Protein AF-0000000079088230 (afdb_homodimer)

InterPro domains:
  IPR000560 Histidine phosphatase superfamily, clade-2 [PF00328] (16-306)
  IPR000560 Histidine phosphatase superfamily, clade-2 [cd07061] (16-158)
  IPR029033 Histidine phosphatase superfamily [G3DSA:3.40.50.1240] (12-306)
  IPR029033 Histidine phosphatase superfamily [SSF53254] (14-306)
  IPR033379 Histidine acid phosphatase active site [PS00616] (17-31)
  IPR050645 Histidine Acid Phosphatase [PTHR11567] (11-306)

Secondary structure (DSSP, 8-state):
-EEEEEEEE-SSS--EEEEEEEEE---SB--S---TT-S--GGG--STTSSTTPBPHHHHHHHHHHHHHHHIIIIIIS--S-SS--TTTEEEEEESSHHHHHHHHHHHHHHH-GGG----BTTTB--STTSPTT------EEE-GGG-TTT-TTS--HHHHHHHHHHHHSHHHHHHHHHTHHHHHHHHHHHTS---TTTHHHHHHHHHHHHHHHHHHHHHH-TT--HHHHHHHHHHHHHHHHHHTT--SS--EETTEEHHHHHHHHHTHHHHHHHHHHHHHHHHTTT---GGGHHHHH--EEEEE-/-EEEEEEEE-SSS--EEEEEEEEE---SB--S---TT-S--GGG--STTSSTTPBPHHHHHHHHHHHHHHHIIIIIIS--S-SS--TTTEEEEEESSHHHHHHHHHHHHHHH-GGG----BTTTB--STTSPTT------EEE-GGG-TTT-TTS--HHHHHHHHHHHHSHHHHHHHHHTHHHHHHHHHHHSS---TTTHHHHHHHHHHHHHHHHHHHHHH-TT--HHHHHHHHHHHHHHHHHHTT--SS--EETTEEHHHHHHHHHHHHHHHHHHHHHHHHHHTTT---GGGHHHHH--EEEEE-

Structure (mmCIF, N/CA/C/O backbone):
data_AF-0000000079088230-model_v1
#
loop_
_entity.id
_entity.type
_entity.pdbx_description
1 polymer 'Intestinal acid phosphatase'
#
loop_
_atom_site.group_PDB
_atom_site.id
_atom_site.type_symbol
_atom_site.label_atom_id
_atom_site.label_alt_id
_atom_site.label_comp_id
_atom_site.label_asym_id
_atom_site.label_entity_id
_atom_site.label_seq_id
_atom_site.pdbx_PDB_ins_code
_atom_site.Cartn_x
_atom_site.Cartn_y
_atom_site.Cartn_z
_atom_site.occupancy
_atom_site.B_iso_or_equiv
_atom_site.auth_seq_id
_atom_site.auth_comp_id
_atom_site.auth_asym_id
_atom_site.auth_atom_id
_atom_site.pdbx_PDB_model_num
ATOM 1 N N . MET A 1 1 ? -11.367 -14.047 -10.641 1 48.91 1 MET A N 1
ATOM 2 C CA . MET A 1 1 ? -12.586 -14.258 -9.859 1 48.91 1 MET A CA 1
ATOM 3 C C . MET A 1 1 ? -12.93 -13.023 -9.039 1 48.91 1 MET A C 1
ATOM 5 O O . MET A 1 1 ? -12.047 -12.422 -8.414 1 48.91 1 MET A O 1
ATOM 9 N N . CYS A 1 2 ? -13.984 -12.312 -9.398 1 54.72 2 CYS A N 1
ATOM 10 C CA . CYS A 1 2 ? -14.492 -11.148 -8.672 1 54.72 2 CYS A CA 1
ATOM 11 C C . CYS A 1 2 ? -15.852 -11.453 -8.047 1 54.72 2 CYS A C 1
ATOM 13 O O . CYS A 1 2 ? -16.719 -12.039 -8.688 1 54.72 2 CYS A O 1
ATOM 15 N N . THR A 1 3 ? -15.914 -11.406 -6.621 1 61.19 3 THR A N 1
ATOM 16 C CA . THR A 1 3 ? -17.188 -11.484 -5.934 1 61.19 3 THR A CA 1
ATOM 17 C C . THR A 1 3 ? -17.609 -10.117 -5.41 1 61.19 3 THR A C 1
ATOM 19 O O . THR A 1 3 ? -16.781 -9.344 -4.941 1 61.19 3 THR A O 1
ATOM 22 N N . ILE A 1 4 ? -18.953 -9.742 -5.633 1 54.06 4 ILE A N 1
ATOM 23 C CA . ILE A 1 4 ? -19.516 -8.477 -5.18 1 54.06 4 ILE A CA 1
ATOM 24 C C . ILE A 1 4 ? -20.562 -8.734 -4.098 1 54.06 4 ILE A C 1
ATOM 26 O O . ILE A 1 4 ? -21.438 -9.578 -4.27 1 54.06 4 ILE A O 1
ATOM 30 N N . ALA A 1 5 ? -20.328 -8.227 -2.967 1 55.22 5 ALA A N 1
ATOM 31 C CA . ALA A 1 5 ? -21.344 -8.203 -1.925 1 55.22 5 ALA A CA 1
ATOM 32 C C . ALA A 1 5 ? -21.875 -6.785 -1.714 1 55.22 5 ALA A C 1
ATOM 34 O O . ALA A 1 5 ? -21.109 -5.824 -1.682 1 55.22 5 ALA A O 1
ATOM 35 N N . ALA A 1 6 ? -23.312 -6.562 -1.64 1 57.5 6 ALA A N 1
ATOM 36 C CA . ALA A 1 6 ? -23.938 -5.258 -1.471 1 57.5 6 ALA A CA 1
ATOM 37 C C . ALA A 1 6 ? -24.812 -5.223 -0.218 1 57.5 6 ALA A C 1
ATOM 39 O O . ALA A 1 6 ? -25.469 -6.211 0.112 1 57.5 6 ALA A O 1
ATOM 40 N N . ALA A 1 7 ? -24.719 -4.289 0.655 1 56.59 7 ALA A N 1
ATOM 41 C CA . ALA A 1 7 ? -25.688 -4.012 1.716 1 56.59 7 ALA A CA 1
ATOM 42 C C . ALA A 1 7 ? -26.781 -3.057 1.233 1 56.59 7 ALA A C 1
ATOM 44 O O . ALA A 1 7 ? -26.484 -2.076 0.542 1 56.59 7 ALA A O 1
ATOM 45 N N . SER A 1 8 ? -28.156 -3.354 1.539 1 51.41 8 SER A N 1
ATOM 46 C CA . SER A 1 8 ? -29.281 -2.514 1.146 1 51.41 8 SER A CA 1
ATOM 47 C C . SER A 1 8 ? -30.266 -2.352 2.289 1 51.41 8 SER A C 1
ATOM 49 O O . SER A 1 8 ? -30.297 -3.164 3.217 1 51.41 8 SER A O 1
ATOM 51 N N . THR A 1 9 ? -30.75 -1.137 2.646 1 52.19 9 THR A N 1
ATOM 52 C CA . THR A 1 9 ? -31.859 -0.915 3.561 1 52.19 9 THR A CA 1
ATOM 53 C C . THR A 1 9 ? -33.156 -0.644 2.787 1 52.19 9 THR A C 1
ATOM 55 O O . THR A 1 9 ? -33.125 -0.28 1.609 1 52.19 9 THR A O 1
ATOM 58 N N . GLY A 1 10 ? -34.594 -1.002 3.418 1 49.62 10 GLY A N 1
ATOM 59 C CA . GLY A 1 10 ? -35.938 -0.66 2.982 1 49.62 10 GLY A CA 1
ATOM 60 C C . GLY A 1 10 ? -36.875 -1.855 2.932 1 49.62 10 GLY A C 1
ATOM 61 O O . GLY A 1 10 ? -36.438 -3.002 3.006 1 49.62 10 GLY A O 1
ATOM 62 N N . GLY A 1 11 ? -38.25 -1.772 3.318 1 45.59 11 GLY A N 1
ATOM 63 C CA . GLY A 1 11 ? -39.344 -2.721 3.137 1 45.59 11 GLY A CA 1
ATOM 64 C C . GLY A 1 11 ? -39.438 -3.25 1.718 1 45.59 11 GLY A C 1
ATOM 65 O O . GLY A 1 11 ? -38.656 -2.844 0.843 1 45.59 11 GLY A O 1
ATOM 66 N N . ALA A 1 12 ? -40.594 -4.148 1.322 1 46.59 12 ALA A N 1
ATOM 67 C CA . ALA A 1 12 ? -40.781 -4.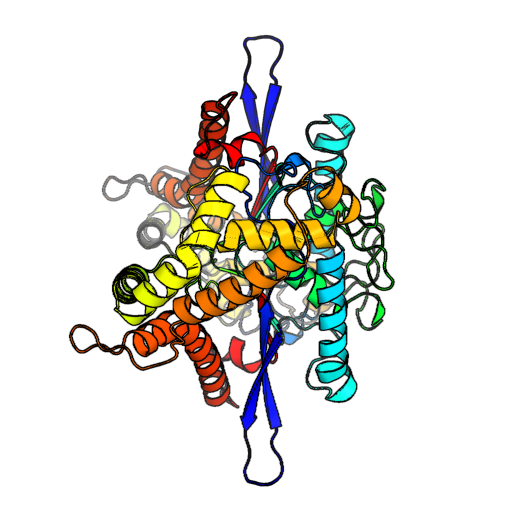875 0.068 1 46.59 12 ALA A CA 1
ATOM 68 C C . ALA A 1 12 ? -40.219 -4.086 -1.111 1 46.59 12 ALA A C 1
ATOM 70 O O . ALA A 1 12 ? -39.562 -4.652 -1.993 1 46.59 12 ALA A O 1
ATOM 71 N N . GLY A 1 13 ? -40.625 -2.906 -1.623 1 53.34 13 GLY A N 1
ATOM 72 C CA . GLY A 1 13 ? -40.531 -2.156 -2.865 1 53.34 13 GLY A CA 1
ATOM 73 C C . GLY A 1 13 ? -39.219 -1.423 -3.033 1 53.34 13 GLY A C 1
ATOM 74 O O . GLY A 1 13 ? -38.594 -1.489 -4.094 1 53.34 13 GLY A O 1
ATOM 75 N N . ASP A 1 14 ? -38.656 -0.293 -2.279 1 62.88 14 ASP A N 1
ATOM 76 C CA . ASP A 1 14 ? -37.625 0.672 -2.689 1 62.88 14 ASP A CA 1
ATOM 77 C C . ASP A 1 14 ? -36.312 0.402 -1.991 1 62.88 14 ASP A C 1
ATOM 79 O O . ASP A 1 14 ? -36.031 0.933 -0.909 1 62.88 14 ASP A O 1
ATOM 83 N N . MET A 1 15 ? -35.5 -0.654 -2.227 1 81.94 15 MET A N 1
ATOM 84 C CA . MET A 1 15 ? -34.188 -0.905 -1.633 1 81.94 15 MET A CA 1
ATOM 85 C C . MET A 1 15 ? -33.156 0.082 -2.162 1 81.94 15 MET A C 1
ATOM 87 O O . MET A 1 15 ? -33.188 0.449 -3.338 1 81.94 15 MET A O 1
ATOM 91 N N . GLU A 1 16 ? -32.438 0.631 -1.132 1 88.69 16 GLU A N 1
ATOM 92 C CA . GLU A 1 16 ? -31.344 1.548 -1.508 1 88.69 16 GLU A CA 1
ATOM 93 C C . GLU A 1 16 ? -29.984 0.912 -1.289 1 88.69 16 GLU A C 1
ATOM 95 O O . GLU A 1 16 ? -29.719 0.339 -0.229 1 88.69 16 GLU A O 1
ATOM 100 N N . LEU A 1 17 ? -29.141 0.869 -2.248 1 93.38 17 LEU A N 1
ATOM 101 C CA . LEU A 1 17 ? -27.766 0.389 -2.141 1 93.38 17 LEU A CA 1
ATOM 102 C C . LEU A 1 17 ? -26.938 1.321 -1.268 1 93.38 17 LEU A C 1
ATOM 104 O O . LEU A 1 17 ? -26.906 2.531 -1.498 1 93.38 17 LEU A O 1
ATOM 108 N N . LEU A 1 18 ? -26.25 0.755 -0.201 1 94.44 18 LEU A N 1
ATOM 109 C CA . LEU A 1 18 ? -25.516 1.58 0.75 1 94.44 18 LEU A CA 1
ATOM 110 C C . LEU A 1 18 ? -24.016 1.326 0.643 1 94.44 18 LEU A C 1
ATOM 112 O O . LEU A 1 18 ? -23.203 2.232 0.868 1 94.44 18 LEU A O 1
ATOM 116 N N . LEU A 1 19 ? -23.672 0.156 0.335 1 96.56 19 LEU A N 1
ATOM 117 C CA . LEU A 1 19 ? -22.266 -0.257 0.336 1 96.56 19 LEU A CA 1
ATOM 118 C C . LEU A 1 19 ? -22.047 -1.438 -0.602 1 96.56 19 LEU A C 1
ATOM 120 O O . LEU A 1 19 ? -22.797 -2.41 -0.571 1 96.56 19 LEU A O 1
ATOM 124 N N . VAL A 1 20 ? -21.078 -1.272 -1.433 1 96.94 20 VAL A N 1
ATOM 125 C CA . VAL A 1 20 ? -20.641 -2.361 -2.299 1 96.94 20 VAL A CA 1
ATOM 126 C C . VAL A 1 20 ? -19.281 -2.869 -1.839 1 96.94 20 VAL A C 1
ATOM 128 O O . VAL A 1 20 ? -18.344 -2.082 -1.65 1 96.94 20 VAL A O 1
ATOM 131 N N . GLN A 1 21 ? -19.203 -4.137 -1.544 1 96.56 21 GLN A N 1
ATOM 132 C CA . GLN A 1 21 ? -17.938 -4.785 -1.23 1 96.56 21 GLN A CA 1
ATOM 133 C C . GLN A 1 21 ? -17.547 -5.801 -2.305 1 96.56 21 GLN A C 1
ATOM 135 O O . GLN A 1 21 ? -18.359 -6.652 -2.676 1 96.56 21 GLN A O 1
ATOM 140 N N . VAL A 1 22 ? -16.328 -5.652 -2.859 1 96.12 22 VAL A N 1
ATOM 141 C CA . VAL A 1 22 ? -15.883 -6.508 -3.959 1 96.12 22 VAL A CA 1
ATOM 142 C C . VAL A 1 22 ? -14.602 -7.242 -3.562 1 96.12 22 VAL A C 1
ATOM 144 O O . VAL A 1 22 ? -13.719 -6.664 -2.916 1 96.12 22 VAL A O 1
ATOM 147 N N . ILE A 1 23 ? -14.508 -8.516 -3.895 1 95.75 23 ILE A N 1
ATOM 148 C CA . ILE A 1 23 ? -13.305 -9.328 -3.74 1 95.75 23 ILE A CA 1
ATOM 149 C C . ILE A 1 23 ? -12.836 -9.82 -5.105 1 95.75 23 ILE A C 1
ATOM 151 O O . ILE A 1 23 ? -13.633 -10.344 -5.891 1 95.75 23 ILE A O 1
ATOM 155 N N . TRP A 1 24 ? -11.594 -9.555 -5.379 1 95.25 24 TRP A N 1
ATOM 156 C CA . TRP A 1 24 ? -11.078 -10.125 -6.621 1 95.25 24 TRP A CA 1
ATOM 157 C C . TRP A 1 24 ? -9.703 -10.75 -6.402 1 95.25 24 TRP A C 1
ATOM 159 O O . TRP A 1 24 ? -8.984 -10.383 -5.465 1 95.25 24 TRP A O 1
ATOM 169 N N . ARG A 1 25 ? -9.375 -11.711 -7.215 1 95.06 25 ARG A N 1
ATOM 170 C CA . ARG A 1 25 ? -8.047 -12.32 -7.266 1 95.06 25 ARG A CA 1
ATOM 171 C C . ARG A 1 25 ? -7.148 -11.594 -8.266 1 95.06 25 ARG A C 1
ATOM 173 O O . ARG A 1 25 ? -7.633 -11.07 -9.273 1 95.06 25 ARG A O 1
ATOM 180 N N . HIS A 1 26 ? -5.918 -11.578 -7.996 1 97.44 26 HIS A N 1
ATOM 181 C CA . HIS A 1 26 ? -4.957 -10.93 -8.883 1 97.44 26 HIS A CA 1
ATOM 182 C C . HIS A 1 26 ? -5.086 -11.453 -10.312 1 97.44 26 HIS A C 1
ATOM 184 O O . HIS A 1 26 ? -5.672 -12.516 -10.539 1 97.44 26 HIS A O 1
ATOM 190 N N . GLY A 1 27 ? -4.531 -10.625 -11.297 1 97.69 27 GLY A N 1
ATOM 191 C CA . GLY A 1 27 ? -4.52 -11.023 -12.703 1 97.69 27 GLY A CA 1
ATOM 192 C C . GLY A 1 27 ? -3.389 -11.977 -13.039 1 97.69 27 GLY A C 1
ATOM 193 O O . GLY A 1 27 ? -2.738 -12.523 -12.148 1 97.69 27 GLY A O 1
ATOM 194 N N . ASP A 1 28 ? -3.232 -12.109 -14.32 1 98.5 28 ASP A N 1
ATOM 195 C CA . ASP A 1 28 ? -2.174 -12.969 -14.852 1 98.5 28 ASP A CA 1
ATOM 196 C C . ASP A 1 28 ? -0.81 -12.555 -14.305 1 98.5 28 ASP A C 1
ATOM 198 O O . ASP A 1 28 ? -0.535 -11.367 -14.133 1 98.5 28 ASP A O 1
ATOM 202 N N . ARG A 1 29 ? 0.012 -13.547 -13.969 1 98.62 29 ARG A N 1
ATOM 203 C CA . ARG A 1 29 ? 1.312 -13.305 -13.352 1 98.62 29 ARG A CA 1
ATOM 204 C C . ARG A 1 29 ? 2.32 -14.375 -13.758 1 98.62 29 ARG A C 1
ATOM 206 O O . ARG A 1 29 ? 1.951 -15.383 -14.359 1 98.62 29 ARG A O 1
ATOM 213 N N . SER A 1 30 ? 3.6 -14.109 -13.531 1 98.75 30 SER A N 1
ATOM 214 C CA . SER A 1 30 ? 4.621 -15.148 -13.609 1 98.75 30 SER A CA 1
ATOM 215 C C . SER A 1 30 ? 4.473 -16.156 -12.477 1 98.75 30 SER A C 1
ATOM 217 O O . SER A 1 30 ? 3.756 -15.906 -11.508 1 98.75 30 SER A O 1
ATOM 219 N N . PRO A 1 31 ? 5.105 -17.359 -12.633 1 98.44 31 PRO A N 1
ATOM 220 C CA . PRO A 1 31 ? 5.043 -18.312 -11.531 1 98.44 31 PRO A CA 1
ATOM 221 C C . PRO A 1 31 ? 5.613 -17.75 -10.227 1 98.44 31 PRO A C 1
ATOM 223 O O . PRO A 1 31 ? 6.555 -16.953 -10.258 1 98.44 31 PRO A O 1
ATOM 226 N N . THR A 1 32 ? 5.027 -18.125 -9.125 1 97.06 32 THR A N 1
ATOM 227 C CA . THR A 1 32 ? 5.598 -17.719 -7.844 1 97.06 32 THR A CA 1
ATOM 228 C C . THR A 1 32 ? 6.809 -18.578 -7.492 1 97.06 32 THR A C 1
ATOM 230 O O . THR A 1 32 ? 7.668 -18.156 -6.711 1 97.06 32 THR A O 1
ATOM 233 N N . LYS A 1 33 ? 6.824 -19.766 -7.949 1 95.88 33 LYS A N 1
ATOM 234 C CA . LYS A 1 33 ? 7.895 -20.75 -7.855 1 95.88 33 LYS A CA 1
ATOM 235 C C . LYS A 1 33 ? 7.816 -21.75 -9.008 1 95.88 33 LYS A C 1
ATOM 237 O O . LYS A 1 33 ? 6.84 -21.766 -9.758 1 95.88 33 LYS A O 1
ATOM 242 N N . THR A 1 34 ? 8.914 -22.453 -9.086 1 97.94 34 THR A N 1
ATOM 243 C CA . THR A 1 34 ? 8.93 -23.547 -10.055 1 97.94 34 THR A CA 1
ATOM 244 C C . THR A 1 34 ? 9.633 -24.766 -9.484 1 97.94 34 THR A C 1
ATOM 246 O O . THR A 1 34 ? 9.742 -24.922 -8.258 1 97.94 34 THR A O 1
ATOM 249 N N . PHE A 1 35 ? 9.922 -25.766 -10.328 1 98.38 35 PHE A N 1
ATOM 250 C CA . PHE A 1 35 ? 10.516 -27.016 -9.883 1 98.38 35 PHE A CA 1
ATOM 251 C C . PHE A 1 35 ? 11.922 -27.172 -10.453 1 98.38 35 PHE A C 1
ATOM 253 O O . PHE A 1 35 ? 12.266 -26.562 -11.461 1 98.38 35 PHE A O 1
ATOM 260 N N . PRO A 1 36 ? 12.734 -27.953 -9.867 1 98.25 36 PRO A N 1
ATOM 261 C CA . PRO A 1 36 ? 14.172 -27.984 -10.141 1 98.25 36 PRO A CA 1
ATOM 262 C C . PRO A 1 36 ? 14.492 -28.266 -11.609 1 98.25 36 PRO A C 1
ATOM 264 O O . PRO A 1 36 ? 15.367 -27.609 -12.188 1 98.25 36 PRO A O 1
ATOM 267 N N . LYS A 1 37 ? 13.836 -29.109 -12.305 1 98.38 37 LYS A N 1
ATOM 268 C CA . LYS A 1 37 ? 14.172 -29.516 -13.664 1 98.38 37 LYS A CA 1
ATOM 269 C C . LYS A 1 37 ? 13.422 -28.672 -14.695 1 98.38 37 LYS A C 1
ATOM 271 O O . LYS A 1 37 ? 13.43 -28.984 -15.883 1 98.38 37 LYS A O 1
ATOM 276 N N . ASP A 1 38 ? 12.75 -27.656 -14.203 1 98.44 38 ASP A N 1
ATOM 277 C CA . ASP A 1 38 ? 12.039 -26.75 -15.117 1 98.44 38 ASP A CA 1
ATOM 278 C C . ASP A 1 38 ? 13.016 -25.953 -15.977 1 98.44 38 ASP A C 1
ATOM 280 O O . ASP A 1 38 ? 13.883 -25.25 -15.445 1 98.44 38 ASP A O 1
ATOM 284 N N . PRO A 1 39 ? 12.844 -26 -17.281 1 97.88 39 PRO A N 1
ATOM 285 C CA . PRO A 1 39 ? 13.719 -25.203 -18.141 1 97.88 39 PRO A CA 1
ATOM 286 C C . PRO A 1 39 ? 13.5 -23.703 -17.969 1 97.88 39 PRO A C 1
ATOM 288 O O . PRO A 1 39 ? 14.359 -22.906 -18.344 1 97.88 39 PRO A O 1
ATOM 291 N N . PHE A 1 40 ? 12.305 -23.312 -17.609 1 98.12 40 PHE A N 1
ATOM 292 C CA . PHE A 1 40 ? 12.008 -21.922 -17.297 1 98.12 40 PHE A CA 1
ATOM 293 C C . PHE A 1 40 ? 12.289 -21.625 -15.828 1 98.12 40 PHE A C 1
ATOM 295 O O . PHE A 1 40 ? 11.648 -22.188 -14.945 1 98.12 40 PHE A O 1
ATOM 302 N N . GLN A 1 41 ? 13.242 -20.812 -15.617 1 97.88 41 GLN A N 1
ATOM 303 C CA . GLN A 1 41 ? 13.586 -20.359 -14.273 1 97.88 41 GLN A CA 1
ATOM 304 C C . GLN A 1 41 ? 13.297 -18.875 -14.102 1 97.88 41 GLN A C 1
ATOM 306 O O . GLN A 1 41 ? 12.672 -18.25 -14.969 1 97.88 41 GLN A O 1
ATOM 311 N N . GLU A 1 42 ? 13.617 -18.359 -13.016 1 96.62 42 GLU A N 1
ATOM 312 C CA . GLU A 1 42 ? 13.219 -17 -12.672 1 96.62 42 GLU A CA 1
ATOM 313 C C . GLU A 1 42 ? 13.672 -16 -13.734 1 96.62 42 GLU A C 1
ATOM 315 O O . GLU A 1 42 ? 12.938 -15.078 -14.094 1 96.62 42 GLU A O 1
ATOM 320 N N . ARG A 1 43 ? 14.859 -16.203 -14.289 1 96.12 43 ARG A N 1
ATOM 321 C CA . ARG A 1 43 ? 15.453 -15.297 -15.258 1 96.12 43 ARG A CA 1
ATOM 322 C C . ARG A 1 43 ? 14.625 -15.242 -16.547 1 96.12 43 ARG A C 1
ATOM 324 O O . ARG A 1 43 ? 14.742 -14.289 -17.312 1 96.12 43 ARG A O 1
ATOM 331 N N . ASN A 1 44 ? 13.82 -16.234 -16.781 1 97.62 44 ASN A N 1
ATOM 332 C CA . ASN A 1 44 ? 13.016 -16.312 -18 1 97.62 44 ASN A CA 1
ATOM 333 C C . ASN A 1 44 ? 11.789 -15.398 -17.906 1 97.62 44 ASN A C 1
ATOM 335 O O . ASN A 1 44 ? 11.133 -15.148 -18.922 1 97.62 44 ASN A O 1
ATOM 339 N N . TRP A 1 45 ? 11.461 -14.922 -16.797 1 98.38 45 TRP A N 1
ATOM 340 C CA . TRP A 1 45 ? 10.297 -14.07 -16.562 1 98.38 45 TRP A CA 1
ATOM 341 C C . TRP A 1 45 ? 10.719 -12.609 -16.422 1 98.38 45 TRP A C 1
ATOM 343 O O . TRP A 1 45 ? 11.086 -12.172 -15.32 1 98.38 45 TRP A O 1
ATOM 353 N N . THR A 1 46 ? 10.5 -11.82 -17.484 1 97.75 46 THR A N 1
ATOM 354 C CA . THR A 1 46 ? 11.133 -10.508 -17.562 1 97.75 46 THR A CA 1
ATOM 355 C C . THR A 1 46 ? 10.078 -9.398 -17.5 1 97.75 46 THR A C 1
ATOM 357 O O . THR A 1 46 ? 10.422 -8.219 -17.438 1 97.75 46 THR A O 1
ATOM 360 N N . PHE A 1 47 ? 8.812 -9.781 -17.5 1 98.19 47 PHE A N 1
ATOM 361 C CA . PHE A 1 47 ? 7.777 -8.758 -17.516 1 98.19 47 PHE A CA 1
ATOM 362 C C . PHE A 1 47 ? 7.453 -8.297 -16.094 1 98.19 47 PHE A C 1
ATOM 364 O O . PHE A 1 47 ? 7.844 -8.945 -15.125 1 98.19 47 PHE A O 1
ATOM 371 N N . GLY A 1 48 ? 6.742 -7.121 -16 1 96.94 48 GLY A N 1
ATOM 372 C CA . GLY A 1 48 ? 6.223 -6.629 -14.734 1 96.94 48 GLY A CA 1
ATOM 373 C C . GLY A 1 48 ? 7.305 -6.371 -13.703 1 96.94 48 GLY A C 1
ATOM 374 O O . GLY A 1 48 ? 7.109 -6.633 -12.516 1 96.94 48 GLY A O 1
ATOM 375 N N . GLY A 1 49 ?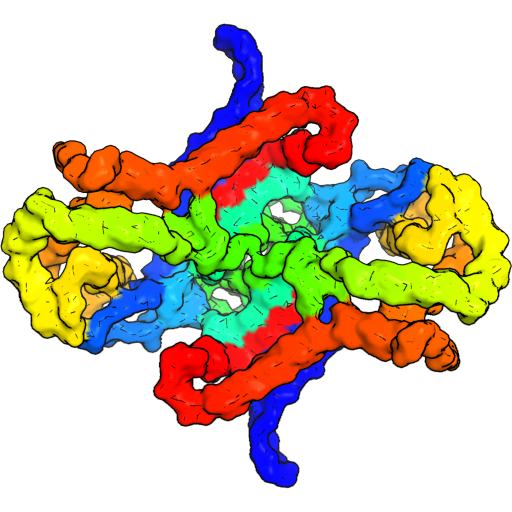 8.469 -5.984 -14.141 1 96.88 49 GLY A N 1
ATOM 376 C CA . GLY A 1 49 ? 9.602 -5.734 -13.266 1 96.88 49 GLY A CA 1
ATOM 377 C C . GLY A 1 49 ? 10.531 -6.922 -13.141 1 96.88 49 GLY A C 1
ATOM 378 O O . GLY A 1 49 ? 11.594 -6.824 -12.516 1 96.88 49 GLY A O 1
ATOM 379 N N . GLY A 1 50 ? 10.133 -8.156 -13.641 1 97.38 50 GLY A N 1
ATOM 380 C CA . GLY A 1 50 ? 10.992 -9.32 -13.727 1 97.38 50 GLY A CA 1
ATOM 381 C C . GLY A 1 50 ? 10.891 -10.234 -12.516 1 97.38 50 GLY A C 1
ATOM 382 O O . GLY A 1 50 ? 10.688 -9.766 -11.398 1 97.38 50 GLY A O 1
ATOM 383 N N . GLY A 1 51 ? 11.031 -11.531 -12.82 1 97.12 51 GLY A N 1
ATOM 384 C CA . GLY A 1 51 ? 11.133 -12.5 -11.742 1 97.12 51 GLY A CA 1
ATOM 385 C C . GLY A 1 51 ? 9.828 -13.219 -11.461 1 97.12 51 GLY A C 1
ATOM 386 O O . GLY A 1 51 ? 8.844 -13.039 -12.18 1 97.12 51 GLY A O 1
ATOM 387 N N . PHE A 1 52 ? 9.812 -13.992 -10.414 1 97.62 52 PHE A N 1
ATOM 388 C CA . PHE A 1 52 ? 8.672 -14.812 -10.023 1 97.62 52 PHE A CA 1
ATOM 389 C C . PHE A 1 52 ? 7.594 -13.969 -9.352 1 97.62 52 PHE A C 1
ATOM 391 O O . PHE A 1 52 ? 7.902 -13.062 -8.578 1 97.62 52 PHE A O 1
ATOM 398 N N . GLY A 1 53 ? 6.355 -14.258 -9.734 1 98 53 GLY A N 1
ATOM 399 C CA . GLY A 1 53 ? 5.199 -13.742 -9.016 1 98 53 GLY A CA 1
ATOM 400 C C . GLY A 1 53 ? 4.781 -12.359 -9.461 1 98 53 GLY A C 1
ATOM 401 O O . GLY A 1 53 ? 3.854 -11.773 -8.906 1 98 53 GLY A O 1
ATOM 402 N N . GLN A 1 54 ? 5.402 -11.82 -10.492 1 98.69 54 GLN A N 1
ATOM 403 C CA . GLN A 1 54 ? 5.102 -10.461 -10.93 1 98.69 54 GLN A CA 1
ATOM 404 C C . GLN A 1 54 ? 3.902 -10.438 -11.867 1 98.69 54 GLN A C 1
ATOM 406 O O . GLN A 1 54 ? 3.744 -11.328 -12.703 1 98.69 54 GLN A O 1
ATOM 411 N N . LEU A 1 55 ? 3.055 -9.422 -11.664 1 98.81 55 LEU A N 1
ATOM 412 C CA . LEU A 1 55 ? 1.911 -9.25 -12.555 1 98.81 55 LEU A CA 1
ATOM 413 C C . LEU A 1 55 ? 2.367 -8.984 -13.984 1 98.81 55 LEU A C 1
ATOM 415 O O . LEU A 1 55 ? 3.287 -8.188 -14.211 1 98.81 55 LEU A O 1
ATOM 419 N N . SER A 1 56 ? 1.755 -9.664 -14.906 1 98.75 56 SER A N 1
ATOM 420 C CA . SER A 1 56 ? 2.07 -9.453 -16.312 1 98.75 56 SER A CA 1
ATOM 421 C C . SER A 1 56 ? 1.247 -8.312 -16.906 1 98.75 56 SER A C 1
ATOM 423 O O . SER A 1 56 ? 0.228 -7.914 -16.328 1 98.75 56 SER A O 1
ATOM 425 N N . PRO A 1 57 ? 1.647 -7.781 -18.062 1 98.69 57 PRO A N 1
ATOM 426 C CA . PRO A 1 57 ? 0.794 -6.816 -18.75 1 98.69 57 PRO A CA 1
ATOM 427 C C . PRO A 1 57 ? -0.597 -7.367 -19.047 1 98.69 57 PRO A C 1
ATOM 429 O O . PRO A 1 57 ? -1.579 -6.621 -19.031 1 98.69 57 PRO A O 1
ATOM 432 N N . LEU A 1 58 ? -0.638 -8.672 -19.328 1 98.56 58 LEU A N 1
ATOM 433 C CA . LEU A 1 58 ? -1.943 -9.297 -19.484 1 98.56 58 LEU A CA 1
ATOM 434 C C . LEU A 1 58 ? -2.775 -9.172 -18.219 1 98.56 58 LEU A C 1
ATOM 436 O O . LEU A 1 58 ? -3.965 -8.852 -18.281 1 98.56 58 LEU A O 1
ATOM 440 N N . GLY A 1 59 ? -2.143 -9.445 -17.078 1 98.75 59 GLY A N 1
ATOM 441 C CA . GLY A 1 59 ? -2.822 -9.273 -15.812 1 98.75 59 GLY A CA 1
ATOM 442 C C . GLY A 1 59 ? -3.268 -7.844 -15.562 1 98.75 59 GLY A C 1
ATOM 443 O O . GLY A 1 59 ? -4.359 -7.609 -15.047 1 98.75 59 GLY A O 1
ATOM 444 N N . MET A 1 60 ? -2.459 -6.902 -15.914 1 98.81 60 MET A N 1
ATOM 445 C CA . MET A 1 60 ? -2.803 -5.488 -15.797 1 98.81 60 MET A CA 1
ATOM 446 C C . MET A 1 60 ? -4.031 -5.156 -16.641 1 98.81 60 MET A C 1
ATOM 448 O O . MET A 1 60 ? -4.961 -4.508 -16.156 1 98.81 60 MET A O 1
ATOM 452 N N . LYS A 1 61 ? -4.02 -5.648 -17.844 1 98.62 61 LYS A N 1
ATOM 453 C CA . LYS A 1 61 ? -5.145 -5.414 -18.734 1 98.62 61 LYS A CA 1
ATOM 454 C C . LYS A 1 61 ? -6.426 -6.035 -18.188 1 98.62 61 LYS A C 1
ATOM 456 O O . LYS A 1 61 ? -7.5 -5.434 -18.266 1 98.62 61 LYS A O 1
ATOM 461 N N . GLN A 1 62 ? -6.309 -7.262 -17.688 1 98.56 62 GLN A N 1
ATOM 462 C CA . GLN A 1 62 ? -7.457 -7.949 -17.109 1 98.56 62 GLN A CA 1
ATOM 463 C C . GLN A 1 62 ? -8.109 -7.102 -16.031 1 98.56 62 GLN A C 1
ATOM 465 O O . GLN A 1 62 ? -9.336 -6.953 -15.992 1 98.56 62 GLN A O 1
ATOM 470 N N . HIS A 1 63 ? -7.32 -6.504 -15.258 1 98.56 63 HIS A N 1
ATOM 471 C CA . HIS A 1 63 ? -7.867 -5.73 -14.148 1 98.56 63 HIS A CA 1
ATOM 472 C C . HIS A 1 63 ? -8.344 -4.359 -14.617 1 98.56 63 HIS A C 1
ATOM 474 O O . HIS A 1 63 ? -9.32 -3.822 -14.086 1 98.56 63 HIS A O 1
ATOM 480 N N . MET A 1 64 ? -7.668 -3.75 -15.562 1 98.19 64 MET A N 1
ATOM 481 C CA . MET A 1 64 ? -8.203 -2.52 -16.141 1 98.19 64 MET A CA 1
ATOM 482 C C . MET A 1 64 ? -9.594 -2.75 -16.719 1 98.19 64 MET A C 1
ATOM 484 O O . MET A 1 64 ? -10.5 -1.944 -16.5 1 98.19 64 MET A O 1
ATOM 488 N N . ASP A 1 65 ? -9.766 -3.904 -17.391 1 98 65 ASP A N 1
ATOM 489 C CA . ASP A 1 65 ? -11.062 -4.25 -17.969 1 98 65 ASP A CA 1
ATOM 490 C C . ASP A 1 65 ? -12.102 -4.477 -16.891 1 98 65 ASP A C 1
ATOM 492 O O . ASP A 1 65 ? -13.25 -4.047 -17.016 1 98 65 ASP A O 1
ATOM 496 N N . LEU A 1 66 ? -11.688 -5.191 -15.852 1 98.06 66 LEU A N 1
ATOM 497 C CA . LEU A 1 66 ? -12.594 -5.367 -14.727 1 98.06 66 LEU A CA 1
ATOM 498 C C . LEU A 1 66 ? -12.992 -4.02 -14.133 1 98.06 66 LEU A C 1
ATOM 500 O O . LEU A 1 66 ? -14.156 -3.807 -13.789 1 98.06 66 LEU A O 1
ATOM 504 N N . GLY A 1 67 ? -12.023 -3.113 -13.984 1 97.69 67 GLY A N 1
ATOM 505 C CA . GLY A 1 67 ? -12.32 -1.77 -13.508 1 97.69 67 GLY A CA 1
ATOM 506 C C . GLY A 1 67 ? -13.328 -1.039 -14.375 1 97.69 67 GLY A C 1
ATOM 507 O O . GLY A 1 67 ? -14.227 -0.365 -13.859 1 97.69 67 GLY A O 1
ATOM 508 N N . LYS A 1 68 ? -13.188 -1.166 -15.648 1 97.25 68 LYS A N 1
ATOM 509 C CA . LYS A 1 68 ? -14.133 -0.544 -16.578 1 97.25 68 LYS A CA 1
ATOM 510 C C . LYS A 1 68 ? -15.547 -1.075 -16.359 1 97.25 68 LYS A C 1
ATOM 512 O O . LYS A 1 68 ? -16.516 -0.317 -16.422 1 97.25 68 LYS A O 1
ATOM 517 N N . LEU A 1 69 ? -15.664 -2.352 -16.156 1 97.5 69 LEU A N 1
ATOM 518 C CA . LEU A 1 69 ? -16.969 -2.961 -15.906 1 97.5 69 LEU A CA 1
ATOM 519 C C . LEU A 1 69 ? -17.578 -2.432 -14.617 1 97.5 69 LEU A C 1
ATOM 521 O O . LEU A 1 69 ? -18.781 -2.156 -14.562 1 97.5 69 LEU A O 1
ATOM 525 N N . ILE A 1 70 ? -16.734 -2.326 -13.594 1 97.06 70 ILE A N 1
ATOM 526 C CA . ILE A 1 70 ? -17.203 -1.799 -12.312 1 97.06 70 ILE A CA 1
ATOM 527 C C . ILE A 1 70 ? -17.672 -0.356 -12.492 1 97.06 70 ILE A C 1
ATOM 529 O O . ILE A 1 70 ? -18.719 0.03 -11.977 1 97.06 70 ILE A O 1
ATOM 533 N N . ARG A 1 71 ? -16.922 0.453 -13.18 1 97.38 71 ARG A N 1
ATOM 534 C CA . ARG A 1 71 ? -17.312 1.83 -13.445 1 97.38 71 ARG A CA 1
ATOM 535 C C . ARG A 1 71 ? -18.656 1.877 -14.18 1 97.38 71 ARG A C 1
ATOM 537 O O . ARG A 1 71 ? -19.562 2.627 -13.797 1 97.38 71 ARG A O 1
ATOM 544 N N . LYS A 1 72 ? -18.766 1.104 -15.234 1 97.19 72 LYS A N 1
ATOM 545 C CA . LYS A 1 72 ? -20 1.088 -16.016 1 97.19 72 LYS A CA 1
ATOM 546 C C . LYS A 1 72 ? -21.203 0.809 -15.117 1 97.19 72 LYS A C 1
ATOM 548 O O . LYS A 1 72 ? -22.219 1.499 -15.203 1 97.19 72 LYS A O 1
ATOM 553 N N . THR A 1 73 ? -21.031 -0.119 -14.25 1 97.19 73 THR A N 1
ATOM 554 C CA . THR A 1 73 ? -22.156 -0.569 -13.414 1 97.19 73 THR A CA 1
ATOM 555 C C . THR A 1 73 ? -22.453 0.449 -12.32 1 97.19 73 THR A C 1
ATOM 557 O O . THR A 1 73 ? -23.578 0.939 -12.219 1 97.19 73 THR A O 1
ATOM 560 N N . TYR A 1 74 ? -21.469 0.88 -11.594 1 96.88 74 TYR A N 1
ATOM 561 C CA . TYR A 1 74 ? -21.734 1.558 -10.328 1 96.88 74 TYR A CA 1
ATOM 562 C C . TYR A 1 74 ? -21.594 3.068 -10.477 1 96.88 74 TYR A C 1
ATOM 564 O O . TYR A 1 74 ? -22.062 3.828 -9.633 1 96.88 74 TYR A O 1
ATOM 572 N N . VAL A 1 75 ? -20.891 3.521 -11.477 1 97.12 75 VAL A N 1
ATOM 573 C CA . VAL A 1 75 ? -20.75 4.953 -11.711 1 97.12 75 VAL A CA 1
ATOM 574 C C . VAL A 1 75 ? -21.719 5.395 -12.812 1 97.12 75 VAL A C 1
ATOM 576 O O . VAL A 1 75 ? -22.562 6.258 -12.594 1 97.12 75 VAL A O 1
ATOM 579 N N . ASP A 1 76 ? -21.641 4.746 -13.953 1 96.62 76 ASP A N 1
ATOM 580 C CA . ASP A 1 76 ? -22.359 5.227 -15.133 1 96.62 76 ASP A CA 1
ATOM 581 C C . ASP A 1 76 ? -23.828 4.828 -15.078 1 96.62 76 ASP A C 1
ATOM 583 O O . ASP A 1 76 ? -24.719 5.664 -15.297 1 96.62 76 ASP A O 1
ATOM 587 N N . ASP A 1 77 ? -24.078 3.568 -14.773 1 97.12 77 ASP A N 1
ATOM 588 C CA . ASP A 1 77 ? -25.453 3.068 -14.859 1 97.12 77 ASP A CA 1
ATOM 589 C C . ASP A 1 77 ? -26.234 3.385 -13.586 1 97.12 77 ASP A C 1
ATOM 591 O O . ASP A 1 77 ? -27.297 4.008 -13.641 1 97.12 77 ASP A O 1
ATOM 595 N N . MET A 1 78 ? -25.688 3.049 -12.414 1 95.75 78 MET A N 1
ATOM 596 C CA . MET A 1 78 ? -26.422 3.158 -11.164 1 95.75 78 MET A CA 1
ATOM 597 C C . MET A 1 78 ? -26.25 4.547 -10.555 1 95.75 78 MET A C 1
ATOM 599 O O . MET A 1 78 ? -27.031 4.945 -9.688 1 95.75 78 MET A O 1
ATOM 603 N N . LYS A 1 79 ? -25.172 5.184 -10.898 1 96.56 79 LYS A N 1
ATOM 604 C CA . LYS A 1 79 ? -24.828 6.488 -10.328 1 96.56 79 LYS A CA 1
ATOM 605 C C . LYS A 1 79 ? -24.672 6.398 -8.812 1 96.56 79 LYS A C 1
ATOM 607 O O . LYS A 1 79 ? -25.062 7.32 -8.086 1 96.56 79 LYS A O 1
ATOM 612 N N . PHE A 1 80 ? -24.312 5.23 -8.398 1 97.06 80 PHE A N 1
ATOM 613 C CA . PHE A 1 80 ? -24.094 4.977 -6.984 1 97.06 80 PHE A CA 1
ATOM 614 C C . PHE A 1 80 ? -22.797 5.617 -6.516 1 97.06 80 PHE A C 1
ATOM 616 O O . PHE A 1 80 ? -22.75 6.262 -5.465 1 97.06 80 PHE A O 1
ATOM 623 N N . LEU A 1 81 ? -21.688 5.426 -7.277 1 97.5 81 LEU A N 1
ATOM 624 C CA . LEU A 1 81 ? -20.406 6.062 -7.023 1 97.5 81 LEU A CA 1
ATOM 625 C C . LEU A 1 81 ? -20.266 7.359 -7.812 1 97.5 81 LEU A C 1
ATOM 627 O O . LEU A 1 81 ? -20.859 7.5 -8.891 1 97.5 81 LEU A O 1
ATOM 631 N N . SER A 1 82 ? -19.516 8.289 -7.242 1 97.44 82 SER A N 1
ATOM 632 C CA . SER A 1 82 ? -19.281 9.57 -7.906 1 97.44 82 SER A CA 1
ATOM 633 C C . SER A 1 82 ? -18.516 9.375 -9.211 1 97.44 82 SER A C 1
ATOM 635 O O . SER A 1 82 ? -17.688 8.469 -9.328 1 97.44 82 SER A O 1
ATOM 637 N N . ALA A 1 83 ? -18.797 10.25 -10.148 1 96.94 83 ALA A N 1
ATOM 638 C CA . ALA A 1 83 ? -18.094 10.211 -11.43 1 96.94 83 ALA A CA 1
ATOM 639 C C . ALA A 1 83 ? -16.609 10.516 -11.258 1 96.94 83 ALA A C 1
ATOM 641 O O . ALA A 1 83 ? -15.773 9.969 -11.977 1 96.94 83 ALA A O 1
ATOM 642 N N . ARG A 1 84 ? -16.344 11.422 -10.328 1 96.75 84 ARG A N 1
ATOM 643 C CA . ARG A 1 84 ? -14.977 11.75 -9.922 1 96.75 84 ARG A CA 1
ATOM 644 C C . ARG A 1 84 ? -14.594 11 -8.648 1 96.75 84 ARG A C 1
ATOM 646 O O . ARG A 1 84 ? -15.438 10.766 -7.785 1 96.75 84 ARG A O 1
ATOM 653 N N . TYR A 1 85 ? -13.32 10.625 -8.602 1 97.19 85 TYR A N 1
ATOM 654 C CA . TYR A 1 85 ? -12.844 9.914 -7.422 1 97.19 85 TYR A CA 1
ATOM 655 C C . TYR A 1 85 ? -13.109 10.719 -6.156 1 97.19 85 TYR A C 1
ATOM 657 O O . TYR A 1 85 ? -12.898 11.938 -6.133 1 97.19 85 TYR A O 1
ATOM 665 N N . SER A 1 86 ? -13.57 10.047 -5.156 1 97.25 86 SER A N 1
ATOM 666 C CA . SER A 1 86 ? -13.75 10.586 -3.811 1 97.25 86 SER A CA 1
ATOM 667 C C . SER A 1 86 ? -13.078 9.703 -2.768 1 97.25 86 SER A C 1
ATOM 669 O O . SER A 1 86 ? -13.391 8.516 -2.654 1 97.25 86 SER A O 1
ATOM 671 N N . SER A 1 87 ? -12.258 10.297 -1.931 1 97.06 87 SER A N 1
ATOM 672 C CA . SER A 1 87 ? -11.5 9.539 -0.941 1 97.06 87 SER A CA 1
ATOM 673 C C . SER A 1 87 ? -12.414 8.977 0.14 1 97.06 87 SER A C 1
ATOM 675 O O . SER A 1 87 ? -12.062 8 0.809 1 97.06 87 SER A O 1
ATOM 677 N N . GLU A 1 88 ? -13.547 9.547 0.329 1 96.12 88 GLU A N 1
ATOM 678 C CA . GLU A 1 88 ? -14.453 9.086 1.382 1 96.12 88 GLU A CA 1
ATOM 679 C C . GLU A 1 88 ? -15.305 7.914 0.908 1 96.12 88 GLU A C 1
ATOM 681 O O . GLU A 1 88 ? -15.852 7.168 1.723 1 96.12 88 GLU A O 1
ATOM 686 N N . GLU A 1 89 ? -15.406 7.758 -0.44 1 97.31 89 GLU A N 1
ATOM 687 C CA . GLU A 1 89 ? -16.312 6.762 -0.991 1 97.31 89 GLU A CA 1
ATOM 688 C C . GLU A 1 89 ? -15.617 5.422 -1.191 1 97.31 89 GLU A C 1
ATOM 690 O O . GLU A 1 89 ? -16.266 4.371 -1.209 1 97.31 89 GLU A O 1
ATOM 695 N N . ILE A 1 90 ? -14.312 5.512 -1.381 1 97.62 90 ILE A N 1
ATOM 696 C CA . ILE A 1 90 ? -13.617 4.352 -1.924 1 97.62 90 ILE A CA 1
ATOM 697 C C . ILE A 1 90 ? -12.484 3.947 -0.986 1 97.62 90 ILE A C 1
ATOM 699 O O . ILE A 1 90 ? -11.672 4.789 -0.585 1 97.62 90 ILE A O 1
ATOM 703 N N . TYR A 1 91 ? -12.438 2.709 -0.637 1 98 91 TYR A N 1
ATOM 704 C CA . TYR A 1 91 ? -11.312 2.141 0.104 1 98 91 TYR A CA 1
ATOM 705 C C . TYR A 1 91 ? -10.852 0.836 -0.53 1 98 91 TYR A C 1
ATOM 707 O O . TYR A 1 91 ? -11.656 -0.062 -0.784 1 98 91 TYR A O 1
ATOM 715 N N . ILE A 1 92 ? -9.547 0.735 -0.771 1 98.25 92 ILE A N 1
ATOM 716 C CA . ILE A 1 92 ? -8.953 -0.447 -1.385 1 98.25 92 ILE A CA 1
ATOM 717 C C . ILE A 1 92 ? -7.977 -1.099 -0.41 1 98.25 92 ILE A C 1
ATOM 719 O O . ILE A 1 92 ? -7.008 -0.469 0.022 1 98.25 92 ILE A O 1
ATOM 723 N N . ARG A 1 93 ? -8.211 -2.299 -0.068 1 97.25 93 ARG A N 1
ATOM 724 C CA . ARG A 1 93 ? -7.32 -3.119 0.75 1 97.25 93 ARG A CA 1
ATOM 725 C C . ARG A 1 93 ? -6.723 -4.262 -0.067 1 97.25 93 ARG A C 1
ATOM 727 O O . ARG A 1 93 ? -7.453 -5.031 -0.695 1 97.25 93 ARG A O 1
ATOM 734 N N . SER A 1 94 ? -5.395 -4.395 -0.053 1 98.12 94 SER A N 1
ATOM 735 C CA . SER A 1 94 ? -4.715 -5.441 -0.808 1 98.12 94 SER A CA 1
ATOM 736 C C . SER A 1 94 ? -3.873 -6.324 0.108 1 98.12 94 SER A C 1
ATOM 738 O O . SER A 1 94 ? -3.424 -5.879 1.167 1 98.12 94 SER A O 1
ATOM 740 N N . THR A 1 95 ? -3.756 -7.617 -0.28 1 97.69 95 THR A N 1
ATOM 741 C CA . THR A 1 95 ? -2.621 -8.352 0.272 1 97.69 95 THR A CA 1
ATOM 742 C C . THR A 1 95 ? -1.306 -7.68 -0.118 1 97.69 95 THR A C 1
ATOM 744 O O . THR A 1 95 ? -1.265 -6.875 -1.052 1 97.69 95 THR A O 1
ATOM 747 N N . ASP A 1 96 ? -0.306 -7.977 0.617 1 97.62 96 ASP A N 1
ATOM 748 C CA . ASP A 1 96 ? 0.933 -7.215 0.49 1 97.62 96 ASP A CA 1
ATOM 749 C C . ASP A 1 96 ? 1.928 -7.93 -0.421 1 97.62 96 ASP A C 1
ATOM 751 O O . ASP A 1 96 ? 2.988 -8.367 0.032 1 97.62 96 ASP A O 1
ATOM 755 N N . THR A 1 97 ? 1.645 -8.023 -1.681 1 97.56 97 THR A N 1
ATOM 756 C CA . THR A 1 97 ? 2.523 -8.492 -2.746 1 97.56 97 THR A CA 1
ATOM 757 C C . THR A 1 97 ? 2.434 -7.574 -3.965 1 97.56 97 THR A C 1
ATOM 759 O O . THR A 1 97 ? 1.417 -6.91 -4.176 1 97.56 97 THR A O 1
ATOM 762 N N . ASN A 1 98 ? 3.451 -7.57 -4.797 1 98.31 98 ASN A N 1
ATOM 763 C CA . ASN A 1 98 ? 3.482 -6.703 -5.973 1 98.31 98 ASN A CA 1
ATOM 764 C C . ASN A 1 98 ? 2.283 -6.953 -6.883 1 98.31 98 ASN A C 1
ATOM 766 O O . ASN A 1 98 ? 1.606 -6.008 -7.297 1 98.31 98 ASN A O 1
ATOM 770 N N . ARG A 1 99 ? 1.997 -8.164 -7.129 1 98.5 99 ARG A N 1
ATOM 771 C CA . ARG A 1 99 ? 0.988 -8.508 -8.125 1 98.5 99 ARG A CA 1
ATOM 772 C C . ARG A 1 99 ? -0.4 -8.062 -7.672 1 98.5 99 ARG A C 1
ATOM 774 O O . ARG A 1 99 ? -1.217 -7.633 -8.484 1 98.5 99 ARG A O 1
ATOM 781 N N . THR A 1 100 ? -0.709 -8.156 -6.383 1 98.56 100 THR A N 1
ATOM 782 C CA . THR A 1 100 ? -2.041 -7.789 -5.918 1 98.56 100 THR A CA 1
ATOM 783 C C . THR A 1 100 ? -2.189 -6.27 -5.848 1 98.56 100 THR A C 1
ATOM 785 O O . THR A 1 100 ? -3.252 -5.73 -6.16 1 98.56 100 THR A O 1
ATOM 788 N N . ILE A 1 101 ? -1.14 -5.605 -5.465 1 98.81 101 ILE A N 1
ATOM 789 C CA . ILE A 1 101 ? -1.142 -4.145 -5.41 1 98.81 101 ILE A CA 1
ATOM 790 C C . ILE A 1 101 ? -1.276 -3.578 -6.82 1 98.81 101 ILE A C 1
ATOM 792 O O . ILE A 1 101 ? -2.111 -2.705 -7.07 1 98.81 101 ILE A O 1
ATOM 796 N N . ILE A 1 102 ? -0.521 -4.133 -7.742 1 98.88 102 ILE A N 1
ATOM 797 C CA . ILE A 1 102 ? -0.541 -3.645 -9.117 1 98.88 102 ILE A CA 1
ATOM 798 C C . ILE A 1 102 ? -1.872 -4.004 -9.773 1 98.88 102 ILE A C 1
ATOM 800 O O . ILE A 1 102 ? -2.406 -3.229 -10.57 1 98.88 102 ILE A O 1
ATOM 804 N N . SER A 1 103 ? -2.449 -5.164 -9.398 1 98.81 103 SER A N 1
ATOM 805 C CA . SER A 1 103 ? -3.805 -5.477 -9.836 1 98.81 103 SER A CA 1
ATOM 806 C C . SER A 1 103 ? -4.789 -4.395 -9.406 1 98.81 103 SER A C 1
ATOM 808 O O . SER A 1 103 ? -5.629 -3.961 -10.203 1 98.81 103 SER A O 1
ATOM 810 N N . ALA A 1 104 ? -4.652 -3.967 -8.211 1 98.81 104 ALA A N 1
ATOM 811 C CA . ALA A 1 104 ? -5.535 -2.916 -7.703 1 98.81 104 ALA A CA 1
ATOM 812 C C . ALA A 1 104 ? -5.301 -1.602 -8.438 1 98.81 104 ALA A C 1
ATOM 814 O O . ALA A 1 104 ? -6.254 -0.909 -8.805 1 98.81 104 ALA A O 1
ATOM 815 N N . ILE A 1 105 ? -4.035 -1.223 -8.633 1 98.56 105 ILE A N 1
ATOM 816 C CA . ILE A 1 105 ? -3.707 -0.021 -9.391 1 98.56 105 ILE A CA 1
ATOM 817 C C . ILE A 1 105 ? -4.363 -0.085 -10.766 1 98.56 105 ILE A C 1
ATOM 819 O O . ILE A 1 105 ? -4.996 0.879 -11.203 1 98.56 105 ILE A O 1
ATOM 823 N N . SER A 1 106 ? -4.254 -1.228 -11.398 1 98.5 106 SER A N 1
ATOM 824 C CA . SER A 1 106 ? -4.781 -1.428 -12.742 1 98.5 106 SER A CA 1
ATOM 825 C C . SER A 1 106 ? -6.305 -1.339 -12.75 1 98.5 106 SER A C 1
ATOM 827 O O . SER A 1 106 ? -6.891 -0.751 -13.664 1 98.5 106 SER A O 1
ATOM 829 N N . ASN A 1 107 ? -6.898 -1.986 -11.766 1 98.38 107 ASN A N 1
ATOM 830 C CA . ASN A 1 107 ? -8.352 -1.934 -11.641 1 98.38 107 ASN A CA 1
ATOM 831 C C . ASN A 1 107 ? -8.852 -0.497 -11.516 1 98.38 107 ASN A C 1
ATOM 833 O O . ASN A 1 107 ? -9.805 -0.107 -12.195 1 98.38 107 ASN A O 1
ATOM 837 N N . LEU A 1 108 ? -8.172 0.287 -10.695 1 97.94 108 LEU A N 1
ATOM 838 C CA . LEU A 1 108 ? -8.57 1.666 -10.43 1 97.94 108 LEU A CA 1
ATOM 839 C C . LEU A 1 108 ? -8.336 2.543 -11.656 1 97.94 108 LEU A C 1
ATOM 841 O O . LEU A 1 108 ? -9.062 3.51 -11.883 1 97.94 108 LEU A O 1
ATOM 845 N N . LEU A 1 109 ? -7.348 2.219 -12.461 1 97.38 109 LEU A N 1
ATOM 846 C CA . LEU A 1 109 ? -7.145 2.904 -13.727 1 97.38 109 LEU A CA 1
ATOM 847 C C . LEU A 1 109 ? -8.344 2.719 -14.648 1 97.38 109 LEU A C 1
ATOM 849 O O . LEU A 1 109 ? -8.695 3.621 -15.414 1 97.38 109 LEU A O 1
ATOM 853 N N . GLY A 1 110 ? -8.93 1.535 -14.594 1 97.31 110 GLY A N 1
ATOM 854 C CA . GLY A 1 110 ? -10.148 1.294 -15.344 1 97.31 110 GLY A CA 1
ATOM 855 C C . GLY A 1 110 ? -11.352 2.041 -14.789 1 97.31 110 GLY A C 1
ATOM 856 O O . GLY A 1 110 ? -12.188 2.533 -15.547 1 97.31 110 GLY A O 1
ATOM 857 N N . MET A 1 111 ? -11.422 2.203 -13.5 1 97 111 MET A N 1
ATOM 858 C CA . MET A 1 111 ? -12.57 2.809 -12.836 1 97 111 MET A CA 1
ATOM 859 C C . MET A 1 111 ? -12.531 4.328 -12.945 1 97 111 MET A C 1
ATOM 861 O O . MET A 1 111 ? -13.57 4.969 -13.141 1 97 111 MET A O 1
ATOM 865 N N . TYR A 1 112 ? -11.328 4.926 -12.711 1 96.44 112 TYR A N 1
ATOM 866 C CA . TYR A 1 112 ? -11.164 6.371 -12.648 1 96.44 112 TYR A CA 1
ATOM 867 C C . TYR A 1 112 ? -9.961 6.82 -13.453 1 96.44 112 TYR A C 1
ATOM 869 O O . TYR A 1 112 ? -9.18 7.664 -13 1 96.44 112 TYR A O 1
ATOM 877 N N . GLY A 1 113 ? -9.812 6.262 -14.617 1 89.94 113 GLY A N 1
ATOM 878 C CA . GLY A 1 113 ? -8.656 6.535 -15.453 1 89.94 113 GLY A CA 1
ATOM 879 C C . GLY A 1 113 ? -8.852 7.719 -16.375 1 89.94 113 GLY A C 1
ATOM 880 O O . GLY A 1 113 ? -9.875 8.406 -16.297 1 89.94 113 GLY A O 1
ATOM 881 N N . PRO A 1 114 ? -7.805 7.98 -17.188 1 87.5 114 PRO A N 1
ATOM 882 C CA . PRO A 1 114 ? -7.785 9.172 -18.031 1 87.5 114 PRO A CA 1
ATOM 883 C C . PRO A 1 114 ? -8.898 9.172 -19.078 1 87.5 114 PRO A C 1
ATOM 885 O O . PRO A 1 114 ? -9.344 10.234 -19.516 1 87.5 114 PRO A O 1
ATOM 888 N N . ASN A 1 115 ? -9.445 8.086 -19.375 1 85.12 115 ASN A N 1
ATOM 889 C CA . ASN A 1 115 ? -10.367 7.992 -20.5 1 85.12 115 ASN A CA 1
ATOM 890 C C . ASN A 1 115 ? -11.781 8.414 -20.109 1 85.12 115 ASN A C 1
ATOM 892 O O . ASN A 1 115 ? -12.633 8.609 -20.984 1 85.12 115 ASN A O 1
ATOM 896 N N . ASP A 1 116 ? -12.008 8.602 -18.844 1 87.69 116 ASP A N 1
ATOM 897 C CA . ASP A 1 116 ? -13.367 8.93 -18.438 1 87.69 116 ASP A CA 1
ATOM 898 C C . ASP A 1 116 ? -13.625 10.43 -18.547 1 87.69 116 ASP A C 1
ATOM 900 O O . ASP A 1 116 ? -14.773 10.867 -18.531 1 87.69 116 ASP A O 1
ATOM 904 N N . GLY A 1 117 ? -12.578 11.188 -18.578 1 91.44 117 GLY A N 1
ATOM 905 C CA . GLY A 1 117 ? -12.68 12.625 -18.812 1 91.44 117 GLY A CA 1
ATOM 906 C C . GLY A 1 117 ? -13.328 13.367 -17.656 1 91.44 117 GLY A C 1
ATOM 907 O O . GLY A 1 117 ? -13.789 14.5 -17.828 1 91.44 117 GLY A O 1
ATOM 908 N N . LYS A 1 118 ? -13.414 12.742 -16.5 1 95.62 118 LYS A N 1
ATOM 909 C CA . LYS A 1 118 ? -14.148 13.359 -15.398 1 95.62 118 LYS A CA 1
ATOM 910 C C . LYS A 1 118 ? -13.195 14.023 -14.406 1 95.62 118 LYS A C 1
ATOM 912 O O . LYS A 1 118 ? -13.609 14.875 -13.617 1 95.62 118 LYS A O 1
ATOM 917 N N . ALA A 1 119 ? -11.953 13.531 -14.414 1 96.69 119 ALA A N 1
ATOM 918 C CA . ALA A 1 119 ? -10.969 14.117 -13.508 1 96.69 119 ALA A CA 1
ATOM 919 C C . ALA A 1 119 ? -10.648 15.555 -13.891 1 96.69 119 ALA A C 1
ATOM 921 O O . ALA A 1 119 ? -10.617 15.898 -15.078 1 96.69 119 ALA A O 1
ATOM 922 N N . ILE A 1 120 ? -10.438 16.422 -12.922 1 97.62 120 ILE A N 1
ATOM 923 C CA . ILE A 1 120 ? -10.195 17.844 -13.141 1 97.62 120 ILE A CA 1
ATOM 924 C C . ILE A 1 120 ? -8.719 18.156 -12.891 1 97.62 120 ILE A C 1
ATOM 926 O O . ILE A 1 120 ? -8.219 17.969 -11.781 1 97.62 120 ILE A O 1
ATOM 930 N N . PRO A 1 121 ? -7.992 18.656 -13.992 1 97.31 121 PRO A N 1
ATOM 931 C CA . PRO A 1 121 ? -6.605 19.078 -13.781 1 97.31 121 PRO A CA 1
ATOM 932 C C . PRO A 1 121 ? -6.469 20.156 -12.703 1 97.31 121 PRO A C 1
ATOM 934 O O . PRO A 1 121 ? -7.301 21.062 -12.617 1 97.31 121 PRO A O 1
ATOM 937 N N . GLY A 1 122 ? -5.457 20.016 -11.867 1 97.62 122 GLY A N 1
ATOM 938 C CA . GLY A 1 122 ? -5.23 20.984 -10.812 1 97.62 122 GLY A CA 1
ATOM 939 C C . GLY A 1 122 ? -6.039 20.703 -9.562 1 97.62 122 GLY A C 1
ATOM 940 O O . GLY A 1 122 ? -5.828 21.344 -8.523 1 97.62 122 GLY A O 1
ATOM 941 N N . ILE A 1 123 ? -6.938 19.766 -9.641 1 97.94 123 ILE A N 1
ATOM 942 C CA . ILE A 1 123 ? -7.75 19.406 -8.484 1 97.94 123 ILE A CA 1
ATOM 943 C C . ILE A 1 123 ? -7.535 17.922 -8.148 1 97.94 123 ILE A C 1
ATOM 945 O O . ILE A 1 123 ? -7.152 17.594 -7.027 1 97.94 123 ILE A O 1
ATOM 949 N N . ASP A 1 124 ? -7.652 17.047 -9.156 1 98 124 ASP A N 1
ATOM 950 C CA . ASP A 1 124 ? -7.52 15.609 -8.961 1 98 124 ASP A CA 1
ATOM 951 C C . ASP A 1 124 ? -6.086 15.148 -9.227 1 98 124 ASP A C 1
ATOM 953 O O . ASP A 1 124 ? -5.641 14.141 -8.672 1 98 124 ASP A O 1
ATOM 957 N N . TYR A 1 125 ? -5.402 15.836 -10.086 1 97.75 125 TYR A N 1
ATOM 958 C CA . TYR A 1 125 ? -4.023 15.57 -10.477 1 97.75 125 TYR A CA 1
ATOM 959 C C . TYR A 1 125 ? -3.34 16.844 -10.953 1 97.75 125 TYR A C 1
ATOM 961 O O . TYR A 1 125 ? -4.008 17.828 -11.281 1 97.75 125 TYR A O 1
ATOM 969 N N . PRO A 1 126 ? -1.999 16.922 -10.836 1 97.88 126 PRO A N 1
ATOM 970 C CA . PRO A 1 126 ? -1.348 18.156 -11.273 1 97.88 126 PRO A CA 1
ATOM 971 C C . PRO A 1 126 ? -1.431 18.375 -12.781 1 97.88 126 PRO A C 1
ATOM 973 O O . PRO A 1 126 ? -1.307 17.406 -13.555 1 97.88 126 PRO A O 1
ATOM 976 N N . ALA A 1 127 ? -1.694 19.609 -13.18 1 96.94 127 ALA A N 1
ATOM 977 C CA . ALA A 1 127 ? -1.694 20.016 -14.586 1 96.94 127 ALA A CA 1
ATOM 978 C C . ALA A 1 127 ? -0.3 20.438 -15.031 1 96.94 127 ALA A C 1
ATOM 980 O O . ALA A 1 127 ? -0.072 21.609 -15.352 1 96.94 127 ALA A O 1
ATOM 981 N N . VAL A 1 128 ? 0.592 19.516 -15.047 1 96.75 128 VAL A N 1
ATOM 982 C CA . VAL A 1 128 ? 1.982 19.828 -15.367 1 96.75 128 VAL A CA 1
ATOM 983 C C . VAL A 1 128 ? 2.527 18.812 -16.375 1 96.75 128 VAL A C 1
ATOM 985 O O . VAL A 1 128 ? 1.966 17.734 -16.531 1 96.75 128 VAL A O 1
ATOM 988 N N . GLU A 1 129 ? 3.623 19.266 -17.016 1 93.25 129 GLU A N 1
ATOM 989 C CA . GLU A 1 129 ? 4.305 18.344 -17.922 1 93.25 129 GLU A CA 1
ATOM 990 C C . GLU A 1 129 ? 4.871 17.141 -17.172 1 93.25 129 GLU A C 1
ATOM 992 O O . GLU A 1 129 ? 5.43 17.297 -16.094 1 93.25 129 GLU A O 1
ATOM 997 N N . GLY A 1 130 ? 4.633 16.016 -17.797 1 92.31 130 GLY A N 1
ATOM 998 C CA . GLY A 1 130 ? 5.18 14.805 -17.203 1 92.31 130 GLY A CA 1
ATOM 999 C C . GLY A 1 130 ? 4.129 13.945 -16.516 1 92.31 130 GLY A C 1
ATOM 1000 O O . GLY A 1 130 ? 4.297 12.734 -16.391 1 92.31 130 GLY A O 1
ATOM 1001 N N . TRP A 1 131 ? 3.121 14.602 -15.992 1 96.06 131 TRP A N 1
ATOM 1002 C CA . TRP A 1 131 ? 2.014 13.836 -15.43 1 96.06 131 TRP A CA 1
ATOM 1003 C C . TRP A 1 131 ? 1.069 13.359 -16.531 1 96.06 131 TRP A C 1
ATOM 1005 O O . TRP A 1 131 ? 0.652 14.148 -17.391 1 96.06 131 TRP A O 1
ATOM 1015 N N . PRO A 1 132 ? 0.755 12.039 -16.594 1 94.56 132 PRO A N 1
ATOM 1016 C CA . PRO A 1 132 ? -0.234 11.625 -17.594 1 94.56 132 PRO A CA 1
ATOM 1017 C C . PRO A 1 132 ? -1.587 12.305 -17.406 1 94.56 132 PRO A C 1
ATOM 1019 O O . PRO A 1 132 ? -2.176 12.219 -16.312 1 94.56 132 PRO A O 1
ATOM 1022 N N . PRO A 1 133 ? -2.027 12.969 -18.438 1 93.81 133 PRO A N 1
ATOM 1023 C CA . PRO A 1 133 ? -3.303 13.664 -18.281 1 93.81 133 PRO A CA 1
ATOM 1024 C C . PRO A 1 133 ? -4.441 12.727 -17.875 1 93.81 133 PRO A C 1
ATOM 1026 O O . PRO A 1 133 ? -4.629 11.68 -18.484 1 93.81 133 PRO A O 1
ATOM 1029 N N . GLY A 1 134 ? -5.082 13.133 -16.812 1 94.94 134 GLY A N 1
ATOM 1030 C CA . GLY A 1 134 ? -6.246 12.383 -16.375 1 94.94 134 GLY A CA 1
ATOM 1031 C C . GLY A 1 134 ? -5.91 11.289 -15.375 1 94.94 134 GLY A C 1
ATOM 1032 O O . GLY A 1 134 ? -6.809 10.664 -14.805 1 94.94 134 GLY A O 1
ATOM 1033 N N . LEU A 1 135 ? -4.645 10.992 -15.156 1 96.31 135 LEU A N 1
ATOM 1034 C CA . LEU A 1 135 ? -4.266 9.969 -14.195 1 96.31 135 LEU A CA 1
ATOM 1035 C C . LEU A 1 135 ? -4.52 10.445 -12.766 1 96.31 135 LEU A C 1
ATOM 1037 O O . LEU A 1 135 ? -3.893 11.406 -12.312 1 96.31 135 LEU A O 1
ATOM 1041 N N . VAL A 1 136 ? -5.441 9.836 -12.102 1 97 136 VAL A N 1
ATOM 1042 C CA . VAL A 1 136 ? -5.73 10.109 -10.695 1 97 136 VAL A CA 1
ATOM 1043 C C . VAL A 1 136 ? -5.094 9.031 -9.82 1 97 136 VAL A C 1
ATOM 1045 O O . VAL A 1 136 ? -5.477 7.863 -9.883 1 97 136 VAL A O 1
ATOM 1048 N N . PRO A 1 137 ? -4.09 9.398 -9.062 1 97.56 137 PRO A N 1
ATOM 1049 C CA . PRO A 1 137 ? -3.521 8.391 -8.164 1 97.56 137 PRO A CA 1
ATOM 1050 C C . PRO A 1 137 ? -4.438 8.07 -6.98 1 97.56 137 PRO A C 1
ATOM 1052 O O . PRO A 1 137 ? -4.945 8.977 -6.324 1 97.56 137 PRO A O 1
ATOM 1055 N N . ILE A 1 138 ? -4.703 6.852 -6.75 1 98.31 138 ILE A N 1
ATOM 1056 C CA . ILE A 1 138 ? -5.578 6.398 -5.672 1 98.31 138 ILE A CA 1
ATOM 1057 C C . ILE A 1 138 ? -4.805 5.461 -4.746 1 98.31 138 ILE A C 1
ATOM 1059 O O . ILE A 1 138 ? -4.117 4.547 -5.207 1 98.31 138 ILE A O 1
ATOM 1063 N N . ALA A 1 139 ? -4.891 5.68 -3.471 1 98.62 139 ALA A N 1
ATOM 1064 C CA . ALA A 1 139 ? -4.121 4.938 -2.477 1 98.62 139 ALA A CA 1
ATOM 1065 C C . ALA A 1 139 ? -4.633 3.506 -2.344 1 98.62 139 ALA A C 1
ATOM 1067 O O . ALA A 1 139 ? -5.844 3.275 -2.293 1 98.62 139 ALA A O 1
ATOM 1068 N N . ILE A 1 140 ? -3.732 2.607 -2.334 1 98.62 140 ILE A N 1
ATOM 1069 C CA . ILE A 1 140 ? -3.994 1.206 -2.021 1 98.62 140 ILE A CA 1
ATOM 1070 C C . ILE A 1 140 ? -3.361 0.849 -0.68 1 98.62 140 ILE A C 1
ATOM 1072 O O . ILE A 1 140 ? -2.146 0.98 -0.504 1 98.62 140 ILE A O 1
ATOM 1076 N N . HIS A 1 141 ? -4.141 0.427 0.228 1 98.38 141 HIS A N 1
ATOM 1077 C CA . HIS A 1 141 ? -3.672 0.048 1.557 1 98.38 141 HIS A CA 1
ATOM 1078 C C . HIS A 1 141 ? -3.408 -1.452 1.64 1 98.38 141 HIS A C 1
ATOM 1080 O O . HIS A 1 141 ? -4.105 -2.246 1.005 1 98.38 141 HIS A O 1
ATOM 1086 N N . THR A 1 142 ? -2.342 -1.842 2.391 1 97.88 142 THR A N 1
ATOM 1087 C CA . THR A 1 142 ? -2.02 -3.264 2.436 1 97.88 142 THR A CA 1
ATOM 1088 C C . THR A 1 142 ? -2.008 -3.77 3.875 1 97.88 142 THR A C 1
ATOM 1090 O O . THR A 1 142 ? -1.919 -2.98 4.816 1 97.88 142 THR A O 1
ATOM 1093 N N . VAL A 1 143 ? -2.184 -4.996 4.035 1 94.38 143 VAL A N 1
ATOM 1094 C CA . VAL A 1 143 ? -1.955 -5.746 5.266 1 94.38 143 VAL A CA 1
ATOM 1095 C C . VAL A 1 143 ? -0.851 -6.777 5.047 1 94.38 143 VAL A C 1
ATOM 1097 O O . VAL A 1 143 ? -0.831 -7.465 4.023 1 94.38 143 VAL A O 1
ATOM 1100 N N . ASP A 1 144 ? 0.041 -6.816 5.988 1 92.69 144 ASP A N 1
ATOM 1101 C CA . ASP A 1 144 ? 1.167 -7.738 5.871 1 92.69 144 ASP A CA 1
ATOM 1102 C C . ASP A 1 144 ? 0.691 -9.141 5.492 1 92.69 144 ASP A C 1
ATOM 1104 O O . ASP A 1 144 ? -0.164 -9.719 6.168 1 92.69 144 ASP A O 1
ATOM 1108 N N . ASP A 1 145 ? 1.322 -9.633 4.52 1 90.12 145 ASP A N 1
ATOM 1109 C CA . ASP A 1 145 ? 0.843 -10.859 3.896 1 90.12 145 ASP A CA 1
ATOM 1110 C C . ASP A 1 145 ? 0.886 -12.031 4.879 1 90.12 145 ASP A C 1
ATOM 1112 O O . ASP A 1 145 ? 0.007 -12.891 4.863 1 90.12 145 ASP A O 1
ATOM 1116 N N . ASP A 1 146 ? 1.813 -12.062 5.754 1 89.38 146 ASP A N 1
ATOM 1117 C CA . ASP A 1 146 ? 2.006 -13.195 6.652 1 89.38 146 ASP A CA 1
ATOM 1118 C C . ASP A 1 146 ? 0.97 -13.188 7.773 1 89.38 146 ASP A C 1
ATOM 1120 O O . ASP A 1 146 ? 0.725 -14.219 8.406 1 89.38 146 ASP A O 1
ATOM 1124 N N . THR A 1 147 ? 0.332 -11.992 7.949 1 89.75 147 THR A N 1
ATOM 1125 C CA . THR A 1 147 ? -0.614 -11.891 9.055 1 89.75 147 THR A CA 1
ATOM 1126 C C . THR A 1 147 ? -1.995 -11.484 8.547 1 89.75 147 THR A C 1
ATOM 1128 O O . THR A 1 147 ? -2.867 -11.109 9.336 1 89.75 147 THR A O 1
ATOM 1131 N N . ASP A 1 148 ? -2.111 -11.477 7.285 1 93.31 148 ASP A N 1
ATOM 1132 C CA . ASP A 1 148 ? -3.41 -11.164 6.695 1 93.31 148 ASP A CA 1
ATOM 1133 C C . ASP A 1 148 ? -4.312 -12.398 6.68 1 93.31 148 ASP A C 1
ATOM 1135 O O . ASP A 1 148 ? -4.469 -13.047 5.645 1 93.31 148 ASP A O 1
ATOM 1139 N N . TYR A 1 149 ? -5.027 -12.656 7.711 1 90.06 149 TYR A N 1
ATOM 1140 C CA . TYR A 1 149 ? -5.863 -13.852 7.844 1 90.06 149 TYR A CA 1
ATOM 1141 C C . TYR A 1 149 ? -7.211 -13.641 7.168 1 90.06 149 TYR A C 1
ATOM 1143 O O . TYR A 1 149 ? -8.039 -14.555 7.137 1 90.06 149 TYR A O 1
ATOM 1151 N N . VAL A 1 150 ? -7.379 -12.438 6.613 1 90.88 150 VAL A N 1
ATOM 1152 C CA . VAL A 1 150 ? -8.641 -12.109 5.949 1 90.88 150 VAL A CA 1
ATOM 1153 C C . VAL A 1 150 ? -8.523 -12.391 4.453 1 90.88 150 VAL A C 1
ATOM 1155 O O . VAL A 1 150 ? -9.305 -13.156 3.893 1 90.88 150 VAL A O 1
ATOM 1158 N N . ALA A 1 151 ? -7.441 -11.844 3.855 1 92.25 151 ALA A N 1
ATOM 1159 C CA . ALA A 1 151 ? -7.383 -11.852 2.395 1 92.25 151 ALA A CA 1
ATOM 1160 C C . ALA A 1 151 ? -6.383 -12.898 1.896 1 92.25 151 ALA A C 1
ATOM 1162 O O . ALA A 1 151 ? -6.438 -13.305 0.734 1 92.25 151 ALA A O 1
ATOM 1163 N N . ASN A 1 152 ? -5.43 -13.211 2.744 1 91.69 152 ASN A N 1
ATOM 1164 C CA . ASN A 1 152 ? -4.457 -14.242 2.393 1 91.69 152 ASN A CA 1
ATOM 1165 C C . ASN A 1 152 ? -4.848 -15.602 2.975 1 91.69 152 ASN A C 1
ATOM 1167 O O . ASN A 1 152 ? -4.5 -15.914 4.113 1 91.69 152 ASN A O 1
ATOM 1171 N N . THR A 1 153 ? -5.395 -16.438 2.193 1 83.56 153 THR A N 1
ATOM 1172 C CA . THR A 1 153 ? -5.891 -17.719 2.656 1 83.56 153 THR A CA 1
ATOM 1173 C C . THR A 1 153 ? -4.73 -18.688 2.924 1 83.56 153 THR A C 1
ATOM 1175 O O . THR A 1 153 ? -4.918 -19.734 3.551 1 83.56 153 THR A O 1
ATOM 1178 N N . ASP A 1 154 ? -3.535 -18.25 2.525 1 86.56 154 ASP A N 1
ATOM 1179 C CA . ASP A 1 154 ? -2.375 -19.125 2.709 1 86.56 154 ASP A CA 1
ATOM 1180 C C . ASP A 1 154 ? -1.535 -18.672 3.902 1 86.56 154 ASP A C 1
ATOM 1182 O O . ASP A 1 154 ? -0.462 -19.219 4.156 1 86.56 154 ASP A O 1
ATOM 1186 N N . ALA A 1 155 ? -2.027 -17.625 4.562 1 90.44 155 ALA A N 1
ATOM 1187 C CA . ALA A 1 155 ? -1.318 -17.234 5.777 1 90.44 155 ALA A CA 1
ATOM 1188 C C . ALA A 1 155 ? -1.19 -18.406 6.742 1 90.44 155 ALA A C 1
ATOM 1190 O O . ALA A 1 155 ? -2.125 -19.203 6.895 1 90.44 155 ALA A O 1
ATOM 1191 N N . TYR A 1 156 ? -0.085 -18.516 7.383 1 91.75 156 TYR A N 1
ATOM 1192 C CA . TYR A 1 156 ? 0.164 -19.641 8.281 1 91.75 156 TYR A CA 1
ATOM 1193 C C . TYR A 1 156 ? -0.835 -19.641 9.43 1 91.75 156 TYR A C 1
ATOM 1195 O O . TYR A 1 156 ? -1.051 -18.625 10.086 1 91.75 156 TYR A O 1
ATOM 1203 N N . CYS A 1 157 ? -1.424 -20.703 9.578 1 93.12 157 CYS A N 1
ATOM 1204 C CA . CYS A 1 157 ? -2.35 -20.969 10.672 1 93.12 157 CYS A CA 1
ATOM 1205 C C . CYS A 1 157 ? -2.131 -22.375 11.234 1 93.12 157 CYS A C 1
ATOM 1207 O O . CYS A 1 157 ? -2.393 -23.375 10.547 1 93.12 157 CYS A O 1
ATOM 1209 N N . TYR A 1 158 ? -1.688 -22.422 12.438 1 94.69 158 TYR A N 1
ATOM 1210 C CA . TYR A 1 158 ? -1.328 -23.688 13.062 1 94.69 158 TYR A CA 1
ATOM 1211 C C . TYR A 1 158 ? -2.518 -24.641 13.078 1 94.69 158 TYR A C 1
ATOM 1213 O O . TYR A 1 158 ? -2.381 -25.828 12.75 1 94.69 158 TYR A O 1
ATOM 1221 N N . ARG A 1 159 ? -3.633 -24.156 13.492 1 95.31 159 ARG A N 1
ATOM 1222 C CA . ARG A 1 159 ? -4.82 -25 13.57 1 95.31 159 ARG A CA 1
ATOM 1223 C C . ARG A 1 159 ? -5.168 -25.578 12.203 1 95.31 159 ARG A C 1
ATOM 1225 O O . ARG A 1 159 ? -5.551 -26.75 12.102 1 95.31 159 ARG A O 1
ATOM 1232 N N . ARG A 1 160 ? -5.062 -24.812 11.195 1 94.44 160 ARG A N 1
ATOM 1233 C CA . ARG A 1 160 ? -5.32 -25.297 9.836 1 94.44 160 ARG A CA 1
ATOM 1234 C C . ARG A 1 160 ? -4.348 -26.406 9.461 1 94.44 160 ARG A C 1
ATOM 1236 O O . ARG A 1 160 ? -4.73 -27.375 8.812 1 94.44 160 ARG A O 1
ATOM 1243 N N . GLU A 1 161 ? -3.096 -26.25 9.875 1 95.44 161 GLU A N 1
ATOM 1244 C CA . GLU A 1 161 ? -2.09 -27.266 9.578 1 95.44 161 GLU A CA 1
ATOM 1245 C C . GLU A 1 161 ? -2.432 -28.578 10.258 1 95.44 161 GLU A C 1
ATOM 1247 O O . GLU A 1 161 ? -2.262 -29.656 9.672 1 95.44 161 GLU A O 1
ATOM 1252 N N . VAL A 1 162 ? -2.891 -28.438 11.453 1 97.06 162 VAL A N 1
ATOM 1253 C CA . VAL A 1 162 ? -3.27 -29.641 12.211 1 97.06 162 VAL A CA 1
ATOM 1254 C C . VAL A 1 162 ? -4.445 -30.328 11.523 1 97.06 162 VAL A C 1
ATOM 1256 O O . VAL A 1 162 ? -4.418 -31.531 11.305 1 97.06 162 VAL A O 1
ATOM 1259 N N . LEU A 1 163 ? -5.43 -29.594 11.125 1 97.38 163 LEU A N 1
ATOM 1260 C CA . LEU A 1 163 ? -6.621 -30.141 10.492 1 97.38 163 LEU A CA 1
ATOM 1261 C C . LEU A 1 163 ? -6.285 -30.75 9.133 1 97.38 163 LEU A C 1
ATOM 1263 O O . LEU A 1 163 ? -6.816 -31.797 8.766 1 97.38 163 LEU A O 1
ATOM 1267 N N . TRP A 1 164 ? -5.422 -30.094 8.438 1 96.75 164 TRP A N 1
ATOM 1268 C CA . TRP A 1 164 ? -5.008 -30.609 7.141 1 96.75 164 TRP A CA 1
ATOM 1269 C C . TRP A 1 164 ? -4.238 -31.922 7.301 1 96.75 164 TRP A C 1
ATOM 1271 O O . TRP A 1 164 ? -4.418 -32.844 6.512 1 96.75 164 TRP A O 1
ATOM 1281 N N . ALA A 1 165 ? -3.393 -31.984 8.32 1 97.44 165 ALA A N 1
ATOM 1282 C CA . ALA A 1 165 ? -2.682 -33.219 8.602 1 97.44 165 ALA A CA 1
ATOM 1283 C C . ALA A 1 165 ? -3.656 -34.375 8.906 1 97.44 165 ALA A C 1
ATOM 1285 O O . ALA A 1 165 ? -3.459 -35.5 8.469 1 97.44 165 ALA A O 1
ATOM 1286 N N . MET A 1 166 ? -4.684 -34.031 9.648 1 97.56 166 MET A N 1
ATOM 1287 C CA . MET A 1 166 ? -5.723 -35.031 9.93 1 97.56 166 MET A CA 1
ATOM 1288 C C . MET A 1 166 ? -6.41 -35.469 8.641 1 97.56 166 MET A C 1
ATOM 1290 O O . MET A 1 166 ? -6.609 -36.656 8.414 1 97.56 166 MET A O 1
ATOM 1294 N N . ALA A 1 167 ? -6.73 -34.531 7.805 1 97.31 167 ALA A N 1
ATOM 1295 C CA . ALA A 1 167 ? -7.379 -34.812 6.531 1 97.31 167 ALA A CA 1
ATOM 1296 C C . ALA A 1 167 ? -6.504 -35.719 5.672 1 97.31 167 ALA A C 1
ATOM 1298 O O . ALA A 1 167 ? -6.992 -36.688 5.09 1 97.31 167 ALA A O 1
ATOM 1299 N N . LYS A 1 168 ? -5.219 -35.406 5.621 1 96.81 168 LYS A N 1
ATOM 1300 C CA . LYS A 1 168 ? -4.277 -36.188 4.801 1 96.81 168 LYS A CA 1
ATOM 1301 C C . LYS A 1 168 ? -4.195 -37.625 5.258 1 96.81 168 LYS A C 1
ATOM 1303 O O . LYS A 1 168 ? -3.973 -38.531 4.445 1 96.81 168 LYS A O 1
ATOM 1308 N N . ASN A 1 169 ? -4.457 -37.844 6.492 1 95.19 169 ASN A N 1
ATOM 1309 C CA . ASN A 1 169 ? -4.34 -39.188 7.051 1 95.19 169 ASN A CA 1
ATOM 1310 C C . ASN A 1 169 ? -5.691 -39.906 7.082 1 95.19 169 ASN A C 1
ATOM 1312 O O . ASN A 1 169 ? -5.777 -41.062 7.504 1 95.19 169 ASN A O 1
ATOM 1316 N N . SER A 1 170 ? -6.719 -39.25 6.727 1 96 170 SER A N 1
ATOM 1317 C CA . SER A 1 170 ? -8.031 -39.906 6.637 1 96 170 SER A CA 1
ATOM 1318 C C . SER A 1 170 ? -8.047 -40.969 5.559 1 96 170 SER A C 1
ATOM 1320 O O . SER A 1 170 ? -7.223 -40.938 4.641 1 96 170 SER A O 1
ATOM 1322 N N . SER A 1 171 ? -9.031 -41.875 5.699 1 95.56 171 SER A N 1
ATOM 1323 C CA . SER A 1 171 ? -9.172 -42.938 4.711 1 95.56 171 SER A CA 1
ATOM 1324 C C . SER A 1 171 ? -9.461 -42.375 3.324 1 95.56 171 SER A C 1
ATOM 1326 O O . SER A 1 171 ? -8.938 -42.875 2.326 1 95.56 171 SER A O 1
ATOM 1328 N N . MET A 1 172 ? -10.203 -41.312 3.248 1 95.44 172 MET A N 1
ATOM 1329 C CA . MET A 1 172 ? -10.609 -40.719 1.977 1 95.44 172 MET A CA 1
ATOM 1330 C C . MET A 1 172 ? -9.406 -40.156 1.227 1 95.44 172 MET A C 1
ATOM 1332 O O . MET A 1 172 ? -9.203 -40.469 0.053 1 95.44 172 MET A O 1
ATOM 1336 N N . LEU A 1 173 ? -8.609 -39.375 1.84 1 96.5 173 LEU A N 1
ATOM 1337 C CA . LEU A 1 173 ? -7.492 -38.719 1.159 1 96.5 173 LEU A CA 1
ATOM 1338 C C . LEU A 1 173 ? -6.367 -39.719 0.904 1 96.5 173 LEU A C 1
ATOM 1340 O O . LEU A 1 173 ? -5.641 -39.594 -0.087 1 96.5 173 LEU A O 1
ATOM 1344 N N . ARG A 1 174 ? -6.203 -40.719 1.799 1 97.25 174 ARG A N 1
ATOM 1345 C CA . ARG A 1 174 ? -5.238 -41.781 1.537 1 97.25 174 ARG A CA 1
ATOM 1346 C C . ARG A 1 174 ? -5.609 -42.562 0.28 1 97.25 174 ARG A C 1
ATOM 1348 O O . ARG A 1 174 ? -4.746 -42.875 -0.543 1 97.25 174 ARG A O 1
ATOM 1355 N N . ALA A 1 175 ? -6.914 -42.844 0.221 1 97.38 175 ALA A N 1
ATOM 1356 C CA . ALA A 1 175 ? -7.387 -43.531 -0.968 1 97.38 175 ALA A CA 1
ATOM 1357 C C . ALA A 1 175 ? -7.145 -42.719 -2.229 1 97.38 175 ALA A C 1
ATOM 1359 O O . ALA A 1 175 ? -6.723 -43.25 -3.256 1 97.38 175 ALA A O 1
ATOM 1360 N N . TYR A 1 176 ? -7.445 -41.438 -2.148 1 97.06 176 TYR A N 1
ATOM 1361 C CA . TYR A 1 176 ? -7.246 -40.531 -3.283 1 97.06 176 TYR A CA 1
ATOM 1362 C C . TYR A 1 176 ? -5.773 -40.469 -3.68 1 97.06 176 TYR A C 1
ATOM 1364 O O . TYR A 1 176 ? -5.445 -40.5 -4.867 1 97.06 176 TYR A O 1
ATOM 1372 N N . GLN A 1 177 ? -4.832 -40.375 -2.703 1 97.31 177 GLN A N 1
ATOM 1373 C CA . GLN A 1 177 ? -3.393 -40.375 -2.951 1 97.31 177 GLN A CA 1
ATOM 1374 C C . GLN A 1 177 ? -2.938 -41.688 -3.609 1 97.31 177 GLN A C 1
ATOM 1376 O O . GLN A 1 177 ? -2.107 -41.656 -4.52 1 97.31 177 GLN A O 1
ATOM 1381 N N . ASN A 1 178 ? -3.512 -42.781 -3.16 1 98 178 ASN A N 1
ATOM 1382 C CA . ASN A 1 178 ? -3.141 -44.094 -3.707 1 98 178 ASN A CA 1
ATOM 1383 C C . ASN A 1 178 ? -3.543 -44.219 -5.176 1 98 178 ASN A C 1
ATOM 1385 O O . ASN A 1 178 ? -2.771 -44.719 -5.992 1 98 178 ASN A O 1
ATOM 1389 N N . VAL A 1 179 ? -4.734 -43.75 -5.445 1 98 179 VAL A N 1
ATOM 1390 C CA . VAL A 1 179 ? -5.242 -43.812 -6.812 1 98 179 VAL A CA 1
ATOM 1391 C C . VAL A 1 179 ? -4.363 -42.969 -7.738 1 98 179 VAL A C 1
ATOM 1393 O O . VAL A 1 179 ? -4.16 -43.344 -8.898 1 98 179 VAL A O 1
ATOM 1396 N N . ASN A 1 180 ? -3.768 -41.906 -7.242 1 98.31 180 ASN A N 1
ATOM 1397 C CA . ASN A 1 180 ? -2.977 -41 -8.07 1 98.31 180 ASN A CA 1
ATOM 1398 C C . ASN A 1 180 ? -1.481 -41.188 -7.832 1 98.31 180 ASN A C 1
ATOM 1400 O O . ASN A 1 180 ? -0.674 -40.344 -8.242 1 98.31 180 ASN A O 1
ATOM 1404 N N . ALA A 1 181 ? -1.113 -42.25 -7.145 1 98.25 181 ALA A N 1
ATOM 1405 C CA . ALA A 1 181 ? 0.277 -42.469 -6.762 1 98.25 181 ALA A CA 1
ATOM 1406 C C . ALA A 1 181 ? 1.185 -42.5 -7.988 1 98.25 181 ALA A C 1
ATOM 1408 O O . ALA A 1 181 ? 2.316 -42.031 -7.945 1 98.25 181 ALA A O 1
ATOM 1409 N N . GLY A 1 182 ? 0.718 -43.094 -9.047 1 98.44 182 GLY A N 1
ATOM 1410 C CA . GLY A 1 182 ? 1.501 -43.156 -10.266 1 98.44 182 GLY A CA 1
ATOM 1411 C C . GLY A 1 182 ? 1.797 -41.781 -10.844 1 98.44 182 GLY A C 1
ATOM 1412 O O . GLY A 1 182 ? 2.91 -41.5 -11.305 1 98.44 182 GLY A O 1
ATOM 1413 N N . LEU A 1 183 ? 0.816 -40.938 -10.859 1 98.69 183 LEU A N 1
ATOM 1414 C CA . LEU A 1 183 ? 1.002 -39.562 -11.352 1 98.69 183 LEU A CA 1
ATOM 1415 C C . LEU A 1 183 ? 2.006 -38.812 -10.484 1 98.69 183 LEU A C 1
ATOM 1417 O O . LEU A 1 183 ? 2.881 -38.125 -11.008 1 98.69 183 LEU A O 1
ATOM 1421 N N . PHE A 1 184 ? 1.908 -38.906 -9.141 1 98.75 184 PHE A N 1
ATOM 1422 C CA . PHE A 1 184 ? 2.832 -38.25 -8.219 1 98.75 184 PHE A CA 1
ATOM 1423 C C . PHE A 1 184 ? 4.262 -38.719 -8.461 1 98.75 184 PHE A C 1
ATOM 1425 O O . PHE A 1 184 ? 5.188 -37.906 -8.516 1 98.75 184 PHE A O 1
ATOM 1432 N N . ALA A 1 185 ? 4.395 -40.031 -8.633 1 98.62 185 ALA A N 1
ATOM 1433 C CA . ALA A 1 185 ? 5.711 -40.625 -8.875 1 98.62 185 ALA A CA 1
ATOM 1434 C C . ALA A 1 185 ? 6.289 -40.125 -10.203 1 98.62 185 ALA A C 1
ATOM 1436 O O . ALA A 1 185 ? 7.473 -39.812 -10.289 1 98.62 185 ALA A O 1
ATOM 1437 N N . ASN A 1 186 ? 5.477 -40.156 -11.203 1 98.5 186 ASN A N 1
ATOM 1438 C CA . ASN A 1 186 ? 5.898 -39.688 -12.516 1 98.5 186 ASN A CA 1
ATOM 1439 C C . ASN A 1 186 ? 6.355 -38.219 -12.461 1 98.5 186 ASN A C 1
ATOM 1441 O O . ASN A 1 186 ? 7.41 -37.875 -12.992 1 98.5 186 ASN A O 1
ATOM 1445 N N . LEU A 1 187 ? 5.609 -37.344 -11.828 1 98.69 187 LEU A N 1
ATOM 1446 C CA . LEU A 1 187 ? 5.945 -35.906 -11.734 1 98.69 187 LEU A CA 1
ATOM 1447 C C . LEU A 1 187 ? 7.18 -35.719 -10.867 1 98.69 187 LEU A C 1
ATOM 1449 O O . LEU A 1 187 ? 7.949 -34.781 -11.094 1 98.69 187 LEU A O 1
ATOM 1453 N N . THR A 1 188 ? 7.277 -36.562 -9.82 1 98.88 188 THR A N 1
ATOM 1454 C CA . THR A 1 188 ? 8.492 -36.5 -9.016 1 98.88 188 THR A CA 1
ATOM 1455 C C . THR A 1 188 ? 9.727 -36.719 -9.891 1 98.88 188 THR A C 1
ATOM 1457 O O . THR A 1 188 ? 10.695 -35.938 -9.789 1 98.88 188 THR A O 1
ATOM 1460 N N . ARG A 1 189 ? 9.68 -37.688 -10.742 1 98.56 189 ARG A N 1
ATOM 1461 C CA . ARG A 1 189 ? 10.789 -37.969 -11.648 1 98.56 189 ARG A CA 1
ATOM 1462 C C . ARG A 1 189 ? 10.984 -36.812 -12.641 1 98.56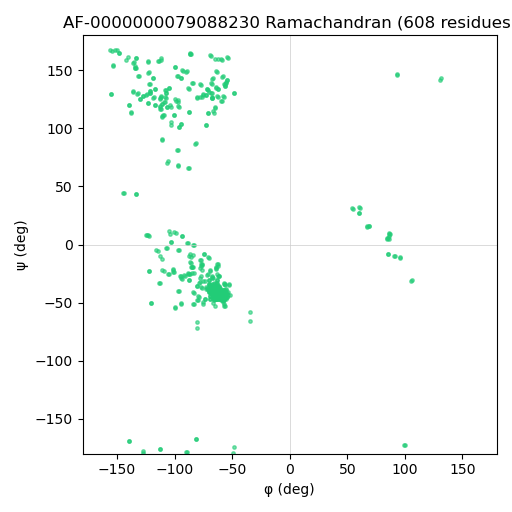 189 ARG A C 1
ATOM 1464 O O . ARG A 1 189 ? 12.109 -36.375 -12.844 1 98.56 189 ARG A O 1
ATOM 1471 N N . LEU A 1 190 ? 9.938 -36.375 -13.211 1 98.19 190 LEU A N 1
ATOM 1472 C CA . LEU A 1 190 ? 9.992 -35.375 -14.289 1 98.19 190 LEU A CA 1
ATOM 1473 C C . LEU A 1 190 ? 10.398 -34 -13.75 1 98.19 190 LEU A C 1
ATOM 1475 O O . LEU A 1 190 ? 11.109 -33.25 -14.422 1 98.19 190 LEU A O 1
ATOM 1479 N N . SER A 1 191 ? 9.938 -33.594 -12.594 1 98.06 191 SER A N 1
ATOM 1480 C CA . SER A 1 191 ? 10.141 -32.281 -12.039 1 98.06 191 SER A CA 1
ATOM 1481 C C . SER A 1 191 ? 11.453 -32.188 -11.266 1 98.06 191 SER A C 1
ATOM 1483 O O . SER A 1 191 ? 11.984 -31.094 -11.055 1 98.06 191 SER A O 1
ATOM 1485 N N . GLY A 1 192 ? 11.93 -33.344 -10.766 1 98.25 192 GLY A N 1
ATOM 1486 C CA . GLY A 1 192 ? 13.156 -33.344 -9.984 1 98.25 192 GLY A CA 1
ATOM 1487 C C . GLY A 1 192 ? 12.93 -33.062 -8.516 1 98.25 192 GLY A C 1
ATOM 1488 O O . GLY A 1 192 ? 13.883 -32.781 -7.773 1 98.25 192 GLY A O 1
ATOM 1489 N N . GLN A 1 193 ? 11.703 -33 -8.047 1 97.81 193 GLN A N 1
ATOM 1490 C CA . GLN A 1 193 ? 11.383 -32.844 -6.637 1 97.81 193 GLN A CA 1
ATOM 1491 C C . GLN A 1 193 ? 10.281 -33.812 -6.211 1 97.81 193 GLN A C 1
ATOM 1493 O O . GLN A 1 193 ? 9.477 -34.25 -7.035 1 97.81 193 GLN A O 1
ATOM 1498 N N . PHE A 1 194 ? 10.344 -34.156 -4.918 1 98.44 194 PHE A N 1
ATOM 1499 C CA . PHE A 1 194 ? 9.32 -35.062 -4.375 1 98.44 194 PHE A CA 1
ATOM 1500 C C . PHE A 1 194 ? 7.953 -34.375 -4.383 1 98.44 194 PHE A C 1
ATOM 1502 O O . PHE A 1 194 ? 7.75 -33.375 -3.703 1 98.44 194 PHE A O 1
ATOM 1509 N N . VAL A 1 195 ? 6.977 -34.938 -5.227 1 98.62 195 VAL A N 1
ATOM 1510 C CA . VAL A 1 195 ? 5.664 -34.312 -5.41 1 98.62 195 VAL A CA 1
ATOM 1511 C C . VAL A 1 195 ? 4.641 -35.031 -4.52 1 98.62 195 VAL A C 1
ATOM 1513 O O . VAL A 1 195 ? 4.535 -36.25 -4.539 1 98.62 195 VAL A O 1
ATOM 1516 N N . THR A 1 196 ? 3.959 -34.25 -3.684 1 97.81 196 THR A N 1
ATOM 1517 C CA . THR A 1 196 ? 2.891 -34.688 -2.797 1 97.81 196 THR A CA 1
ATOM 1518 C C . THR A 1 196 ? 1.641 -33.844 -2.988 1 97.81 196 THR A C 1
ATOM 1520 O O . THR A 1 196 ? 1.612 -32.969 -3.848 1 97.81 196 THR A O 1
ATOM 1523 N N . VAL A 1 197 ? 0.607 -34.156 -2.213 1 97.75 197 VAL A N 1
ATOM 1524 C CA . VAL A 1 197 ? -0.621 -33.344 -2.271 1 97.75 197 VAL A CA 1
ATOM 1525 C C . VAL A 1 197 ? -0.333 -31.922 -1.854 1 97.75 197 VAL A C 1
ATOM 1527 O O . VAL A 1 197 ? -1.089 -31 -2.193 1 97.75 197 VAL A O 1
ATOM 1530 N N . ASP A 1 198 ? 0.806 -31.672 -1.201 1 96.88 198 ASP A N 1
ATOM 1531 C CA . ASP A 1 198 ? 1.1 -30.375 -0.617 1 96.88 198 ASP A CA 1
ATOM 1532 C C . ASP A 1 198 ? 1.764 -29.453 -1.637 1 96.88 198 ASP A C 1
ATOM 1534 O O . ASP A 1 198 ? 1.628 -28.219 -1.556 1 96.88 198 ASP A O 1
ATOM 1538 N N . ASN A 1 199 ? 2.521 -30.031 -2.584 1 97.88 199 ASN A N 1
ATOM 1539 C CA . ASN A 1 199 ? 3.291 -29.172 -3.477 1 97.88 199 ASN A CA 1
ATOM 1540 C C . ASN A 1 199 ? 2.984 -29.469 -4.941 1 97.88 199 ASN A C 1
ATOM 1542 O O . ASN A 1 199 ? 3.637 -28.922 -5.84 1 97.88 199 ASN A O 1
ATOM 1546 N N . PHE A 1 200 ? 1.962 -30.312 -5.152 1 98.5 200 PHE A N 1
ATOM 1547 C CA . PHE A 1 200 ? 1.505 -30.656 -6.492 1 98.5 200 PHE A CA 1
ATOM 1548 C C . PHE A 1 200 ? 1.213 -29.406 -7.309 1 98.5 200 PHE A C 1
ATOM 1550 O O . PHE A 1 200 ? 1.537 -29.344 -8.492 1 98.5 200 PHE A O 1
ATOM 1557 N N . TRP A 1 201 ? 0.727 -28.375 -6.691 1 97.88 201 TRP A N 1
ATOM 1558 C CA . TRP A 1 201 ? 0.285 -27.156 -7.344 1 97.88 201 TRP A CA 1
ATOM 1559 C C . TRP A 1 201 ? 1.464 -26.406 -7.965 1 97.88 201 TRP A C 1
ATOM 1561 O O . TRP A 1 201 ? 1.304 -25.703 -8.953 1 97.88 201 TRP A O 1
ATOM 1571 N N . VAL A 1 202 ? 2.623 -26.562 -7.441 1 98.38 202 VAL A N 1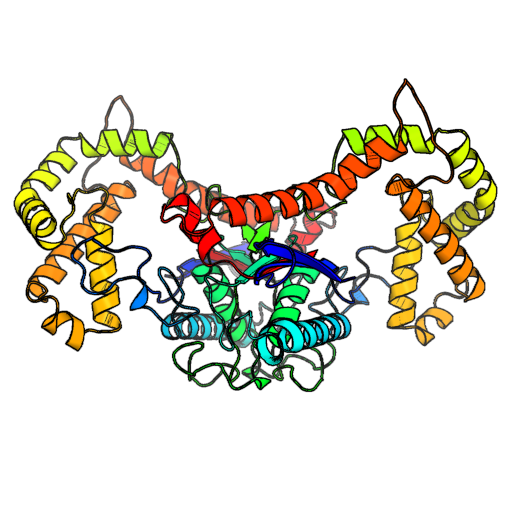
ATOM 1572 C CA . VAL A 1 202 ? 3.797 -25.844 -7.93 1 98.38 202 VAL A CA 1
ATOM 1573 C C . VAL A 1 202 ? 4.074 -26.234 -9.383 1 98.38 202 VAL A C 1
ATOM 1575 O O . VAL A 1 202 ? 4.27 -25.375 -10.234 1 98.38 202 VAL A O 1
ATOM 1578 N N . VAL A 1 203 ? 4.02 -27.531 -9.594 1 98.69 203 VAL A N 1
ATOM 1579 C CA . VAL A 1 203 ? 4.309 -28.031 -10.93 1 98.69 203 VAL A CA 1
ATOM 1580 C C . VAL A 1 203 ? 3.189 -27.625 -11.891 1 98.69 203 VAL A C 1
ATOM 1582 O O . VAL A 1 203 ? 3.451 -27.109 -12.969 1 98.69 203 VAL A O 1
ATOM 1585 N N . ARG A 1 204 ? 1.986 -27.828 -11.453 1 98.5 204 ARG A N 1
ATOM 1586 C CA . ARG A 1 204 ? 0.838 -27.516 -12.297 1 98.5 204 ARG A CA 1
ATOM 1587 C C . ARG A 1 204 ? 0.784 -26.031 -12.617 1 98.5 204 ARG A C 1
ATOM 1589 O O . ARG A 1 204 ? 0.551 -25.641 -13.766 1 98.5 204 ARG A O 1
ATOM 1596 N N . ASP A 1 205 ? 0.974 -25.219 -11.641 1 98.19 205 ASP A N 1
ATOM 1597 C CA . ASP A 1 205 ? 0.896 -23.766 -11.805 1 98.19 205 ASP A CA 1
ATOM 1598 C C . ASP A 1 205 ? 1.993 -23.266 -12.742 1 98.19 205 ASP A C 1
ATOM 1600 O O . ASP A 1 205 ? 1.734 -22.438 -13.625 1 98.19 205 ASP A O 1
ATOM 1604 N N . ALA A 1 206 ? 3.197 -23.734 -12.516 1 98.56 206 ALA A N 1
ATOM 1605 C CA . ALA A 1 206 ? 4.301 -23.344 -13.391 1 98.56 206 ALA A CA 1
ATOM 1606 C C . ALA A 1 206 ? 3.996 -23.688 -14.844 1 98.56 206 ALA A C 1
ATOM 1608 O O . ALA A 1 206 ? 4.141 -22.844 -15.734 1 98.56 206 ALA A O 1
ATOM 1609 N N . LEU A 1 207 ? 3.521 -24.875 -15.047 1 98.56 207 LEU A N 1
ATOM 1610 C CA . LEU A 1 207 ? 3.242 -25.344 -16.406 1 98.56 207 LEU A CA 1
ATOM 1611 C C . LEU A 1 207 ? 2.09 -24.547 -17.016 1 98.56 207 LEU A C 1
ATOM 1613 O O . LEU A 1 207 ? 2.096 -24.266 -18.219 1 98.56 207 LEU A O 1
ATOM 1617 N N . GLN A 1 208 ? 1.102 -24.25 -16.203 1 98.44 208 GLN A N 1
ATOM 1618 C CA . GLN A 1 208 ? -0.014 -23.453 -16.703 1 98.44 208 GLN A CA 1
ATOM 1619 C C . GLN A 1 208 ? 0.466 -22.094 -17.219 1 98.44 208 GLN A C 1
ATOM 1621 O O . GLN A 1 208 ? 0.077 -21.672 -18.312 1 98.44 208 GLN A O 1
ATOM 1626 N N . ILE A 1 209 ? 1.266 -21.422 -16.5 1 98.69 209 ILE A N 1
ATOM 1627 C CA . ILE A 1 209 ? 1.75 -20.094 -16.844 1 98.69 209 ILE A CA 1
ATOM 1628 C C . ILE A 1 209 ? 2.693 -20.172 -18.047 1 98.69 209 ILE A C 1
ATOM 1630 O O . ILE A 1 209 ? 2.637 -19.328 -18.938 1 98.69 209 ILE A O 1
ATOM 1634 N N . GLU A 1 210 ? 3.551 -21.188 -18.062 1 98.56 210 GLU A N 1
ATOM 1635 C CA . GLU A 1 210 ? 4.441 -21.391 -19.188 1 98.56 210 GLU A CA 1
ATOM 1636 C C . GLU A 1 210 ? 3.65 -21.656 -20.469 1 98.56 210 GLU A C 1
ATOM 1638 O O . GLU A 1 210 ? 4.031 -21.188 -21.547 1 98.56 210 GLU A O 1
ATOM 1643 N N . GLN A 1 211 ? 2.59 -22.391 -20.328 1 97.94 211 GLN A N 1
ATOM 1644 C CA . GLN A 1 211 ? 1.727 -22.625 -21.484 1 97.94 211 GLN A CA 1
ATOM 1645 C C . GLN A 1 211 ? 1.12 -21.328 -22 1 97.94 211 GLN A C 1
ATOM 1647 O O . GLN A 1 211 ? 0.985 -21.141 -23.203 1 97.94 211 GLN A O 1
ATOM 1652 N N . ILE A 1 212 ? 0.791 -20.422 -21.156 1 97.69 212 ILE A N 1
ATOM 1653 C CA . ILE A 1 212 ? 0.153 -19.156 -21.5 1 97.69 212 ILE A CA 1
ATOM 1654 C C . ILE A 1 212 ? 1.164 -18.25 -22.188 1 97.69 212 ILE A C 1
ATOM 1656 O O . ILE A 1 212 ? 0.852 -17.625 -23.203 1 97.69 212 ILE A O 1
ATOM 1660 N N . HIS A 1 213 ? 2.383 -18.234 -21.797 1 97.88 213 HIS A N 1
ATOM 1661 C CA . HIS A 1 213 ? 3.311 -17.203 -22.203 1 97.88 213 HIS A CA 1
ATOM 1662 C C . HIS A 1 213 ? 4.363 -17.75 -23.172 1 97.88 213 HIS A C 1
ATOM 1664 O O . HIS A 1 213 ? 5.02 -16.984 -23.875 1 97.88 213 HIS A O 1
ATOM 1670 N N . ALA A 1 214 ? 4.562 -19.031 -23.109 1 97.5 214 ALA A N 1
ATOM 1671 C CA . ALA A 1 214 ? 5.652 -19.625 -23.875 1 97.5 214 ALA A CA 1
ATOM 1672 C C . ALA A 1 214 ? 5.266 -21 -24.406 1 97.5 214 ALA A C 1
ATOM 1674 O O . ALA A 1 214 ? 6.051 -21.953 -24.312 1 97.5 214 ALA A O 1
ATOM 1675 N N . ASN A 1 215 ? 4.117 -21.188 -24.938 1 96.81 215 ASN A N 1
ATOM 1676 C CA . ASN A 1 215 ? 3.547 -22.469 -25.297 1 96.81 215 ASN A CA 1
ATOM 1677 C C . ASN A 1 215 ? 4.457 -23.234 -26.266 1 96.81 215 ASN A C 1
ATOM 1679 O O . ASN A 1 215 ? 4.777 -24.391 -26.031 1 96.81 215 ASN A O 1
ATOM 1683 N N . GLU A 1 216 ? 4.863 -22.609 -27.375 1 96.44 216 GLU A N 1
ATOM 1684 C CA . GLU A 1 216 ? 5.684 -23.281 -28.391 1 96.44 216 GLU A CA 1
ATOM 1685 C C . GLU A 1 216 ? 7.035 -23.688 -27.812 1 96.44 216 GLU A C 1
ATOM 1687 O O . GLU A 1 216 ? 7.469 -24.828 -27.984 1 96.44 216 GLU A O 1
ATOM 1692 N N . THR A 1 217 ? 7.617 -22.75 -27.125 1 97.69 217 THR A N 1
ATOM 1693 C CA . THR A 1 217 ? 8.93 -23.031 -26.547 1 97.69 217 THR A CA 1
ATOM 1694 C C . THR A 1 217 ? 8.82 -24.125 -25.469 1 97.69 217 THR A C 1
ATOM 1696 O O . THR A 1 217 ? 9.688 -25 -25.391 1 97.69 217 THR A O 1
ATOM 1699 N N . LEU A 1 218 ? 7.758 -24.078 -24.672 1 97.62 218 LEU A N 1
ATOM 1700 C CA . LEU A 1 218 ? 7.531 -25.062 -23.625 1 97.62 218 LEU A CA 1
ATOM 1701 C C . LEU A 1 218 ? 7.535 -26.469 -24.203 1 97.62 218 LEU A C 1
ATOM 1703 O O . LEU A 1 218 ? 8.219 -27.359 -23.688 1 97.62 218 LEU A O 1
ATOM 1707 N N . ARG A 1 219 ? 6.949 -26.719 -25.297 1 96.5 219 ARG A N 1
ATOM 1708 C CA . ARG A 1 219 ? 6.762 -28.031 -25.891 1 96.5 219 ARG A CA 1
ATOM 1709 C C . ARG A 1 219 ? 8.055 -28.531 -26.531 1 96.5 219 ARG A C 1
ATOM 1711 O O . ARG A 1 219 ? 8.234 -29.75 -26.703 1 96.5 219 ARG A O 1
ATOM 1718 N N . VAL A 1 220 ? 8.906 -27.594 -26.828 1 97.56 220 VAL A N 1
ATOM 1719 C CA . VAL A 1 220 ? 10.195 -27.938 -27.406 1 97.56 220 VAL A CA 1
ATOM 1720 C C . VAL A 1 220 ? 11.18 -28.312 -26.297 1 97.56 220 VAL A C 1
ATOM 1722 O O . VAL A 1 220 ? 11.883 -29.328 -26.391 1 97.56 220 VAL A O 1
ATOM 1725 N N . VAL A 1 221 ? 11.156 -27.562 -25.203 1 97.12 221 VAL A N 1
ATOM 1726 C CA . VAL A 1 221 ? 12.227 -27.703 -24.219 1 97.12 221 VAL A CA 1
ATOM 1727 C C . VAL A 1 221 ? 11.797 -28.688 -23.125 1 97.12 221 VAL A C 1
ATOM 1729 O O . VAL A 1 221 ? 12.641 -29.234 -22.406 1 97.12 221 VAL A O 1
ATOM 1732 N N . ASN A 1 222 ? 10.609 -28.812 -22.891 1 96.31 222 ASN A N 1
ATOM 1733 C CA . ASN A 1 222 ? 10.055 -29.781 -21.953 1 96.31 222 ASN A CA 1
ATOM 1734 C C . ASN A 1 222 ? 9.273 -30.875 -22.672 1 96.31 222 ASN A C 1
ATOM 1736 O O . ASN A 1 222 ? 8.039 -30.859 -22.688 1 96.31 222 ASN A O 1
ATOM 1740 N N . THR A 1 223 ? 9.914 -31.953 -23.047 1 95.62 223 THR A N 1
ATOM 1741 C CA . THR A 1 223 ? 9.406 -32.906 -24.016 1 95.62 223 THR A CA 1
ATOM 1742 C C . THR A 1 223 ? 8.344 -33.812 -23.391 1 95.62 223 THR A C 1
ATOM 1744 O O . THR A 1 223 ? 7.57 -34.469 -24.094 1 95.62 223 THR A O 1
ATOM 1747 N N . TRP A 1 224 ? 8.383 -33.781 -22.078 1 96.88 224 TRP A N 1
ATOM 1748 C CA . TRP A 1 224 ? 7.418 -34.688 -21.422 1 96.88 224 TRP A CA 1
ATOM 1749 C C . TRP A 1 224 ? 6.07 -33.969 -21.25 1 96.88 224 TRP A C 1
ATOM 1751 O O . TRP A 1 224 ? 5.07 -34.625 -20.922 1 96.88 224 TRP A O 1
ATOM 1761 N N . PHE A 1 225 ? 6.047 -32.656 -21.5 1 97.44 225 PHE A N 1
ATOM 1762 C CA . PHE A 1 225 ? 4.805 -31.906 -21.359 1 97.44 225 PHE A CA 1
ATOM 1763 C C . PHE A 1 225 ? 3.867 -32.188 -22.531 1 97.44 225 PHE A C 1
ATOM 1765 O O . PHE A 1 225 ? 4.266 -32.062 -23.688 1 97.44 225 PHE A O 1
ATOM 1772 N N . ASN A 1 226 ? 2.635 -32.531 -22.281 1 97.06 226 ASN A N 1
ATOM 1773 C CA . ASN A 1 226 ? 1.595 -32.656 -23.297 1 97.06 226 ASN A CA 1
ATOM 1774 C C . ASN A 1 226 ? 0.211 -32.375 -22.719 1 97.06 226 ASN A C 1
ATOM 1776 O O . ASN A 1 226 ? 0.027 -32.375 -21.5 1 97.06 226 ASN A O 1
ATOM 1780 N N . ASP A 1 227 ? -0.732 -32.219 -23.578 1 97.88 227 ASP A N 1
ATOM 1781 C CA . ASP A 1 227 ? -2.053 -31.734 -23.203 1 97.88 227 ASP A CA 1
ATOM 1782 C C . ASP A 1 227 ? -2.791 -32.75 -22.344 1 97.88 227 ASP A C 1
ATOM 1784 O O . ASP A 1 227 ? -3.537 -32.375 -21.422 1 97.88 227 ASP A O 1
ATOM 1788 N N . ASP A 1 228 ? -2.625 -33.969 -22.609 1 98 228 ASP A N 1
ATOM 1789 C CA . ASP A 1 228 ? -3.303 -35.031 -21.844 1 98 228 ASP A CA 1
ATOM 1790 C C . ASP A 1 228 ? -2.805 -35.062 -20.406 1 98 228 ASP A C 1
ATOM 1792 O O . ASP A 1 228 ? -3.604 -35.125 -19.469 1 98 228 ASP A O 1
ATOM 1796 N N . LEU A 1 229 ? -1.501 -35.031 -20.297 1 98 229 LEU A N 1
ATOM 1797 C CA . LEU A 1 229 ? -0.919 -35 -18.953 1 98 229 LEU A CA 1
ATOM 1798 C C . LEU A 1 229 ? -1.374 -33.781 -18.188 1 98 229 LEU A C 1
ATOM 1800 O O . LEU A 1 229 ? -1.769 -33.844 -17.031 1 98 229 LEU A O 1
ATOM 1804 N N . PHE A 1 230 ? -1.378 -32.656 -18.859 1 98.31 230 PHE A N 1
ATOM 1805 C CA . PHE A 1 230 ? -1.746 -31.391 -18.219 1 98.31 230 PHE A CA 1
ATOM 1806 C C . PHE A 1 230 ? -3.215 -31.391 -17.812 1 98.31 230 PHE A C 1
ATOM 1808 O O . PHE A 1 230 ? -3.574 -30.891 -16.75 1 98.31 230 PHE A O 1
ATOM 1815 N N . LYS A 1 231 ? -4.004 -31.891 -18.656 1 98.5 231 LYS A N 1
ATOM 1816 C CA . LYS A 1 231 ? -5.422 -32.031 -18.328 1 98.5 231 LYS A CA 1
ATOM 1817 C C . LYS A 1 231 ? -5.621 -32.875 -17.094 1 98.5 231 LYS A C 1
ATOM 1819 O O . LYS A 1 231 ? -6.418 -32.531 -16.219 1 98.5 231 LYS A O 1
ATOM 1824 N N . ARG A 1 232 ? -4.941 -33.969 -17.031 1 98.56 232 ARG A N 1
ATOM 1825 C CA . ARG A 1 232 ? -5.004 -34.844 -15.859 1 98.56 232 ARG A CA 1
ATOM 1826 C C . ARG A 1 232 ? -4.512 -34.094 -14.617 1 98.56 232 ARG A C 1
ATOM 1828 O O . ARG A 1 232 ? -5.141 -34.188 -13.555 1 98.56 232 ARG A O 1
ATOM 1835 N N . MET A 1 233 ? -3.41 -33.406 -14.727 1 98.75 233 MET A N 1
ATOM 1836 C CA . MET A 1 233 ? -2.877 -32.625 -13.617 1 98.75 233 MET A CA 1
ATOM 1837 C C . MET A 1 233 ? -3.902 -31.594 -13.133 1 98.75 233 MET A C 1
ATOM 1839 O O . MET A 1 233 ? -4.055 -31.391 -11.922 1 98.75 233 MET A O 1
ATOM 1843 N N . THR A 1 234 ? -4.574 -31 -14.039 1 98.62 234 THR A N 1
ATOM 1844 C CA . THR A 1 234 ? -5.547 -29.953 -13.719 1 98.62 234 THR A CA 1
ATOM 1845 C C . THR A 1 234 ? -6.727 -30.547 -12.945 1 98.62 234 THR A C 1
ATOM 1847 O O . THR A 1 234 ? -7.215 -29.938 -11.992 1 98.62 234 THR A O 1
ATOM 1850 N N . THR A 1 235 ? -7.172 -31.672 -13.398 1 98.5 235 THR A N 1
ATOM 1851 C CA . THR A 1 235 ? -8.25 -32.375 -12.703 1 98.5 235 THR A CA 1
ATOM 1852 C C . THR A 1 235 ? -7.844 -32.719 -11.273 1 98.5 235 THR A C 1
ATOM 1854 O O . THR A 1 235 ? -8.594 -32.469 -10.328 1 98.5 235 THR A O 1
ATOM 1857 N N . VAL A 1 236 ? -6.648 -33.219 -11.117 1 98.62 236 VAL A N 1
ATOM 1858 C CA . VAL A 1 236 ? -6.137 -33.625 -9.812 1 98.62 236 VAL A CA 1
ATOM 1859 C C . VAL A 1 236 ? -5.941 -32.406 -8.938 1 98.62 236 VAL A C 1
ATOM 1861 O O . VAL A 1 236 ? -6.332 -32.375 -7.766 1 98.62 236 VAL A O 1
ATOM 1864 N N . GLN A 1 237 ? -5.387 -31.344 -9.5 1 98.25 237 GLN A N 1
ATOM 1865 C CA . GLN A 1 237 ? -5.156 -30.125 -8.75 1 98.25 237 GLN A CA 1
ATOM 1866 C C . GLN A 1 237 ? -6.469 -29.531 -8.242 1 98.25 237 GLN A C 1
ATOM 1868 O O . GLN A 1 237 ? -6.547 -29.047 -7.109 1 98.25 237 GLN A O 1
ATOM 1873 N N . SER A 1 238 ? -7.441 -29.5 -9.109 1 97.69 238 SER A N 1
ATOM 1874 C CA . SER A 1 238 ? -8.75 -28.969 -8.727 1 97.69 238 SER A CA 1
ATOM 1875 C C . SER A 1 238 ? -9.305 -29.703 -7.512 1 97.69 238 SER A C 1
ATOM 1877 O O . SER A 1 238 ? -9.836 -29.078 -6.59 1 97.69 238 SER A O 1
ATOM 1879 N N . GLN A 1 239 ? -9.195 -31.016 -7.5 1 97.44 239 GLN A N 1
ATOM 1880 C CA . GLN A 1 239 ? -9.688 -31.812 -6.379 1 97.44 239 GLN A CA 1
ATOM 1881 C C . GLN A 1 239 ? -8.852 -31.562 -5.125 1 97.44 239 GLN A C 1
ATOM 1883 O O . GLN A 1 239 ? -9.383 -31.484 -4.02 1 97.44 239 GLN A O 1
ATOM 1888 N N . LEU A 1 240 ? -7.574 -31.469 -5.305 1 97.38 240 LEU A N 1
ATOM 1889 C CA . LEU A 1 240 ? -6.691 -31.219 -4.172 1 97.38 240 LEU A CA 1
ATOM 1890 C C . LEU A 1 240 ? -6.984 -29.859 -3.549 1 97.38 240 LEU A C 1
ATOM 1892 O O . LEU A 1 240 ? -6.934 -29.703 -2.326 1 97.38 240 LEU A O 1
ATOM 1896 N N . ASP A 1 241 ? -7.27 -28.891 -4.406 1 95.69 241 ASP A N 1
ATOM 1897 C CA . ASP A 1 241 ? -7.66 -27.562 -3.912 1 95.69 241 ASP A CA 1
ATOM 1898 C C . ASP A 1 241 ? -8.945 -27.641 -3.094 1 95.69 241 ASP A C 1
ATOM 1900 O O . ASP A 1 241 ? -9.062 -27.016 -2.045 1 95.69 241 ASP A O 1
ATOM 1904 N N . ALA A 1 242 ? -9.875 -28.375 -3.605 1 96.38 242 ALA A N 1
ATOM 1905 C CA . ALA A 1 242 ? -11.117 -28.562 -2.859 1 96.38 242 ALA A CA 1
ATOM 1906 C C . ALA A 1 242 ? -10.836 -29.172 -1.487 1 96.38 242 ALA A C 1
ATOM 1908 O O . ALA A 1 242 ? -11.344 -28.703 -0.473 1 96.38 242 ALA A O 1
ATOM 1909 N N . TYR A 1 243 ? -10.008 -30.203 -1.431 1 96.56 243 TYR A N 1
ATOM 1910 C CA . TYR A 1 243 ? -9.672 -30.859 -0.175 1 96.56 243 TYR A CA 1
ATOM 1911 C C . TYR A 1 243 ? -8.961 -29.906 0.774 1 96.56 243 TYR A C 1
ATOM 1913 O O . TYR A 1 243 ? -9.297 -29.844 1.96 1 96.56 243 TYR A O 1
ATOM 1921 N N . LYS A 1 244 ? -8.055 -29.172 0.233 1 94.75 244 LYS A N 1
ATOM 1922 C CA . LYS A 1 244 ? -7.281 -28.234 1.048 1 94.75 244 LYS A CA 1
ATOM 1923 C C . LYS A 1 244 ? -8.18 -27.156 1.651 1 94.75 244 LYS A C 1
ATOM 1925 O O . LYS A 1 244 ? -7.875 -26.625 2.715 1 94.75 244 LYS A O 1
ATOM 1930 N N . ASN A 1 245 ? -9.281 -26.922 0.982 1 93.62 245 ASN A N 1
ATOM 1931 C CA . ASN A 1 245 ? -10.211 -25.906 1.447 1 93.62 245 ASN A CA 1
ATOM 1932 C C . ASN A 1 245 ? -11.391 -26.516 2.197 1 93.62 245 ASN A C 1
ATOM 1934 O O . ASN A 1 245 ? -12.383 -25.844 2.459 1 93.62 245 ASN A O 1
ATOM 1938 N N . GLY A 1 246 ? -11.281 -27.797 2.49 1 94.88 246 GLY A N 1
ATOM 1939 C CA . GLY A 1 246 ? -12.25 -28.453 3.355 1 94.88 246 GLY A CA 1
ATOM 1940 C C . GLY A 1 246 ? -13.469 -28.969 2.607 1 94.88 246 GLY A C 1
ATOM 1941 O O . GLY A 1 246 ? -14.477 -29.312 3.221 1 94.88 246 GLY A O 1
ATOM 1942 N N . VAL A 1 247 ? -13.398 -28.938 1.34 1 95.38 247 VAL A N 1
ATOM 1943 C CA . VAL A 1 247 ? -14.5 -29.453 0.537 1 95.38 247 VAL A CA 1
ATOM 1944 C C . VAL A 1 247 ? -14.227 -30.906 0.152 1 95.38 247 VAL A C 1
ATOM 1946 O O . VAL A 1 247 ? -13.445 -31.172 -0.765 1 95.38 247 VAL A O 1
ATOM 1949 N N . PHE A 1 248 ? -14.93 -31.766 0.857 1 94.88 248 PHE A N 1
ATOM 1950 C CA . PHE A 1 248 ? -14.742 -33.188 0.664 1 94.88 248 PHE A CA 1
ATOM 1951 C C . PHE A 1 248 ? -15.984 -33.812 0.036 1 94.88 248 PHE A C 1
ATOM 1953 O O . PHE A 1 248 ? -17.062 -33.219 0.061 1 94.88 248 PHE A O 1
ATOM 1960 N N . ASN A 1 249 ? -15.789 -34.938 -0.529 1 89.38 249 ASN A N 1
ATOM 1961 C CA . ASN A 1 249 ? -16.891 -35.656 -1.153 1 89.38 249 ASN A CA 1
ATOM 1962 C C . ASN A 1 249 ? -17.844 -36.25 -0.111 1 89.38 249 ASN A C 1
ATOM 1964 O O . ASN A 1 249 ? -19 -36.531 -0.414 1 89.38 249 ASN A O 1
ATOM 1968 N N . LYS A 1 250 ? -17.359 -36.531 1.106 1 92.19 250 LYS A N 1
ATOM 1969 C CA . LYS A 1 250 ? -18.125 -36.969 2.264 1 92.19 250 LYS A CA 1
ATOM 1970 C C . LYS A 1 250 ? -17.609 -36.312 3.549 1 92.19 250 LYS A C 1
ATOM 1972 O O . LYS A 1 250 ? -16.469 -35.844 3.6 1 92.19 250 LYS A O 1
ATOM 1977 N N . THR A 1 251 ? -18.516 -36.375 4.531 1 94.56 251 THR A N 1
ATOM 1978 C CA . THR A 1 251 ? -18.125 -35.812 5.82 1 94.56 251 THR A CA 1
ATOM 1979 C C . THR A 1 251 ? -17.031 -36.656 6.469 1 94.56 251 THR A C 1
ATOM 1981 O O . THR A 1 251 ? -17.156 -37.875 6.531 1 94.56 251 THR A O 1
ATOM 1984 N N . ILE A 1 252 ? -16.031 -36 6.875 1 95.31 252 ILE A N 1
ATOM 1985 C CA . ILE A 1 252 ? -14.922 -36.656 7.566 1 95.31 252 ILE A CA 1
ATOM 1986 C C . ILE A 1 252 ? -14.906 -36.219 9.031 1 95.31 252 ILE A C 1
ATOM 1988 O O . ILE A 1 252 ? -14.664 -35.062 9.336 1 95.31 252 ILE A O 1
ATOM 1992 N N . ILE A 1 253 ? -15.242 -37.188 9.891 1 96.31 253 ILE A N 1
ATOM 1993 C CA . ILE A 1 253 ? -15.234 -36.938 11.328 1 96.31 253 ILE A CA 1
ATOM 1994 C C . ILE A 1 253 ? -14 -37.562 11.961 1 96.31 253 ILE A C 1
ATOM 1996 O O . ILE A 1 253 ? -13.789 -38.781 11.859 1 96.31 253 ILE A O 1
ATOM 2000 N N . ILE A 1 254 ? -13.172 -36.812 12.539 1 95.88 254 ILE A N 1
ATOM 2001 C CA . ILE A 1 254 ? -12.008 -37.25 13.281 1 95.88 254 ILE A CA 1
ATOM 2002 C C . ILE A 1 254 ? -11.961 -36.594 14.648 1 95.88 254 ILE A C 1
ATOM 2004 O O . ILE A 1 254 ? -11.984 -35.344 14.742 1 95.88 254 ILE A O 1
ATOM 2008 N N . ASN A 1 255 ? -11.875 -37.375 15.758 1 94.44 255 ASN A N 1
ATOM 2009 C CA . ASN A 1 255 ? -11.828 -36.875 17.125 1 94.44 255 ASN A CA 1
ATOM 2010 C C . ASN A 1 255 ? -13 -35.969 17.422 1 94.44 255 ASN A C 1
ATOM 2012 O O . ASN A 1 255 ? -12.812 -34.906 18.031 1 94.44 255 ASN A O 1
ATOM 2016 N N . GLY A 1 256 ? -14.07 -36.25 16.781 1 94.88 256 GLY A N 1
ATOM 2017 C CA . GLY A 1 256 ? -15.297 -35.5 17.062 1 94.88 256 GLY A CA 1
ATOM 2018 C C . GLY A 1 256 ? -15.406 -34.219 16.266 1 94.88 256 GLY A C 1
ATOM 2019 O O . GLY A 1 256 ? -16.328 -33.438 16.484 1 94.88 256 GLY A O 1
ATOM 2020 N N . LEU A 1 257 ? -14.461 -34.031 15.406 1 96.06 257 LEU A N 1
ATOM 2021 C CA . LEU A 1 257 ? -14.453 -32.812 14.617 1 96.06 257 LEU A CA 1
ATOM 2022 C C . LEU A 1 257 ? -14.836 -33.094 13.164 1 96.06 257 LEU A C 1
ATOM 2024 O O . LEU A 1 257 ? -14.344 -34.062 12.57 1 96.06 257 LEU A O 1
ATOM 2028 N N . ASP A 1 258 ? -15.758 -32.312 12.688 1 97.69 258 ASP A N 1
ATOM 2029 C CA . ASP A 1 258 ? -15.953 -32.281 11.234 1 97.69 258 ASP A CA 1
ATOM 2030 C C . ASP A 1 258 ? -14.812 -31.547 10.547 1 97.69 258 ASP A C 1
ATOM 2032 O O . ASP A 1 258 ? -14.812 -30.312 10.492 1 97.69 258 ASP A O 1
ATOM 2036 N N . ILE A 1 259 ? -13.906 -32.281 9.945 1 97.62 259 ILE A N 1
ATOM 2037 C CA . ILE A 1 259 ? -12.648 -31.734 9.445 1 97.62 259 ILE A CA 1
ATOM 2038 C C . ILE A 1 259 ? -12.922 -30.703 8.344 1 97.62 259 ILE A C 1
ATOM 2040 O O . ILE A 1 259 ? -12.328 -29.625 8.336 1 97.62 259 ILE A O 1
ATOM 2044 N N . GLY A 1 260 ? -13.773 -31.016 7.434 1 96.56 260 GLY A N 1
ATOM 2045 C CA . GLY A 1 260 ? -14.117 -30.094 6.355 1 96.56 260 GLY A CA 1
ATOM 2046 C C . GLY A 1 260 ? -14.695 -28.781 6.852 1 96.56 260 GLY A C 1
ATOM 2047 O O . GLY A 1 260 ? -14.242 -27.719 6.438 1 96.56 260 GLY A O 1
ATOM 2048 N N . SER A 1 261 ? -15.633 -28.875 7.75 1 96 261 SER A N 1
ATOM 2049 C CA . SER A 1 261 ? -16.266 -27.688 8.312 1 96 261 SER A CA 1
ATOM 2050 C C . SER A 1 261 ? -15.25 -26.812 9.047 1 96 261 SER A C 1
ATOM 2052 O O . SER A 1 261 ? -15.258 -25.594 8.922 1 96 261 SER A O 1
ATOM 2054 N N . GLU A 1 262 ? -14.391 -27.469 9.812 1 96.25 262 GLU A N 1
ATOM 2055 C CA . GLU A 1 262 ? -13.383 -26.734 10.578 1 96.25 262 GLU A CA 1
ATOM 2056 C C . GLU A 1 262 ? -12.414 -26 9.648 1 96.25 262 GLU A C 1
ATOM 2058 O O . GLU A 1 262 ? -12.062 -24.844 9.891 1 96.25 262 GLU A O 1
ATOM 2063 N N . ILE A 1 263 ? -12.055 -26.656 8.555 1 95.56 263 ILE A N 1
ATOM 2064 C CA . ILE A 1 263 ? -11.133 -26.062 7.605 1 95.56 263 ILE A CA 1
ATOM 2065 C C . ILE A 1 263 ? -11.805 -24.891 6.895 1 95.56 263 ILE A C 1
ATOM 2067 O O . ILE A 1 263 ? -11.211 -23.812 6.738 1 95.56 263 ILE A O 1
ATOM 2071 N N . GLN A 1 264 ? -13.016 -25.062 6.492 1 93.81 264 GLN A N 1
ATOM 2072 C CA . GLN A 1 264 ? -13.75 -24.016 5.781 1 93.81 264 GLN A CA 1
ATOM 2073 C C . GLN A 1 264 ? -13.906 -22.766 6.645 1 93.81 264 GLN A C 1
ATOM 2075 O O . GLN A 1 264 ? -13.797 -21.656 6.141 1 93.81 264 GLN A O 1
ATOM 2080 N N . LYS A 1 265 ? -14.109 -22.953 7.918 1 93 265 LYS A N 1
ATOM 2081 C CA . LYS A 1 265 ? -14.234 -21.828 8.844 1 93 265 LYS A CA 1
ATOM 2082 C C . LYS A 1 265 ? -12.938 -21.031 8.914 1 93 265 LYS A C 1
ATOM 2084 O O . LYS A 1 265 ? -12.961 -19.812 9.016 1 93 265 LYS A O 1
ATOM 2089 N N . LEU A 1 266 ? -11.797 -21.734 8.805 1 91.5 266 LEU A N 1
ATOM 2090 C CA . LEU A 1 266 ? -10.492 -21.094 8.945 1 91.5 266 LEU A CA 1
ATOM 2091 C C . LEU A 1 266 ? -10.055 -20.453 7.633 1 91.5 266 LEU A C 1
ATOM 2093 O O . LEU A 1 266 ? -9.297 -19.484 7.637 1 91.5 266 LEU A O 1
ATOM 2097 N N . ARG A 1 267 ? -10.547 -20.906 6.48 1 88.38 267 ARG A N 1
ATOM 2098 C CA . ARG A 1 267 ? -10.094 -20.422 5.18 1 88.38 267 ARG A CA 1
ATOM 2099 C C . ARG A 1 267 ? -11.031 -19.344 4.645 1 88.38 267 ARG A C 1
ATOM 2101 O O . ARG A 1 267 ? -10.594 -18.422 3.959 1 88.38 267 ARG A O 1
ATOM 2108 N N . GLY A 1 268 ? -12.336 -19.5 4.812 1 86.5 268 GLY A N 1
ATOM 2109 C CA . GLY A 1 268 ? -13.297 -18.562 4.266 1 86.5 268 GLY A CA 1
ATOM 2110 C C . GLY A 1 268 ? -14.031 -17.781 5.336 1 86.5 268 GLY A C 1
ATOM 2111 O O . GLY A 1 268 ? -14.641 -16.75 5.043 1 86.5 268 GLY A O 1
ATOM 2112 N N . GLY A 1 269 ? -13.898 -18.125 6.523 1 88.81 269 GLY A N 1
ATOM 2113 C CA . GLY A 1 269 ? -14.672 -17.516 7.594 1 88.81 269 GLY A CA 1
ATOM 2114 C C . GLY A 1 269 ? -14.258 -16.094 7.879 1 88.81 269 GLY A C 1
ATOM 2115 O O . GLY A 1 269 ? -15.117 -15.227 8.109 1 88.81 269 GLY A O 1
ATOM 2116 N N . SER A 1 270 ? -12.992 -15.844 7.809 1 90.5 270 SER A N 1
ATOM 2117 C CA . SER A 1 270 ? -12.5 -14.523 8.18 1 90.5 270 SER A CA 1
ATOM 2118 C C . SER A 1 270 ? -12.969 -13.461 7.191 1 90.5 270 SER A C 1
ATOM 2120 O O . SER A 1 270 ? -13.367 -12.367 7.59 1 90.5 270 SER A O 1
ATOM 2122 N N . ILE A 1 271 ? -12.898 -13.758 5.895 1 92.88 271 ILE A N 1
ATOM 2123 C CA . ILE A 1 271 ? -13.305 -12.773 4.898 1 92.88 271 ILE A CA 1
ATOM 2124 C C . ILE A 1 271 ? -14.812 -12.562 4.961 1 92.88 271 ILE A C 1
ATOM 2126 O O . ILE A 1 271 ? -15.297 -11.445 4.809 1 92.88 271 ILE A O 1
ATOM 2130 N N . PHE A 1 272 ? -15.539 -13.602 5.16 1 91.44 272 PHE A N 1
ATOM 2131 C CA . PHE A 1 272 ? -16.984 -13.484 5.297 1 91.44 272 PHE A CA 1
ATOM 2132 C C . PHE A 1 272 ? -17.344 -12.633 6.504 1 91.44 272 PHE A C 1
ATOM 2134 O O . PHE A 1 272 ? -18.234 -11.773 6.426 1 91.44 272 PHE A O 1
ATOM 2141 N N . ASN A 1 273 ? -16.688 -12.938 7.559 1 93.25 273 ASN A N 1
ATOM 2142 C CA . ASN A 1 273 ? -16.938 -12.156 8.766 1 93.25 273 ASN A CA 1
ATOM 2143 C C . ASN A 1 273 ? -16.625 -10.68 8.555 1 93.25 273 ASN A C 1
ATOM 2145 O O . ASN A 1 273 ? -17.359 -9.812 9.023 1 93.25 273 ASN A O 1
ATOM 2149 N N . GLU A 1 274 ? -15.547 -10.422 7.902 1 94.44 274 GLU A N 1
ATOM 2150 C CA . GLU A 1 274 ? -15.164 -9.039 7.648 1 94.44 274 GLU A CA 1
ATOM 2151 C C . GLU A 1 274 ? -16.219 -8.32 6.805 1 94.44 274 GLU A C 1
ATOM 2153 O O . GLU A 1 274 ? -16.578 -7.18 7.09 1 94.44 274 GLU A O 1
ATOM 2158 N N . ILE A 1 275 ? -16.656 -8.953 5.766 1 94 275 ILE A N 1
ATOM 2159 C CA . ILE A 1 275 ? -17.672 -8.383 4.883 1 94 275 ILE A CA 1
ATOM 2160 C C . ILE A 1 275 ? -18.953 -8.102 5.668 1 94 275 ILE A C 1
ATOM 2162 O O . ILE A 1 275 ? -19.516 -7.012 5.578 1 94 275 ILE A O 1
ATOM 2166 N N . MET A 1 276 ? -19.328 -9.023 6.477 1 94.81 276 MET A N 1
ATOM 2167 C CA . MET A 1 276 ? -20.531 -8.867 7.281 1 94.81 276 MET A CA 1
ATOM 2168 C C . MET A 1 276 ? -20.375 -7.75 8.305 1 94.81 276 MET A C 1
ATOM 2170 O O . MET A 1 276 ? -21.297 -6.973 8.539 1 94.81 276 MET A O 1
ATOM 2174 N N . MET A 1 277 ? -19.219 -7.742 8.898 1 95.06 277 MET A N 1
ATOM 2175 C CA . MET A 1 277 ? -18.953 -6.695 9.875 1 95.06 277 MET A CA 1
ATOM 2176 C C . MET A 1 277 ? -19.078 -5.312 9.25 1 95.06 277 MET A C 1
ATOM 2178 O O . MET A 1 277 ? -19.641 -4.402 9.859 1 95.06 277 MET A O 1
ATOM 2182 N N . HIS A 1 278 ? -18.609 -5.148 8.016 1 94.88 278 HIS A N 1
ATOM 2183 C CA . HIS A 1 278 ? -18.719 -3.855 7.344 1 94.88 278 HIS A CA 1
ATOM 2184 C C . HIS A 1 278 ? -20.172 -3.521 7.027 1 94.88 278 HIS A C 1
ATOM 2186 O O . HIS A 1 278 ? -20.578 -2.359 7.117 1 94.88 278 HIS A O 1
ATOM 2192 N N . MET A 1 279 ? -20.938 -4.492 6.676 1 94.44 279 MET A N 1
ATOM 2193 C CA . MET A 1 279 ? -22.359 -4.27 6.438 1 94.44 279 MET A CA 1
ATOM 2194 C C . MET A 1 279 ? -23.062 -3.816 7.711 1 94.44 279 MET A C 1
ATOM 2196 O O . MET A 1 279 ? -23.828 -2.852 7.695 1 94.44 279 MET A O 1
ATOM 2200 N N . ASN A 1 280 ? -22.734 -4.535 8.766 1 94.56 280 ASN A N 1
ATOM 2201 C CA . ASN A 1 280 ? -23.359 -4.199 10.047 1 94.56 280 ASN A CA 1
ATOM 2202 C C . ASN A 1 280 ? -22.953 -2.805 10.516 1 94.56 280 ASN A C 1
ATOM 2204 O O . ASN A 1 280 ? -23.781 -2.049 11.016 1 94.56 280 ASN A O 1
ATOM 2208 N N . MET A 1 281 ? -21.688 -2.523 10.367 1 94.88 281 MET A N 1
ATOM 2209 C CA . MET A 1 281 ? -21.219 -1.198 10.758 1 94.88 281 MET A CA 1
ATOM 2210 C C . MET A 1 281 ? -21.891 -0.112 9.93 1 94.88 281 MET A C 1
ATOM 2212 O O . MET A 1 281 ? -22.266 0.935 10.453 1 94.88 281 MET A O 1
ATOM 2216 N N . LYS A 1 282 ? -22.031 -0.398 8.609 1 94.94 282 LYS A N 1
ATOM 2217 C CA . LYS A 1 282 ? -22.703 0.554 7.727 1 94.94 282 LYS A CA 1
ATOM 2218 C C . LYS A 1 282 ? -24.141 0.797 8.172 1 94.94 282 LYS A C 1
ATOM 2220 O O . LYS A 1 282 ? -24.609 1.941 8.219 1 94.94 282 LYS A O 1
ATOM 2225 N N . MET A 1 283 ? -24.828 -0.195 8.578 1 93.06 283 MET A N 1
ATOM 2226 C CA . MET A 1 283 ? -26.219 -0.087 9.023 1 93.06 283 MET A CA 1
ATOM 2227 C C . MET A 1 283 ? -26.312 0.65 10.352 1 93.06 283 MET A C 1
ATOM 2229 O O . MET A 1 283 ? -27.188 1.495 10.547 1 93.06 283 MET A O 1
ATOM 2233 N N . LYS A 1 284 ? -25.391 0.321 11.195 1 92.56 284 LYS A N 1
ATOM 2234 C CA . LYS A 1 284 ? -25.391 0.952 12.508 1 92.56 284 LYS A CA 1
ATOM 2235 C C . LYS A 1 284 ? -25.109 2.449 12.398 1 92.56 284 LYS A C 1
ATOM 2237 O O . LYS A 1 284 ? -25.641 3.24 13.188 1 92.56 284 LYS A O 1
ATOM 2242 N N . CYS A 1 285 ? -24.297 2.729 11.438 1 94.31 285 CYS A N 1
ATOM 2243 C CA . CYS A 1 285 ? -23.875 4.117 11.289 1 94.31 285 CYS A CA 1
ATOM 2244 C C . CYS A 1 285 ? -24.844 4.891 10.406 1 94.31 285 CYS A C 1
ATOM 2246 O O . CYS A 1 285 ? -24.703 6.102 10.234 1 94.31 285 CYS A O 1
ATOM 2248 N N . LEU A 1 286 ? -25.844 4.188 9.984 1 88.44 286 LEU A N 1
ATOM 2249 C CA . LEU A 1 286 ? -26.781 4.852 9.078 1 88.44 286 LEU A CA 1
ATOM 2250 C C . LEU A 1 286 ? -27.5 6 9.789 1 88.44 286 LEU A C 1
ATOM 2252 O O . LEU A 1 286 ? -28.125 5.797 10.828 1 88.44 286 LEU A O 1
ATOM 2256 N N . ASN A 1 287 ? -27.312 7.195 9.328 1 82.19 287 ASN A N 1
ATOM 2257 C CA . ASN A 1 287 ? -27.922 8.43 9.82 1 82.19 287 ASN A CA 1
ATOM 2258 C C . ASN A 1 287 ? -27.422 8.781 11.219 1 82.19 287 ASN A C 1
ATOM 2260 O O . ASN A 1 287 ? -28.172 9.359 12.023 1 82.19 287 ASN A O 1
ATOM 2264 N N . VAL A 1 288 ? -26.359 8.172 11.648 1 85.62 288 VAL A N 1
ATOM 2265 C CA . VAL A 1 288 ? -25.734 8.5 12.93 1 85.62 288 VAL A CA 1
ATOM 2266 C C . VAL A 1 288 ? -24.578 9.461 12.711 1 85.62 288 VAL A C 1
ATOM 2268 O O . VAL A 1 288 ? -23.688 9.203 11.891 1 85.62 288 VAL A O 1
ATOM 2271 N N . ILE A 1 289 ? -24.656 10.586 13.367 1 82.94 289 ILE A N 1
ATOM 2272 C CA . ILE A 1 289 ? -23.578 11.562 13.297 1 82.94 289 ILE A CA 1
ATOM 2273 C C . ILE A 1 289 ? -22.656 11.406 14.516 1 82.94 289 ILE A C 1
ATOM 2275 O O . ILE A 1 289 ? -22.953 11.914 15.594 1 82.94 289 ILE A O 1
ATOM 2279 N N . HIS A 1 290 ? -21.75 10.516 14.547 1 86.25 290 HIS A N 1
ATOM 2280 C CA . HIS A 1 290 ? -20.734 10.227 15.547 1 86.25 290 HIS A CA 1
ATOM 2281 C C . HIS A 1 290 ? -19.359 10.062 14.898 1 86.25 290 HIS A C 1
ATOM 2283 O O . HIS A 1 290 ? -19.25 9.516 13.805 1 86.25 290 HIS A O 1
ATOM 2289 N N . LYS A 1 291 ? -18.359 10.469 15.562 1 83 291 LYS A N 1
ATOM 2290 C CA . LYS A 1 291 ? -17 10.445 15.055 1 83 291 LYS A CA 1
ATOM 2291 C C . LYS A 1 291 ? -16.594 9.031 14.633 1 83 291 LYS A C 1
ATOM 2293 O O . LYS A 1 291 ? -15.906 8.852 13.625 1 83 291 LYS A O 1
ATOM 2298 N N . GLY A 1 292 ? -17.078 8.117 15.352 1 86 292 GLY A N 1
ATOM 2299 C CA . GLY A 1 292 ? -16.75 6.73 15.062 1 86 292 GLY A CA 1
ATOM 2300 C C . GLY A 1 292 ? -17.391 6.223 13.789 1 86 292 GLY A C 1
ATOM 2301 O O . GLY A 1 292 ? -16.984 5.191 13.25 1 86 292 GLY A O 1
ATOM 2302 N N . CYS A 1 293 ? -18.312 6.992 13.258 1 92.06 293 CYS A N 1
ATOM 2303 C CA . CYS A 1 293 ? -19.047 6.566 12.07 1 92.06 293 CYS A CA 1
ATOM 2304 C C . CYS A 1 293 ? -18.594 7.344 10.836 1 92.06 293 CYS A C 1
ATOM 2306 O O . CYS A 1 293 ? -19.047 7.066 9.727 1 92.06 293 CYS A O 1
ATOM 2308 N N . LYS A 1 294 ? -17.734 8.242 11.031 1 88.44 294 LYS A N 1
ATOM 2309 C CA . LYS A 1 294 ? -17.359 9.133 9.945 1 88.44 294 LYS A CA 1
ATOM 2310 C C . LYS A 1 294 ? -16.844 8.352 8.742 1 88.44 294 LYS A C 1
ATOM 2312 O O . LYS A 1 294 ? -17.312 8.555 7.617 1 88.44 294 LYS A O 1
ATOM 2317 N N . TRP A 1 295 ? -15.977 7.426 9 1 89.19 295 TRP A N 1
ATOM 2318 C CA . TRP A 1 295 ? -15.383 6.68 7.898 1 89.19 295 TRP A CA 1
ATOM 2319 C C . TRP A 1 295 ? -16.422 5.797 7.215 1 89.19 295 TRP A C 1
ATOM 2321 O O . TRP A 1 295 ? -16.406 5.652 5.988 1 89.19 295 TRP A O 1
ATOM 2331 N N . MET A 1 296 ? -17.344 5.293 7.969 1 93.38 296 MET A N 1
ATOM 2332 C CA . MET A 1 296 ? -18.344 4.379 7.426 1 93.38 296 MET A CA 1
ATOM 2333 C C . MET A 1 296 ? -19.422 5.141 6.68 1 93.38 296 MET A C 1
ATOM 2335 O O . MET A 1 296 ? -19.969 4.648 5.688 1 93.38 296 MET A O 1
ATOM 2339 N N . ASN A 1 297 ? -19.734 6.344 7.129 1 92.31 297 ASN A N 1
ATOM 2340 C CA . ASN A 1 297 ? -20.797 7.125 6.523 1 92.31 297 ASN A CA 1
ATOM 2341 C C . ASN A 1 297 ? -20.469 7.5 5.082 1 92.31 297 ASN A C 1
ATOM 2343 O O . ASN A 1 297 ? -21.328 7.418 4.203 1 92.31 297 ASN A O 1
ATOM 2347 N N . GLY A 1 298 ? -19.234 7.812 4.836 1 93.19 298 GLY A N 1
ATOM 2348 C CA . GL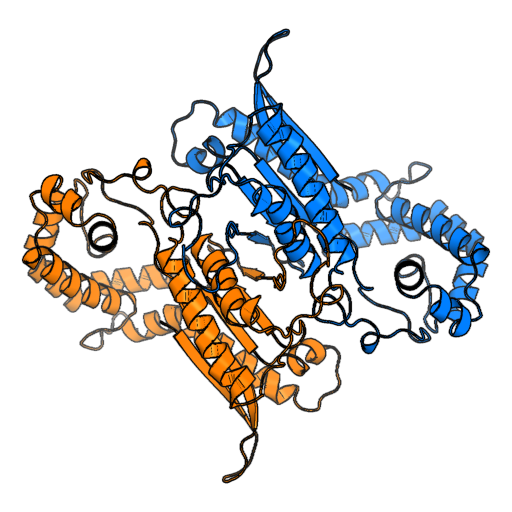Y A 1 298 ? -18.844 8.227 3.498 1 93.19 298 GLY A CA 1
ATOM 2349 C C . GLY A 1 298 ? -18.516 7.066 2.584 1 93.19 298 GLY A C 1
ATOM 2350 O O . GLY A 1 298 ? -18.609 7.184 1.359 1 93.19 298 GLY A O 1
ATOM 2351 N N . LEU A 1 299 ? -18.297 5.871 3.186 1 96.88 299 LEU A N 1
ATOM 2352 C CA . LEU A 1 299 ? -17.812 4.727 2.43 1 96.88 299 LEU A CA 1
ATOM 2353 C C . LEU A 1 299 ? -18.922 4.098 1.6 1 96.88 299 LEU A C 1
ATOM 2355 O O . LEU A 1 299 ? -19.984 3.764 2.129 1 96.88 299 LEU A O 1
ATOM 2359 N N . LYS A 1 300 ? -18.641 3.943 0.296 1 97.31 300 LYS A N 1
ATOM 2360 C CA . LYS A 1 300 ? -19.625 3.336 -0.601 1 97.31 300 LYS A CA 1
ATOM 2361 C C . LYS A 1 300 ? -19.047 2.105 -1.292 1 97.31 300 LYS A C 1
ATOM 2363 O O . LYS A 1 300 ? -19.797 1.262 -1.796 1 97.31 300 LYS A O 1
ATOM 2368 N N . TYR A 1 301 ? -17.781 2.033 -1.368 1 97.88 301 TYR A N 1
ATOM 2369 C CA . TYR A 1 301 ? -17.109 0.969 -2.109 1 97.88 301 TYR A CA 1
ATOM 2370 C C . TYR A 1 301 ? -15.875 0.478 -1.363 1 97.88 301 TYR A C 1
ATOM 2372 O O . TYR A 1 301 ? -14.977 1.264 -1.057 1 97.88 301 TYR A O 1
ATOM 2380 N N . TYR A 1 302 ? -15.828 -0.77 -1.014 1 97.94 302 TYR A N 1
ATOM 2381 C CA . TYR A 1 302 ? -14.719 -1.439 -0.35 1 97.94 302 TYR A CA 1
ATOM 2382 C C . TYR A 1 302 ? -14.234 -2.633 -1.165 1 97.94 302 TYR A C 1
ATOM 2384 O O . TYR A 1 302 ? -14.992 -3.572 -1.412 1 97.94 302 TYR A O 1
ATOM 2392 N N . ALA A 1 303 ? -12.953 -2.619 -1.542 1 97.69 303 ALA A N 1
ATOM 2393 C CA . ALA A 1 303 ? -12.453 -3.715 -2.371 1 97.69 303 ALA A CA 1
ATOM 2394 C C . ALA A 1 303 ? -11.336 -4.473 -1.662 1 97.69 303 ALA A C 1
ATOM 2396 O O . ALA A 1 303 ? -10.5 -3.869 -0.978 1 97.69 303 ALA A O 1
ATOM 2397 N N . TYR A 1 304 ? -11.336 -5.766 -1.865 1 96.62 304 TYR A N 1
ATOM 2398 C CA . TYR A 1 304 ? -10.266 -6.664 -1.444 1 96.62 304 TYR A CA 1
ATOM 2399 C C . TYR A 1 304 ? -9.492 -7.188 -2.646 1 96.62 304 TYR A C 1
ATOM 2401 O O . TYR A 1 304 ? -10.039 -7.926 -3.471 1 96.62 304 TYR A O 1
ATOM 2409 N N . SER A 1 305 ? -8.25 -6.75 -2.76 1 97.44 305 SER A N 1
ATOM 2410 C CA . SER A 1 305 ? -7.355 -7.273 -3.789 1 97.44 305 SER A CA 1
ATOM 2411 C C . SER A 1 305 ? -6.453 -8.367 -3.232 1 97.44 305 SER A C 1
ATOM 2413 O O . SER A 1 305 ? -5.625 -8.117 -2.355 1 97.44 305 SER A O 1
ATOM 2415 N N . ALA A 1 306 ? -6.57 -9.531 -3.771 1 94.5 306 ALA A N 1
ATOM 2416 C CA . ALA A 1 306 ? -5.84 -10.656 -3.193 1 94.5 306 ALA A CA 1
ATOM 2417 C C . ALA A 1 306 ? -5.324 -11.594 -4.281 1 94.5 306 ALA A C 1
ATOM 2419 O O . ALA A 1 306 ? -5.895 -11.656 -5.375 1 94.5 306 ALA A O 1
ATOM 2420 N N . MET B 1 1 ? 11.148 17.172 2.883 1 49.22 1 MET B N 1
ATOM 2421 C CA . MET B 1 1 ? 12.43 16.75 3.455 1 49.22 1 MET B CA 1
ATOM 2422 C C . MET B 1 1 ? 12.797 15.352 3.004 1 49.22 1 MET B C 1
ATOM 2424 O O . MET B 1 1 ? 11.953 14.453 2.998 1 49.22 1 MET B O 1
ATOM 2428 N N . CYS B 1 2 ? 13.812 15.219 2.174 1 53.94 2 CYS B N 1
ATOM 2429 C CA . CYS B 1 2 ? 14.344 13.945 1.707 1 53.94 2 CYS B CA 1
ATOM 2430 C C . CYS B 1 2 ? 15.75 13.711 2.242 1 53.94 2 CYS B C 1
ATOM 2432 O O . CYS B 1 2 ? 16.594 14.609 2.221 1 53.94 2 CYS B O 1
ATOM 2434 N N . THR B 1 3 ? 15.922 12.594 3.109 1 60.69 3 THR B N 1
ATOM 2435 C CA . THR B 1 3 ? 17.25 12.164 3.51 1 60.69 3 THR B CA 1
ATOM 2436 C C . THR B 1 3 ? 17.656 10.891 2.773 1 60.69 3 THR B C 1
ATOM 2438 O O . THR B 1 3 ? 16.828 10.008 2.547 1 60.69 3 THR B O 1
ATOM 2441 N N . ILE B 1 4 ? 18.953 10.875 2.242 1 53.5 4 ILE B N 1
ATOM 2442 C CA . ILE B 1 4 ? 19.5 9.727 1.521 1 53.5 4 ILE B CA 1
ATOM 2443 C C . ILE B 1 4 ? 20.641 9.102 2.33 1 53.5 4 ILE B C 1
ATOM 2445 O O . ILE B 1 4 ? 21.531 9.805 2.797 1 53.5 4 ILE B O 1
ATOM 2449 N N . ALA B 1 5 ? 20.469 7.906 2.689 1 55.06 5 ALA B N 1
ATOM 2450 C CA . ALA B 1 5 ? 21.562 7.125 3.26 1 55.06 5 ALA B CA 1
ATOM 2451 C C . ALA B 1 5 ? 22.062 6.074 2.271 1 55.06 5 ALA B C 1
ATOM 2453 O O . ALA B 1 5 ? 21.266 5.406 1.61 1 55.06 5 ALA B O 1
ATOM 2454 N N . ALA B 1 6 ? 23.5 5.918 2.043 1 56.56 6 ALA B N 1
ATOM 2455 C CA . ALA B 1 6 ? 24.078 4.969 1.104 1 56.56 6 ALA B CA 1
ATOM 2456 C C . ALA B 1 6 ? 25.031 4.012 1.818 1 56.56 6 ALA B C 1
ATOM 2458 O O . ALA B 1 6 ? 25.766 4.418 2.729 1 56.56 6 ALA B O 1
ATOM 2459 N N . ALA B 1 7 ? 24.984 2.736 1.674 1 56 7 ALA B N 1
ATOM 2460 C CA . ALA B 1 7 ? 26 1.778 2.07 1 56 7 ALA B CA 1
ATOM 2461 C C . ALA B 1 7 ? 27.031 1.587 0.958 1 56 7 ALA B C 1
ATOM 2463 O O . ALA B 1 7 ? 26.672 1.485 -0.218 1 56 7 ALA B O 1
ATOM 2464 N N . SER B 1 8 ? 28.438 1.594 1.279 1 50.44 8 SER B N 1
ATOM 2465 C CA . SER B 1 8 ? 29.516 1.405 0.309 1 50.44 8 SER B CA 1
ATOM 2466 C C . SER B 1 8 ? 30.578 0.458 0.844 1 50.44 8 SER B C 1
ATOM 2468 O O . SER B 1 8 ? 30.703 0.275 2.057 1 50.44 8 SER B O 1
ATOM 2470 N N . THR B 1 9 ? 31.047 -0.587 0.112 1 51.47 9 THR B N 1
ATOM 2471 C CA . THR B 1 9 ? 32.219 -1.394 0.448 1 51.47 9 THR B CA 1
ATOM 2472 C C . THR B 1 9 ? 33.438 -0.943 -0.354 1 51.47 9 THR B C 1
ATOM 2474 O O . THR B 1 9 ? 33.281 -0.289 -1.389 1 51.47 9 THR B O 1
ATOM 2477 N N . GLY B 1 10 ? 34.938 -1.146 0.217 1 49.94 10 GLY B N 1
ATOM 2478 C CA . GLY B 1 10 ? 36.25 -0.991 -0.422 1 49.94 10 GLY B CA 1
ATOM 2479 C C . GLY B 1 10 ? 37.219 -0.168 0.399 1 49.94 10 GLY B C 1
ATOM 2480 O O . GLY B 1 10 ? 36.812 0.491 1.362 1 49.94 10 GLY B O 1
ATOM 2481 N N . GLY B 1 11 ? 38.594 -0.458 0.46 1 45.78 11 GLY B N 1
ATOM 2482 C CA . GLY B 1 11 ? 39.719 0.331 0.983 1 45.78 11 GLY B CA 1
ATOM 2483 C C . GLY B 1 11 ? 39.719 1.758 0.469 1 45.78 11 GLY B C 1
ATOM 2484 O O . GLY B 1 11 ? 38.906 2.119 -0.39 1 45.78 11 GLY B O 1
ATOM 2485 N N . ALA B 1 12 ? 40.812 2.703 0.888 1 46.53 12 ALA B N 1
ATOM 2486 C CA . ALA B 1 12 ? 40.906 4.137 0.639 1 46.53 12 ALA B CA 1
ATOM 2487 C C . ALA B 1 12 ? 40.312 4.512 -0.711 1 46.53 12 ALA B C 1
ATOM 2489 O O . ALA B 1 12 ? 39.656 5.551 -0.842 1 46.53 12 ALA B O 1
ATOM 2490 N N . GLY B 1 13 ? 40.656 4.062 -1.916 1 53.38 13 GLY B N 1
ATOM 2491 C CA . GLY B 1 13 ? 40.469 4.504 -3.291 1 53.38 13 GLY B CA 1
ATOM 2492 C C . GLY B 1 13 ? 39.094 4.148 -3.863 1 53.38 13 GLY B C 1
ATOM 2493 O O . GLY B 1 13 ? 38.406 5.008 -4.422 1 53.38 13 GLY B O 1
ATOM 2494 N N . ASP B 1 14 ? 38.531 2.842 -4.262 1 62.94 14 ASP B N 1
ATOM 2495 C CA . ASP B 1 14 ? 37.469 2.541 -5.191 1 62.94 14 ASP B CA 1
ATOM 2496 C C . ASP B 1 14 ? 36.188 2.127 -4.445 1 62.94 14 ASP B C 1
ATOM 2498 O O . ASP B 1 14 ? 36 0.948 -4.145 1 62.94 14 ASP B O 1
ATOM 2502 N N . MET B 1 15 ? 35.406 2.975 -3.738 1 82.19 15 MET B N 1
ATOM 2503 C CA . MET B 1 15 ? 34.156 2.635 -3.072 1 82.19 15 MET B CA 1
ATOM 2504 C C . MET B 1 15 ? 33.062 2.371 -4.094 1 82.19 15 MET B C 1
ATOM 2506 O O . MET B 1 15 ? 32.969 3.037 -5.125 1 82.19 15 MET B O 1
ATOM 2510 N N . GLU B 1 16 ? 32.375 1.206 -3.809 1 88.81 16 GLU B N 1
ATOM 2511 C CA . GLU B 1 16 ? 31.25 0.87 -4.672 1 88.81 16 GLU B CA 1
ATOM 2512 C C . GLU B 1 16 ? 29.922 1.066 -3.949 1 88.81 16 GLU B C 1
ATOM 2514 O O . GLU B 1 16 ? 29.766 0.616 -2.812 1 88.81 16 GLU B O 1
ATOM 2519 N N . LEU B 1 17 ? 29 1.799 -4.477 1 93.38 17 LEU B N 1
ATOM 2520 C CA . LEU B 1 17 ? 27.656 1.978 -3.941 1 93.38 17 LEU B CA 1
ATOM 2521 C C . LEU B 1 17 ? 26.859 0.681 -4.035 1 93.38 17 LEU B C 1
ATOM 2523 O O . LEU B 1 17 ? 26.766 0.08 -5.109 1 93.38 17 LEU B O 1
ATOM 2527 N N . LEU B 1 18 ? 26.281 0.204 -2.869 1 94.44 18 LEU B N 1
ATOM 2528 C CA . LEU B 1 18 ? 25.594 -1.079 -2.838 1 94.44 18 LEU B CA 1
ATOM 2529 C C . LEU B 1 18 ? 24.094 -0.884 -2.602 1 94.44 18 LEU B C 1
ATOM 2531 O O . LEU B 1 18 ? 23.281 -1.666 -3.092 1 94.44 18 LEU B O 1
ATOM 2535 N N . LEU B 1 19 ? 23.766 0.09 -1.878 1 96.56 19 LEU B N 1
ATOM 2536 C CA . LEU B 1 19 ? 22.375 0.305 -1.457 1 96.56 19 LEU B CA 1
ATOM 2537 C C . LEU B 1 19 ? 22.125 1.775 -1.138 1 96.56 19 LEU B C 1
ATOM 2539 O O . LEU B 1 19 ? 22.922 2.404 -0.434 1 96.56 19 LEU B O 1
ATOM 2543 N N . VAL B 1 20 ? 21.109 2.27 -1.716 1 96.94 20 VAL B N 1
ATOM 2544 C CA . VAL B 1 20 ? 20.641 3.615 -1.403 1 96.94 20 VAL B CA 1
ATOM 2545 C C . VAL B 1 20 ? 19.328 3.541 -0.618 1 96.94 20 VAL B C 1
ATOM 2547 O O . VAL B 1 20 ? 18.391 2.857 -1.029 1 96.94 20 VAL B O 1
ATOM 2550 N N . GLN B 1 21 ? 19.328 4.121 0.55 1 96.5 21 GLN B N 1
ATOM 2551 C CA . GLN B 1 21 ? 18.109 4.25 1.345 1 96.5 21 GLN B CA 1
ATOM 2552 C C . GLN B 1 21 ? 17.688 5.711 1.47 1 96.5 21 GLN B C 1
ATOM 2554 O O . GLN B 1 21 ? 18.484 6.57 1.83 1 96.5 21 GLN B O 1
ATOM 2559 N N . VAL B 1 22 ? 16.406 6.008 1.096 1 96.12 22 VAL B N 1
ATOM 2560 C CA . VAL B 1 22 ? 15.922 7.383 1.081 1 96.12 22 VAL B CA 1
ATOM 2561 C C . VAL B 1 22 ? 14.703 7.504 1.989 1 96.12 22 VAL B C 1
ATOM 2563 O O . VAL B 1 22 ? 13.852 6.613 2.025 1 96.12 22 VAL B O 1
ATOM 2566 N N . ILE B 1 23 ? 14.625 8.578 2.756 1 95.69 23 ILE B N 1
ATOM 2567 C CA . ILE B 1 23 ? 13.461 8.945 3.564 1 95.69 23 ILE B CA 1
ATOM 2568 C C . ILE B 1 23 ? 12.914 10.289 3.098 1 95.69 23 ILE B C 1
ATOM 2570 O O . ILE B 1 23 ? 13.664 11.25 2.943 1 95.69 23 ILE B O 1
ATOM 2574 N N . TRP B 1 24 ? 11.656 10.281 2.805 1 95.12 24 TRP B N 1
ATOM 2575 C CA . TRP B 1 24 ? 11.062 11.57 2.48 1 95.12 24 TRP B CA 1
ATOM 2576 C C . TRP B 1 24 ? 9.727 11.75 3.191 1 95.12 24 TRP B C 1
ATOM 2578 O O . TRP B 1 24 ? 9.062 10.773 3.535 1 95.12 24 TRP B O 1
ATOM 2588 N N . ARG B 1 25 ? 9.375 12.984 3.451 1 95.06 25 ARG B N 1
ATOM 2589 C CA . ARG B 1 25 ? 8.07 13.367 3.982 1 95.06 25 ARG B CA 1
ATOM 2590 C C . ARG B 1 25 ? 7.078 13.633 2.857 1 95.06 25 ARG B C 1
ATOM 2592 O O . ARG B 1 25 ? 7.461 14.062 1.769 1 95.06 25 ARG B O 1
ATOM 2599 N N . HIS B 1 26 ? 5.863 13.383 3.117 1 97.44 26 HIS B N 1
ATOM 2600 C CA . HIS B 1 26 ? 4.816 13.609 2.129 1 97.44 26 HIS B CA 1
ATOM 2601 C C . HIS B 1 26 ? 4.855 15.047 1.607 1 97.44 26 HIS B C 1
ATOM 2603 O O . HIS B 1 26 ? 5.461 15.922 2.23 1 97.44 26 HIS B O 1
ATOM 2609 N N . GLY B 1 27 ? 4.191 15.258 0.399 1 97.75 27 GLY B N 1
ATOM 2610 C CA . GLY B 1 27 ? 4.09 16.578 -0.193 1 97.75 27 GLY B CA 1
ATOM 2611 C C . GLY B 1 27 ? 2.971 17.422 0.4 1 97.75 27 GLY B C 1
ATOM 2612 O O . GLY B 1 27 ? 2.408 17.062 1.438 1 97.75 27 GLY B O 1
ATOM 2613 N N . ASP B 1 28 ? 2.725 18.484 -0.307 1 98.5 28 ASP B N 1
ATOM 2614 C CA . ASP B 1 28 ? 1.661 19.391 0.091 1 98.5 28 ASP B CA 1
ATOM 2615 C C . ASP B 1 28 ? 0.328 18.656 0.229 1 98.5 28 ASP B C 1
ATOM 2617 O O . ASP B 1 28 ? 0.026 17.766 -0.554 1 98.5 28 ASP B O 1
ATOM 2621 N N . ARG B 1 29 ? -0.433 19.016 1.261 1 98.62 29 ARG B N 1
ATOM 2622 C CA . ARG B 1 29 ? -1.688 18.344 1.57 1 98.62 29 ARG B CA 1
ATOM 2623 C C . ARG B 1 29 ? -2.689 19.297 2.199 1 98.62 29 ARG B C 1
ATOM 2625 O O . ARG B 1 29 ? -2.336 20.422 2.561 1 98.62 29 ARG B O 1
ATOM 2632 N N . SER B 1 30 ? -3.951 18.906 2.244 1 98.75 30 SER B N 1
ATOM 2633 C CA . SER B 1 30 ? -4.941 19.609 3.064 1 98.75 30 SER B CA 1
ATOM 2634 C C . SER B 1 30 ? -4.676 19.391 4.551 1 98.75 30 SER B C 1
ATOM 2636 O O . SER B 1 30 ? -3.895 18.516 4.926 1 98.75 30 SER B O 1
ATOM 2638 N N . PRO B 1 31 ? -5.273 20.25 5.418 1 98.44 31 PRO B N 1
ATOM 2639 C CA . PRO B 1 31 ? -5.094 20.031 6.855 1 98.44 31 PRO B CA 1
ATOM 2640 C C . PRO B 1 31 ? -5.586 18.656 7.297 1 98.44 31 PRO B C 1
ATOM 2642 O O . PRO B 1 31 ? -6.551 18.125 6.738 1 98.44 31 PRO B O 1
ATOM 2645 N N . THR B 1 32 ? -4.898 18.062 8.242 1 97.12 32 THR B N 1
ATOM 2646 C CA . THR B 1 32 ? -5.387 16.797 8.789 1 97.12 32 THR B CA 1
ATOM 2647 C C . THR B 1 32 ? -6.535 17.047 9.766 1 97.12 32 THR B C 1
ATOM 2649 O O . THR B 1 32 ? -7.336 16.141 10.023 1 97.12 32 THR B O 1
ATOM 2652 N N . LYS B 1 33 ? -6.57 18.156 10.367 1 95.88 33 LYS B N 1
ATOM 2653 C CA . LYS B 1 33 ? -7.605 18.688 11.25 1 95.88 33 LYS B CA 1
ATOM 2654 C C . LYS B 1 33 ? -7.566 20.203 11.297 1 95.88 33 LYS B C 1
ATOM 2656 O O . LYS B 1 33 ? -6.645 20.828 10.758 1 95.88 33 LYS B O 1
ATOM 2661 N N . THR B 1 34 ? -8.641 20.703 11.867 1 97.94 34 THR B N 1
ATOM 2662 C CA . THR B 1 34 ? -8.688 22.141 12.086 1 97.94 34 THR B CA 1
ATOM 2663 C C . THR B 1 34 ? -9.297 22.453 13.445 1 97.94 34 THR B C 1
ATOM 2665 O O . THR B 1 34 ? -9.305 21.609 14.344 1 97.94 34 THR B O 1
ATOM 2668 N N . PHE B 1 35 ? -9.617 23.734 13.703 1 98.38 35 PHE B N 1
ATOM 2669 C CA . PHE B 1 35 ? -10.133 24.172 14.984 1 98.38 35 PHE B CA 1
ATOM 2670 C C . PHE B 1 35 ? -11.578 24.656 14.852 1 98.38 35 PHE B C 1
ATOM 2672 O O . PHE B 1 35 ? -12.016 25.016 13.758 1 98.38 35 PHE B O 1
ATOM 2679 N N . PRO B 1 36 ? -12.312 24.672 15.883 1 98.19 36 PRO B N 1
ATOM 2680 C CA . PRO B 1 36 ? -13.766 24.859 15.836 1 98.19 36 PRO B CA 1
ATOM 2681 C C . PRO B 1 36 ? -14.188 26.141 15.141 1 98.19 36 PRO B C 1
ATOM 2683 O O . PRO B 1 36 ? -15.125 26.141 14.336 1 98.19 36 PRO B O 1
ATOM 2686 N N . LYS B 1 37 ? -13.555 27.25 15.289 1 98.38 37 LYS B N 1
ATOM 2687 C CA . LYS B 1 37 ? -13.984 28.531 14.758 1 98.38 37 LYS B CA 1
ATOM 2688 C C . LYS B 1 37 ? -13.352 28.812 13.398 1 98.38 37 LYS B C 1
ATOM 2690 O O . LYS B 1 37 ? -13.445 29.922 12.875 1 98.38 37 LYS B O 1
ATOM 2695 N N . ASP B 1 38 ? -12.672 27.797 12.883 1 98.38 38 ASP B N 1
ATOM 2696 C CA . ASP B 1 38 ? -12.07 27.953 11.562 1 98.38 38 ASP B CA 1
ATOM 2697 C C . ASP B 1 38 ? -13.141 28.062 10.477 1 98.38 38 ASP B C 1
ATOM 2699 O O . ASP B 1 38 ? -13.977 27.172 10.328 1 98.38 38 ASP B O 1
ATOM 2703 N N . PRO B 1 39 ? -13.07 29.109 9.656 1 97.88 39 PRO B N 1
ATOM 2704 C CA . PRO B 1 39 ? -14.031 29.219 8.555 1 97.88 39 PRO B CA 1
ATOM 2705 C C . PRO B 1 39 ? -13.844 28.125 7.504 1 97.88 39 PRO B C 1
ATOM 2707 O O . PRO B 1 39 ? -14.758 27.859 6.715 1 97.88 39 PRO B O 1
ATOM 2710 N N . PHE B 1 40 ? -12.633 27.641 7.352 1 98.12 40 PHE B N 1
ATOM 2711 C CA . PHE B 1 40 ? -12.367 26.516 6.465 1 98.12 40 PHE B CA 1
ATOM 2712 C C . PHE B 1 40 ? -12.547 25.188 7.195 1 98.12 40 PHE B C 1
ATOM 2714 O O . PHE B 1 40 ? -11.828 24.906 8.156 1 98.12 40 PHE B O 1
ATOM 2721 N N . GLN B 1 41 ? -13.5 24.469 6.781 1 97.88 41 GLN B N 1
ATOM 2722 C CA . GLN B 1 41 ? -13.758 23.141 7.32 1 97.88 41 GLN B CA 1
ATOM 2723 C C . GLN B 1 41 ? -13.5 22.062 6.266 1 97.88 41 GLN B C 1
ATOM 2725 O O . GLN B 1 41 ? -12.961 22.344 5.195 1 97.88 41 GLN B O 1
ATOM 2730 N N . GLU B 1 42 ? -13.758 20.875 6.582 1 96.62 42 GLU B N 1
ATOM 2731 C CA . GLU B 1 42 ? -13.383 19.75 5.73 1 96.62 42 GLU B CA 1
ATOM 2732 C C . GLU B 1 42 ? -13.945 19.922 4.324 1 96.62 42 GLU B C 1
ATOM 2734 O O . GLU B 1 42 ? -13.266 19.625 3.338 1 96.62 42 GLU B O 1
ATOM 2739 N N . ARG B 1 43 ? -15.164 20.422 4.215 1 96.19 43 ARG B N 1
ATOM 2740 C CA . ARG B 1 43 ? -15.859 20.547 2.939 1 96.19 43 ARG B CA 1
ATOM 2741 C C . ARG B 1 43 ? -15.133 21.531 2.018 1 96.19 43 ARG B C 1
ATOM 2743 O O . ARG B 1 43 ? -15.336 21.516 0.803 1 96.19 43 ARG B O 1
ATOM 2750 N N . ASN B 1 44 ? -14.328 22.391 2.566 1 97.69 44 ASN B N 1
ATOM 2751 C CA . ASN B 1 44 ? -13.617 23.391 1.786 1 97.69 44 ASN B CA 1
ATOM 2752 C C . ASN B 1 44 ? -12.414 22.797 1.055 1 97.69 44 ASN B C 1
ATOM 2754 O O . ASN B 1 44 ? -11.844 23.422 0.165 1 97.69 44 ASN B O 1
ATOM 2758 N N . TRP B 1 45 ? -12.016 21.641 1.382 1 98.38 45 TRP B N 1
ATOM 2759 C CA . TRP B 1 45 ? -10.867 20.969 0.781 1 98.38 45 TRP B CA 1
ATOM 2760 C C . TRP B 1 45 ? -11.328 19.906 -0.203 1 98.38 45 TRP B C 1
ATOM 2762 O O . TRP B 1 45 ? -11.641 18.781 0.195 1 98.38 45 TRP B O 1
ATOM 2772 N N . THR B 1 46 ? -11.195 20.203 -1.51 1 97.81 46 THR B N 1
ATOM 2773 C CA . THR B 1 46 ? -11.875 19.391 -2.514 1 97.81 46 THR B CA 1
ATOM 2774 C C . THR B 1 46 ? -10.859 18.688 -3.402 1 97.81 46 THR B C 1
ATOM 2776 O O . THR B 1 46 ? -11.234 17.859 -4.238 1 97.81 46 THR B O 1
ATOM 2779 N N . PHE B 1 47 ? -9.594 18.984 -3.205 1 98.25 47 PHE B N 1
ATOM 2780 C CA . PHE B 1 47 ? -8.594 18.359 -4.074 1 98.25 47 PHE B CA 1
ATOM 2781 C C . PHE B 1 47 ? -8.188 17 -3.545 1 98.25 47 PHE B C 1
ATOM 2783 O O . PHE B 1 47 ? -8.477 16.656 -2.396 1 98.25 47 PHE B O 1
ATOM 2790 N N . GLY B 1 48 ? -7.523 16.188 -4.445 1 97 48 GLY B N 1
ATOM 2791 C CA . GLY B 1 48 ? -6.93 14.922 -4.051 1 97 48 GLY B CA 1
ATOM 2792 C C . GLY B 1 48 ? -7.945 13.93 -3.514 1 97 48 GLY B C 1
ATOM 2793 O O . GLY B 1 48 ? -7.656 13.188 -2.572 1 97 48 GLY B O 1
ATOM 2794 N N . GLY B 1 49 ? -9.156 13.984 -4.004 1 97 49 GLY B N 1
ATOM 2795 C CA . GLY B 1 49 ? -10.242 13.117 -3.555 1 97 49 GLY B CA 1
ATOM 2796 C C . GLY B 1 49 ? -11.117 13.758 -2.494 1 97 49 GLY B C 1
ATOM 2797 O O . GLY B 1 49 ? -12.133 13.188 -2.098 1 97 49 GLY B O 1
ATOM 2798 N N . GLY B 1 50 ? -10.695 14.938 -1.896 1 97.44 50 GLY B N 1
ATOM 2799 C CA . GLY B 1 50 ? -11.508 15.727 -0.987 1 97.44 50 GLY B CA 1
ATOM 2800 C C . GLY B 1 50 ? -11.281 15.383 0.472 1 97.44 50 GLY B C 1
ATOM 2801 O O . GLY B 1 50 ? -11.008 14.227 0.806 1 97.44 50 GLY B O 1
ATOM 2802 N N . GLY B 1 51 ? -11.406 16.422 1.291 1 97.19 51 GLY B N 1
ATOM 2803 C CA . GLY B 1 51 ? -11.391 16.219 2.73 1 97.19 51 GLY B CA 1
ATOM 2804 C C . GLY B 1 51 ? -10.039 16.516 3.361 1 97.19 51 GLY B C 1
ATOM 2805 O O . GLY B 1 51 ? -9.133 17 2.689 1 97.19 51 GLY B O 1
ATOM 2806 N N . PHE B 1 52 ? -9.914 16.203 4.621 1 97.69 52 PHE B N 1
ATOM 2807 C CA . PHE B 1 52 ? -8.719 16.484 5.418 1 97.69 52 PHE B CA 1
ATOM 2808 C C . PHE B 1 52 ? -7.621 15.469 5.109 1 97.69 52 PHE B C 1
ATOM 2810 O O . PHE B 1 52 ? -7.895 14.281 4.926 1 97.69 52 PHE B O 1
ATOM 2817 N N . GLY B 1 53 ? -6.402 16 5 1 98 53 GLY B N 1
ATOM 2818 C CA . GLY B 1 53 ? -5.211 15.172 4.98 1 98 53 GLY B CA 1
ATOM 2819 C C . GLY B 1 53 ? -4.879 14.641 3.6 1 98 53 GLY B C 1
ATOM 2820 O O . GLY B 1 53 ? -3.932 13.867 3.438 1 98 53 GLY B O 1
ATOM 2821 N N . GLN B 1 54 ? -5.598 15.055 2.572 1 98.69 54 GLN B N 1
ATOM 2822 C CA . GLN B 1 54 ? -5.379 14.531 1.229 1 98.69 54 GLN B CA 1
ATOM 2823 C C . GLN B 1 54 ? -4.25 15.273 0.522 1 98.69 54 GLN B C 1
ATOM 2825 O O . GLN B 1 54 ? -4.125 16.484 0.661 1 98.69 54 GLN B O 1
ATOM 2830 N N . LEU B 1 55 ? -3.426 14.5 -0.191 1 98.88 55 LEU B N 1
ATOM 2831 C CA . LEU B 1 55 ? -2.357 15.102 -0.978 1 98.88 55 LEU B CA 1
ATOM 2832 C C . LEU B 1 55 ? -2.93 16.016 -2.062 1 98.88 55 LEU B C 1
ATOM 2834 O O . LEU B 1 55 ? -3.891 15.641 -2.742 1 98.88 55 LEU B O 1
ATOM 2838 N N . SER B 1 56 ? -2.367 17.188 -2.178 1 98.75 56 SER B N 1
ATOM 2839 C CA . SER B 1 56 ? -2.793 18.109 -3.217 1 98.75 56 SER B CA 1
ATOM 2840 C C . SER B 1 56 ? -2.057 17.859 -4.527 1 98.75 56 SER B C 1
ATOM 2842 O O . SER B 1 56 ? -1.014 17.203 -4.539 1 98.75 56 SER B O 1
ATOM 2844 N N . PRO B 1 57 ? -2.561 18.391 -5.645 1 98.69 57 PRO B N 1
ATOM 2845 C CA . PRO B 1 57 ? -1.798 18.328 -6.895 1 98.69 57 PRO B CA 1
ATOM 2846 C C . PRO B 1 57 ? -0.415 18.969 -6.77 1 98.69 57 PRO B C 1
ATOM 2848 O O . PRO B 1 57 ? 0.539 18.5 -7.406 1 98.69 57 PRO B O 1
ATOM 2851 N N . LEU B 1 58 ? -0.349 20 -5.949 1 98.56 58 LEU B N 1
ATOM 2852 C CA . LEU B 1 58 ? 0.961 20.578 -5.672 1 98.56 58 LEU B CA 1
ATOM 2853 C C . LEU B 1 58 ? 1.883 19.562 -5.023 1 98.56 58 LEU B C 1
ATOM 2855 O O . LEU B 1 58 ? 3.053 19.438 -5.395 1 98.56 58 LEU B O 1
ATOM 2859 N N . GLY B 1 59 ? 1.346 18.844 -4.035 1 98.75 59 GLY B N 1
ATOM 2860 C CA . GLY B 1 59 ? 2.115 17.781 -3.406 1 98.75 59 GLY B CA 1
ATOM 2861 C C . GLY B 1 59 ? 2.525 16.688 -4.375 1 98.75 59 GLY B C 1
ATOM 2862 O O . GLY B 1 59 ? 3.646 16.188 -4.305 1 98.75 59 GLY B O 1
ATOM 2863 N N . MET B 1 60 ? 1.661 16.328 -5.258 1 98.81 60 MET B N 1
ATOM 2864 C CA . MET B 1 60 ? 1.963 15.336 -6.293 1 98.81 60 MET B CA 1
ATOM 2865 C C . MET B 1 60 ? 3.109 15.812 -7.176 1 98.81 60 MET B C 1
ATOM 2867 O O . MET B 1 60 ? 4.051 15.062 -7.438 1 98.81 60 MET B O 1
ATOM 2871 N N . LYS B 1 61 ? 3.023 17.047 -7.574 1 98.62 61 LYS B N 1
ATOM 2872 C CA . LYS B 1 61 ? 4.07 17.625 -8.414 1 98.62 61 LYS B CA 1
ATOM 2873 C C . LYS B 1 61 ? 5.41 17.641 -7.68 1 98.62 61 LYS B C 1
ATOM 2875 O O . LYS B 1 61 ? 6.453 17.359 -8.273 1 98.62 61 LYS B O 1
ATOM 2880 N N . GLN B 1 62 ? 5.371 18.062 -6.406 1 98.56 62 GLN B N 1
ATOM 2881 C CA . GLN B 1 62 ? 6.582 18.094 -5.602 1 98.56 62 GLN B CA 1
ATOM 2882 C C . GLN B 1 62 ? 7.285 16.734 -5.602 1 98.56 62 GLN B C 1
ATOM 2884 O O . GLN B 1 62 ? 8.5 16.656 -5.789 1 98.56 62 GLN B O 1
ATOM 2889 N N . HIS B 1 63 ? 6.539 15.734 -5.508 1 98.56 63 HIS B N 1
ATOM 2890 C CA . HIS B 1 63 ? 7.141 14.406 -5.434 1 98.56 63 HIS B CA 1
ATOM 2891 C C . HIS B 1 63 ? 7.531 13.906 -6.82 1 98.56 63 HIS B C 1
ATOM 2893 O O . HIS B 1 63 ? 8.523 13.188 -6.965 1 98.56 63 HIS B O 1
ATOM 2899 N N . MET B 1 64 ? 6.766 14.211 -7.84 1 98.12 64 MET B N 1
ATOM 2900 C CA . MET B 1 64 ? 7.211 13.875 -9.188 1 98.12 64 MET B CA 1
ATOM 2901 C C . MET B 1 64 ? 8.562 14.516 -9.484 1 98.12 64 MET B C 1
ATOM 2903 O O . MET B 1 64 ? 9.453 13.859 -10.031 1 98.12 64 MET B O 1
ATOM 2907 N N . ASP B 1 65 ? 8.719 15.789 -9.055 1 97.94 65 ASP B N 1
ATOM 2908 C CA . ASP B 1 65 ? 9.977 16.5 -9.258 1 97.94 65 ASP B CA 1
ATOM 2909 C C . ASP B 1 65 ? 11.109 15.844 -8.469 1 97.94 65 ASP B C 1
ATOM 2911 O O . ASP B 1 65 ? 12.227 15.711 -8.969 1 97.94 65 ASP B O 1
ATOM 2915 N N . LEU B 1 66 ? 10.805 15.492 -7.227 1 98 66 LEU B N 1
ATOM 2916 C CA . LEU B 1 66 ? 11.805 14.781 -6.441 1 98 66 LEU B CA 1
ATOM 2917 C C . LEU B 1 66 ? 12.195 13.469 -7.125 1 98 66 LEU B C 1
ATOM 2919 O O . LEU B 1 66 ? 13.375 13.117 -7.16 1 98 66 LEU B O 1
ATOM 2923 N N . GLY B 1 67 ? 11.203 12.742 -7.648 1 97.62 67 GLY B N 1
ATOM 2924 C CA . GLY B 1 67 ? 11.484 11.523 -8.398 1 97.62 67 GLY B CA 1
ATOM 2925 C C . GLY B 1 67 ? 12.398 11.75 -9.586 1 97.62 67 GLY B C 1
ATOM 2926 O O . GLY B 1 67 ? 13.305 10.953 -9.844 1 97.62 67 GLY B O 1
ATOM 2927 N N . LYS B 1 68 ? 12.172 12.797 -10.289 1 97.19 68 LYS B N 1
ATOM 2928 C CA . LYS B 1 68 ? 13.016 13.141 -11.43 1 97.19 68 LY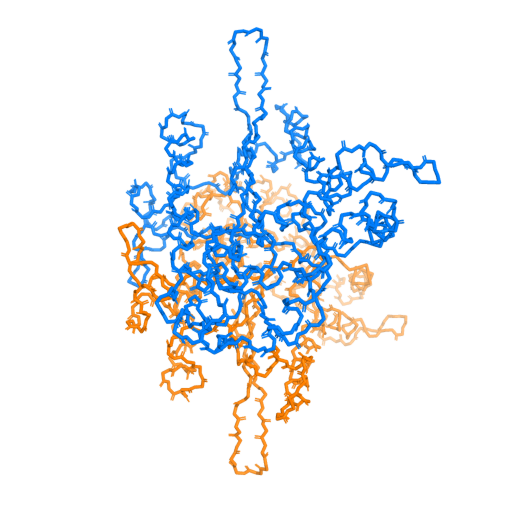S B CA 1
ATOM 2929 C C . LYS B 1 68 ? 14.461 13.367 -11 1 97.19 68 LYS B C 1
ATOM 2931 O O . LYS B 1 68 ? 15.391 12.961 -11.695 1 97.19 68 LYS B O 1
ATOM 2936 N N . LEU B 1 69 ? 14.633 14.047 -9.898 1 97.44 69 LEU B N 1
ATOM 2937 C CA . LEU B 1 69 ? 15.969 14.289 -9.375 1 97.44 69 LEU B CA 1
ATOM 2938 C C . LEU B 1 69 ? 16.656 12.984 -9 1 97.44 69 LEU B C 1
ATOM 2940 O O . LEU B 1 69 ? 17.844 12.805 -9.266 1 97.44 69 LEU B O 1
ATOM 2944 N N . ILE B 1 70 ? 15.898 12.102 -8.359 1 97 70 ILE B N 1
ATOM 2945 C CA . ILE B 1 70 ? 16.438 10.797 -7.98 1 97 70 ILE B CA 1
ATOM 2946 C C . ILE B 1 70 ? 16.844 10.023 -9.234 1 97 70 ILE B C 1
ATOM 2948 O O . ILE B 1 70 ? 17.906 9.414 -9.281 1 97 70 ILE B O 1
ATOM 2952 N N . ARG B 1 71 ? 16.016 10 -10.234 1 97.31 71 ARG B N 1
ATOM 2953 C CA . ARG B 1 71 ? 16.344 9.336 -11.492 1 97.31 71 ARG B CA 1
ATOM 2954 C C . ARG B 1 71 ? 17.625 9.906 -12.094 1 97.31 71 ARG B C 1
ATOM 2956 O O . ARG B 1 71 ? 18.516 9.164 -12.484 1 97.31 71 ARG B O 1
ATOM 2963 N N . LYS B 1 72 ? 17.656 11.227 -12.195 1 97.19 72 LYS B N 1
ATOM 2964 C CA . LYS B 1 72 ? 18.844 11.875 -12.766 1 97.19 72 LYS B CA 1
ATOM 2965 C C . LYS B 1 72 ? 20.109 11.414 -12.078 1 97.19 72 LYS B C 1
ATOM 2967 O O . LYS B 1 72 ? 21.094 11.078 -12.734 1 97.19 72 LYS B O 1
ATOM 2972 N N . THR B 1 73 ? 20.047 11.336 -10.797 1 97.12 73 THR B N 1
ATOM 2973 C CA . THR B 1 73 ? 21.234 11.031 -10 1 97.12 73 THR B CA 1
ATOM 2974 C C . THR B 1 73 ? 21.594 9.547 -10.109 1 97.12 73 THR B C 1
ATOM 2976 O O . THR B 1 73 ? 22.703 9.195 -10.5 1 97.12 73 THR B O 1
ATOM 2979 N N . TYR B 1 74 ? 20.656 8.672 -9.891 1 96.88 74 TYR B N 1
ATOM 2980 C CA . TYR B 1 74 ? 20.984 7.281 -9.625 1 96.88 74 TYR B CA 1
ATOM 2981 C C . TYR B 1 74 ? 20.781 6.422 -10.867 1 96.88 74 TYR B C 1
ATOM 2983 O O . TYR B 1 74 ? 21.297 5.301 -10.938 1 96.88 74 TYR B O 1
ATOM 2991 N N . VAL B 1 75 ? 19.984 6.867 -11.797 1 97.12 75 VAL B N 1
ATOM 2992 C CA . VAL B 1 75 ? 19.781 6.121 -13.031 1 97.12 75 VAL B CA 1
ATOM 2993 C C . VAL B 1 75 ? 20.641 6.715 -14.141 1 97.12 75 VAL B C 1
ATOM 2995 O O . VAL B 1 75 ? 21.484 6.02 -14.727 1 97.12 75 VAL B O 1
ATOM 2998 N N . ASP B 1 76 ? 20.516 8.008 -14.367 1 96.56 76 ASP B N 1
ATOM 2999 C CA . ASP B 1 76 ? 21.125 8.633 -15.547 1 96.56 76 ASP B CA 1
ATOM 3000 C C . ASP B 1 76 ? 22.609 8.898 -15.32 1 96.56 76 ASP B C 1
ATOM 3002 O O . ASP B 1 76 ? 23.438 8.555 -16.156 1 96.56 76 ASP B O 1
ATOM 3006 N N . ASP B 1 77 ? 22.922 9.484 -14.18 1 97.06 77 ASP B N 1
ATOM 3007 C CA . ASP B 1 77 ? 24.297 9.922 -13.953 1 97.06 77 ASP B CA 1
ATOM 3008 C C . ASP B 1 77 ? 25.172 8.766 -13.445 1 97.06 77 ASP B C 1
ATOM 3010 O O . ASP B 1 77 ? 26.203 8.445 -14.039 1 97.06 77 ASP B O 1
ATOM 3014 N N . MET B 1 78 ? 24.719 8.062 -12.391 1 95.75 78 MET B N 1
ATOM 3015 C CA . MET B 1 78 ? 25.547 7.062 -11.727 1 95.75 78 MET B CA 1
ATOM 3016 C C . MET B 1 78 ? 25.391 5.695 -12.391 1 95.75 78 MET B C 1
ATOM 3018 O O . MET B 1 78 ? 26.219 4.805 -12.195 1 95.75 78 MET B O 1
ATOM 3022 N N . LYS B 1 79 ? 24.234 5.523 -13.023 1 96.62 79 LYS B N 1
ATOM 3023 C CA . LYS B 1 79 ? 23.906 4.234 -13.625 1 96.62 79 LYS B CA 1
ATOM 3024 C C . LYS B 1 79 ? 23.875 3.127 -12.578 1 96.62 79 LYS B C 1
ATOM 3026 O O . LYS B 1 79 ? 24.266 1.994 -12.852 1 96.62 79 LYS B O 1
ATOM 3031 N N . PHE B 1 80 ? 23.578 3.541 -11.391 1 97.06 80 PHE B N 1
ATOM 3032 C CA . PHE B 1 80 ? 23.469 2.611 -10.273 1 97.06 80 PHE B CA 1
ATOM 3033 C C . PHE B 1 80 ? 22.188 1.795 -10.367 1 97.06 80 PHE B C 1
ATOM 3035 O O . PHE B 1 80 ? 22.203 0.576 -10.188 1 97.06 80 PHE B O 1
ATOM 3042 N N . LEU B 1 81 ? 21.031 2.461 -10.633 1 97.5 81 LEU B N 1
ATOM 3043 C CA . LEU B 1 81 ? 19.75 1.812 -10.859 1 97.5 81 LEU B CA 1
ATOM 3044 C C . LEU B 1 81 ? 19.516 1.578 -12.344 1 97.5 81 LEU B C 1
ATOM 3046 O O . LEU B 1 81 ? 20.016 2.334 -13.18 1 97.5 81 LEU B O 1
ATOM 3050 N N . SER B 1 82 ? 18.766 0.518 -12.633 1 97.38 82 SER B N 1
ATOM 3051 C CA . SER B 1 82 ? 18.438 0.2 -14.016 1 97.38 82 SER B CA 1
ATOM 3052 C C . SER B 1 82 ? 17.578 1.296 -14.641 1 97.38 82 SER B C 1
ATOM 3054 O O . SER B 1 82 ? 16.781 1.942 -13.953 1 97.38 82 SER B O 1
ATOM 3056 N N . ALA B 1 83 ? 17.75 1.46 -15.93 1 96.88 83 ALA B N 1
ATOM 3057 C CA . ALA B 1 83 ? 16.953 2.441 -16.672 1 96.88 83 ALA B CA 1
ATOM 3058 C C . ALA B 1 83 ? 15.477 2.057 -16.672 1 96.88 83 ALA B C 1
ATOM 3060 O O . ALA B 1 83 ? 14.602 2.926 -16.656 1 96.88 83 ALA B O 1
ATOM 3061 N N . ARG B 1 84 ? 15.25 0.762 -16.766 1 96.69 84 ARG B N 1
ATOM 3062 C CA . ARG B 1 84 ? 13.906 0.192 -16.656 1 96.69 84 ARG B CA 1
ATOM 3063 C C . ARG B 1 84 ? 13.648 -0.317 -15.234 1 96.69 84 ARG B C 1
ATOM 3065 O O . ARG B 1 84 ? 14.57 -0.796 -14.57 1 96.69 84 ARG B O 1
ATOM 3072 N N . TYR B 1 85 ? 12.391 -0.16 -14.82 1 97.12 85 TYR B N 1
ATOM 3073 C CA . TYR B 1 85 ? 12.031 -0.625 -13.484 1 97.12 85 TYR B CA 1
ATOM 3074 C C . TYR B 1 85 ? 12.367 -2.102 -13.312 1 97.12 85 TYR B C 1
ATOM 3076 O O . TYR B 1 85 ? 12.117 -2.91 -14.211 1 97.12 85 TYR B O 1
ATOM 3084 N N . SER B 1 86 ? 12.922 -2.412 -12.188 1 97.25 86 SER B N 1
ATOM 3085 C CA . SER B 1 86 ? 13.188 -3.777 -11.75 1 97.25 86 SER B CA 1
ATOM 3086 C C . SER B 1 86 ? 12.625 -4.035 -10.352 1 97.25 86 SER B C 1
ATOM 3088 O O . SER B 1 86 ? 12.984 -3.35 -9.398 1 97.25 86 SER B O 1
ATOM 3090 N N . SER B 1 87 ? 11.844 -5.09 -10.219 1 97 87 SER B N 1
ATOM 3091 C CA . SER B 1 87 ? 11.188 -5.391 -8.953 1 97 87 SER B CA 1
ATOM 3092 C C . SER B 1 87 ? 12.195 -5.828 -7.898 1 97 87 SER B C 1
ATOM 3094 O O . SER B 1 87 ? 11.93 -5.734 -6.699 1 97 87 SER B O 1
ATOM 3096 N N . GLU B 1 88 ? 13.328 -6.293 -8.297 1 96.06 88 GLU B N 1
ATOM 3097 C CA . GLU B 1 88 ? 14.328 -6.777 -7.348 1 96.06 88 GLU B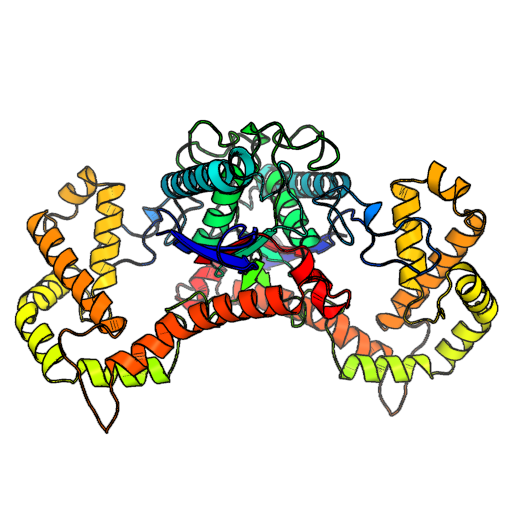 CA 1
ATOM 3098 C C . GLU B 1 88 ? 15.188 -5.637 -6.82 1 96.06 88 GLU B C 1
ATOM 3100 O O . GLU B 1 88 ? 15.812 -5.762 -5.766 1 96.06 88 GLU B O 1
ATOM 3105 N N . GLU B 1 89 ? 15.188 -4.496 -7.566 1 97.31 89 GLU B N 1
ATOM 3106 C CA . GLU B 1 89 ? 16.094 -3.404 -7.227 1 97.31 89 GLU B CA 1
ATOM 3107 C C . GLU B 1 89 ? 15.43 -2.412 -6.273 1 97.31 89 GLU B C 1
ATOM 3109 O O . GLU B 1 89 ? 16.109 -1.705 -5.531 1 97.31 89 GLU B O 1
ATOM 3114 N N . ILE B 1 90 ? 14.117 -2.369 -6.359 1 97.62 90 ILE B N 1
ATOM 3115 C CA . ILE B 1 90 ? 13.422 -1.231 -5.766 1 97.62 90 ILE B CA 1
ATOM 3116 C C . ILE B 1 90 ? 12.375 -1.729 -4.77 1 97.62 90 ILE B C 1
ATOM 3118 O O . ILE B 1 90 ? 11.57 -2.6 -5.098 1 97.62 90 ILE B O 1
ATOM 3122 N N . TYR B 1 91 ? 12.406 -1.203 -3.604 1 98 91 TYR B N 1
ATOM 3123 C CA . TYR B 1 91 ? 11.359 -1.442 -2.609 1 98 91 TYR B CA 1
ATOM 3124 C C . TYR B 1 91 ? 10.898 -0.134 -1.982 1 98 91 TYR B C 1
ATOM 3126 O O . TYR B 1 91 ? 11.711 0.669 -1.525 1 98 91 TYR B O 1
ATOM 3134 N N . ILE B 1 92 ? 9.594 0.065 -1.956 1 98.25 92 ILE B N 1
ATOM 3135 C CA . ILE B 1 92 ? 8.992 1.274 -1.4 1 98.25 92 ILE B CA 1
ATOM 3136 C C . ILE B 1 92 ? 8.117 0.915 -0.201 1 98.25 92 ILE B C 1
ATOM 3138 O O . ILE B 1 92 ? 7.164 0.145 -0.33 1 98.25 92 ILE B O 1
ATOM 3142 N N . ARG B 1 93 ? 8.422 1.44 0.915 1 97.25 93 ARG B N 1
ATOM 3143 C CA . ARG B 1 93 ? 7.637 1.312 2.137 1 97.25 93 ARG B CA 1
ATOM 3144 C C . ARG B 1 93 ? 7.016 2.646 2.529 1 97.25 93 ARG B C 1
ATOM 3146 O O . ARG B 1 93 ? 7.715 3.65 2.664 1 97.25 93 ARG B O 1
ATOM 3153 N N . SER B 1 94 ? 5.691 2.668 2.748 1 98.19 94 SER B N 1
ATOM 3154 C CA . SER B 1 94 ? 4.988 3.893 3.115 1 98.19 94 SER B CA 1
ATOM 3155 C C . SER B 1 94 ? 4.246 3.73 4.438 1 98.19 94 SER B C 1
ATOM 3157 O O . SER B 1 94 ? 3.852 2.621 4.801 1 98.19 94 SER B O 1
ATOM 3159 N N . THR B 1 95 ? 4.156 4.855 5.195 1 97.75 95 THR B N 1
ATOM 3160 C CA . THR B 1 95 ? 3.092 4.867 6.191 1 97.75 95 THR B CA 1
ATOM 3161 C C . THR B 1 95 ? 1.729 4.691 5.527 1 97.75 95 THR B C 1
ATOM 3163 O O . THR B 1 95 ? 1.585 4.91 4.324 1 97.75 95 THR B O 1
ATOM 3166 N N . ASP B 1 96 ? 0.79 4.277 6.293 1 97.69 96 ASP B N 1
ATOM 3167 C CA . ASP B 1 96 ? -0.482 3.846 5.719 1 97.69 96 ASP B CA 1
ATOM 3168 C C . ASP B 1 96 ? -1.515 4.969 5.766 1 97.69 96 ASP B C 1
ATOM 3170 O O . ASP B 1 96 ? -2.521 4.867 6.469 1 97.69 96 ASP B O 1
ATOM 3174 N N . THR B 1 97 ? -1.322 6 5.016 1 97.62 97 THR B N 1
ATOM 3175 C CA . THR B 1 97 ? -2.26 7.09 4.766 1 97.62 97 THR B CA 1
ATOM 3176 C C . THR B 1 97 ? -2.291 7.445 3.281 1 97.62 97 THR B C 1
ATOM 3178 O O . THR B 1 97 ? -1.317 7.219 2.562 1 97.62 97 THR B O 1
ATOM 3181 N N . ASN B 1 98 ? -3.373 8.039 2.818 1 98.31 98 ASN B N 1
ATOM 3182 C CA . ASN B 1 98 ? -3.525 8.383 1.407 1 98.31 98 ASN B CA 1
ATOM 3183 C C . ASN B 1 98 ? -2.391 9.281 0.923 1 98.31 98 ASN B C 1
ATOM 3185 O O . ASN B 1 98 ? -1.782 9.016 -0.116 1 98.31 98 ASN B O 1
ATOM 3189 N N . ARG B 1 99 ? -2.078 10.258 1.676 1 98.5 99 ARG B N 1
ATOM 3190 C CA . ARG B 1 99 ? -1.136 11.273 1.219 1 98.5 99 ARG B CA 1
ATOM 3191 C C . ARG B 1 99 ? 0.265 10.688 1.064 1 98.5 99 ARG B C 1
ATOM 3193 O O . ARG B 1 99 ? 1.001 11.062 0.149 1 98.5 99 ARG B O 1
ATOM 3200 N N . THR B 1 100 ? 0.676 9.773 1.938 1 98.62 100 THR B N 1
ATOM 3201 C CA . THR B 1 100 ? 2.025 9.219 1.851 1 98.62 100 THR B CA 1
ATOM 3202 C C . THR B 1 100 ? 2.121 8.203 0.721 1 98.62 100 THR B C 1
ATOM 3204 O O . THR B 1 100 ? 3.137 8.125 0.026 1 98.62 100 THR B O 1
ATOM 3207 N N . ILE B 1 101 ? 1.075 7.438 0.532 1 98.81 101 ILE B N 1
ATOM 3208 C CA . ILE B 1 101 ? 1.027 6.461 -0.551 1 98.81 101 ILE B CA 1
ATOM 3209 C C . ILE B 1 101 ? 1.032 7.184 -1.896 1 98.81 101 ILE B C 1
ATOM 3211 O O . ILE B 1 101 ? 1.812 6.84 -2.789 1 98.81 101 ILE B O 1
ATOM 3215 N N . ILE B 1 102 ? 0.229 8.219 -2.004 1 98.88 102 ILE B N 1
ATOM 3216 C CA . ILE B 1 102 ? 0.128 8.961 -3.256 1 98.88 102 ILE B CA 1
ATOM 3217 C C . ILE B 1 102 ? 1.419 9.734 -3.504 1 98.88 102 ILE B C 1
ATOM 3219 O O . ILE B 1 102 ? 1.861 9.867 -4.648 1 98.88 102 ILE B O 1
ATOM 3223 N N . SER B 1 103 ? 2.068 10.211 -2.418 1 98.81 103 SER B N 1
ATOM 3224 C CA . SER B 1 103 ? 3.396 10.805 -2.564 1 98.81 103 SER B CA 1
ATOM 3225 C C . SER B 1 103 ? 4.371 9.812 -3.191 1 98.81 103 SER B C 1
ATOM 3227 O O . SER B 1 103 ? 5.129 10.164 -4.094 1 98.81 103 SER B O 1
ATOM 3229 N N . ALA B 1 104 ? 4.309 8.609 -2.738 1 98.81 104 ALA B N 1
ATOM 3230 C CA . ALA B 1 104 ? 5.188 7.578 -3.285 1 98.81 104 ALA B CA 1
ATOM 3231 C C . ALA B 1 104 ? 4.855 7.289 -4.746 1 98.81 104 ALA B C 1
ATOM 3233 O O . ALA B 1 104 ? 5.754 7.16 -5.578 1 98.81 104 ALA B O 1
ATOM 3234 N N . ILE B 1 105 ? 3.566 7.152 -5.07 1 98.56 105 ILE B N 1
ATOM 3235 C CA . ILE B 1 105 ? 3.141 6.949 -6.453 1 98.56 105 ILE B CA 1
ATOM 3236 C C . ILE B 1 105 ? 3.695 8.07 -7.332 1 98.56 105 ILE B C 1
ATOM 3238 O O . ILE B 1 105 ? 4.258 7.805 -8.398 1 98.56 105 ILE B O 1
ATOM 3242 N N . SER B 1 106 ? 3.578 9.281 -6.844 1 98.5 106 SER B N 1
ATOM 3243 C CA . SER B 1 106 ? 4.012 10.453 -7.59 1 98.5 106 SER B CA 1
ATOM 3244 C C . SER B 1 106 ? 5.527 10.461 -7.781 1 98.5 106 SER B C 1
ATOM 3246 O O . SER B 1 106 ? 6.02 10.797 -8.859 1 98.5 106 SER B O 1
ATOM 3248 N N . ASN B 1 107 ? 6.211 10.148 -6.699 1 98.38 107 ASN B N 1
ATOM 3249 C CA . ASN B 1 107 ? 7.668 10.062 -6.77 1 98.38 107 ASN B CA 1
ATOM 3250 C C . ASN B 1 107 ? 8.125 9.07 -7.828 1 98.38 107 ASN B C 1
ATOM 3252 O O . ASN B 1 107 ? 9.008 9.367 -8.633 1 98.38 107 ASN B O 1
ATOM 3256 N N . LEU B 1 108 ? 7.48 7.91 -7.848 1 97.94 108 LEU B N 1
ATOM 3257 C CA . LEU B 1 108 ? 7.848 6.84 -8.766 1 97.94 108 LEU B CA 1
ATOM 3258 C C . LEU B 1 108 ? 7.488 7.207 -10.203 1 97.94 108 LEU B C 1
ATOM 3260 O O . LEU B 1 108 ? 8.164 6.785 -11.141 1 97.94 108 LEU B O 1
ATOM 3264 N N . LEU B 1 109 ? 6.457 7.988 -10.391 1 97.31 109 LEU B N 1
ATOM 3265 C CA . LEU B 1 109 ? 6.133 8.516 -11.711 1 97.31 109 LEU B CA 1
ATOM 3266 C C . LEU B 1 109 ? 7.273 9.375 -12.25 1 97.31 109 LEU B C 1
ATOM 3268 O O . LEU B 1 109 ? 7.531 9.391 -13.453 1 97.31 109 LEU B O 1
ATOM 3272 N N . GLY B 1 110 ? 7.891 10.117 -11.352 1 97.19 110 GLY B N 1
ATOM 3273 C CA . GLY B 1 110 ? 9.062 10.891 -11.742 1 97.19 110 GLY B CA 1
ATOM 3274 C C . GLY B 1 110 ? 10.266 10.023 -12.055 1 97.19 110 GLY B C 1
ATOM 3275 O O . GLY B 1 110 ? 11.031 10.32 -12.977 1 97.19 110 GLY B O 1
ATOM 3276 N N . MET B 1 111 ? 10.438 8.938 -11.367 1 96.94 111 MET B N 1
ATOM 3277 C CA . MET B 1 111 ? 11.609 8.078 -11.484 1 96.94 111 MET B CA 1
ATOM 3278 C C . MET B 1 111 ? 11.508 7.191 -12.719 1 96.94 111 MET B C 1
ATOM 3280 O O . MET B 1 111 ? 12.492 6.965 -13.422 1 96.94 111 MET B O 1
ATOM 3284 N N . TYR B 1 112 ? 10.297 6.578 -12.938 1 96.25 112 TYR B N 1
ATOM 3285 C CA . TYR B 1 112 ? 10.086 5.594 -13.992 1 96.25 112 TYR B CA 1
ATOM 3286 C C . TYR B 1 112 ? 8.805 5.879 -14.758 1 96.25 112 TYR B C 1
ATOM 3288 O O . TYR B 1 112 ? 8.031 4.965 -15.055 1 96.25 112 TYR B O 1
ATOM 3296 N N . GLY B 1 113 ? 8.586 7.113 -15.062 1 89.56 113 GLY B N 1
ATOM 3297 C CA . GLY B 1 113 ? 7.352 7.535 -15.703 1 89.56 113 GLY B CA 1
ATOM 3298 C C . GLY B 1 113 ? 7.43 7.5 -17.219 1 89.56 113 GLY B C 1
ATOM 3299 O O . GLY B 1 113 ? 8.422 7.031 -17.781 1 89.56 113 GLY B O 1
ATOM 3300 N N . PRO B 1 114 ? 6.316 7.914 -17.844 1 86.94 114 PRO B N 1
ATOM 3301 C CA . PRO B 1 114 ? 6.184 7.805 -19.312 1 86.94 114 PRO B CA 1
ATOM 3302 C C . PRO B 1 114 ? 7.215 8.641 -20.062 1 86.94 114 PRO B C 1
ATOM 3304 O O . PRO B 1 114 ? 7.562 8.32 -21.203 1 86.94 114 PRO B O 1
ATOM 3307 N N . ASN B 1 115 ? 7.805 9.562 -19.469 1 84.44 115 ASN B N 1
ATOM 3308 C CA . ASN B 1 115 ? 8.641 10.516 -20.203 1 84.44 115 ASN B CA 1
ATOM 3309 C C . ASN B 1 115 ? 10.07 10 -20.359 1 84.44 115 ASN B C 1
ATOM 3311 O O . ASN B 1 115 ? 10.859 10.578 -21.109 1 84.44 115 ASN B O 1
ATOM 3315 N N . ASP B 1 116 ? 10.367 8.914 -19.703 1 87.19 116 ASP B N 1
ATOM 3316 C CA . ASP B 1 116 ? 11.742 8.438 -19.781 1 87.19 116 ASP B CA 1
ATOM 3317 C C . ASP B 1 116 ? 11.961 7.582 -21.031 1 87.19 116 ASP B C 1
ATOM 3319 O O . ASP B 1 116 ? 13.102 7.332 -21.422 1 87.19 116 ASP B O 1
ATOM 3323 N N . GLY B 1 117 ? 10.914 7.094 -21.578 1 91.06 117 GLY B N 1
ATOM 3324 C CA . GLY B 1 117 ? 10.961 6.367 -22.828 1 91.06 117 GLY B CA 1
ATOM 3325 C C . GLY B 1 117 ? 11.664 5.027 -22.719 1 91.06 117 GLY B C 1
ATOM 3326 O O . GLY B 1 117 ? 12.086 4.457 -23.734 1 91.06 117 GLY B O 1
ATOM 3327 N N . LYS B 1 118 ? 11.844 4.539 -21.516 1 95.5 118 LYS B N 1
ATOM 3328 C CA . LYS B 1 118 ? 12.633 3.324 -21.328 1 95.5 118 LYS B CA 1
ATOM 3329 C C . LYS B 1 118 ? 11.734 2.109 -21.125 1 95.5 118 LYS B C 1
ATOM 3331 O O . LYS B 1 118 ? 12.172 0.97 -21.297 1 95.5 118 LYS B O 1
ATOM 3336 N N . ALA B 1 119 ? 10.516 2.389 -20.672 1 96.56 119 ALA B N 1
ATOM 3337 C CA . ALA B 1 119 ? 9.578 1.289 -20.453 1 96.56 119 ALA B CA 1
ATOM 3338 C C . ALA B 1 119 ? 9.172 0.646 -21.781 1 96.56 119 ALA B C 1
ATOM 3340 O O . ALA B 1 119 ? 9.031 1.335 -22.797 1 96.56 119 ALA B O 1
ATOM 3341 N N . ILE B 1 120 ? 9.008 -0.656 -21.797 1 97.56 120 ILE B N 1
ATOM 3342 C CA . ILE B 1 120 ? 8.695 -1.41 -23.016 1 97.56 120 ILE B CA 1
ATOM 3343 C C . ILE B 1 120 ? 7.238 -1.856 -22.984 1 97.56 120 ILE B C 1
ATOM 3345 O O . ILE B 1 120 ? 6.832 -2.607 -22.094 1 97.56 120 ILE B O 1
ATOM 3349 N N . PRO B 1 121 ? 6.402 -1.366 -24.016 1 97.25 121 PRO B N 1
ATOM 3350 C CA . PRO B 1 121 ? 5.023 -1.846 -24.094 1 97.25 121 PRO B CA 1
ATOM 3351 C C . PRO B 1 121 ? 4.93 -3.365 -24.203 1 97.25 121 PRO B C 1
ATOM 3353 O O . PRO B 1 121 ? 5.734 -3.982 -24.922 1 97.25 121 PRO B O 1
ATOM 3356 N N . GLY B 1 122 ? 4.004 -3.961 -23.5 1 97.56 122 GLY B N 1
ATOM 3357 C CA . GLY B 1 122 ? 3.826 -5.402 -23.562 1 97.56 122 GLY B CA 1
ATOM 3358 C C . GLY B 1 122 ? 4.734 -6.152 -22.609 1 97.56 122 GLY B C 1
ATOM 3359 O O . GLY B 1 122 ? 4.586 -7.363 -22.422 1 97.56 122 GLY B O 1
ATOM 3360 N N . ILE B 1 123 ? 5.656 -5.453 -22 1 97.88 123 ILE B N 1
ATOM 3361 C CA . ILE B 1 123 ? 6.566 -6.07 -21.047 1 97.88 123 ILE B CA 1
ATOM 3362 C C . ILE B 1 123 ? 6.426 -5.391 -19.688 1 97.88 123 ILE B C 1
ATOM 3364 O O . ILE B 1 123 ? 6.145 -6.047 -18.672 1 97.88 123 ILE B O 1
ATOM 3368 N N . ASP B 1 124 ? 6.5 -4.047 -19.672 1 98 124 ASP B N 1
ATOM 3369 C CA . ASP B 1 124 ? 6.43 -3.281 -18.422 1 98 124 ASP B CA 1
ATOM 3370 C C . ASP B 1 124 ? 5 -2.834 -18.141 1 98 124 ASP B C 1
ATOM 3372 O O . ASP B 1 124 ? 4.633 -2.629 -16.969 1 98 124 ASP B O 1
ATOM 3376 N N . TYR B 1 125 ? 4.227 -2.641 -19.156 1 97.75 125 TYR B N 1
ATOM 3377 C CA . TYR B 1 125 ? 2.83 -2.223 -19.109 1 97.75 125 TYR B CA 1
ATOM 3378 C C . TYR B 1 125 ? 2.068 -2.705 -20.328 1 97.75 125 TYR B C 1
ATOM 3380 O O . TYR B 1 125 ? 2.674 -3.059 -21.344 1 97.75 125 TYR B O 1
ATOM 3388 N N . PRO B 1 126 ? 0.741 -2.875 -20.203 1 97.88 126 PRO B N 1
ATOM 3389 C CA . PRO B 1 126 ? 0.015 -3.359 -21.391 1 97.88 126 PRO B CA 1
ATOM 3390 C C . PRO B 1 126 ? -0.031 -2.334 -22.516 1 97.88 126 PRO B C 1
ATOM 3392 O O . PRO B 1 126 ? -0.183 -1.136 -22.25 1 97.88 126 PRO B O 1
ATOM 3395 N N . ALA B 1 127 ? 0.155 -2.807 -23.734 1 96.94 127 ALA B N 1
ATOM 3396 C CA . ALA B 1 127 ? 0.031 -1.987 -24.938 1 96.94 127 ALA B CA 1
ATOM 3397 C C . ALA B 1 127 ? -1.409 -1.968 -25.453 1 96.94 127 ALA B C 1
ATOM 3399 O O . ALA B 1 127 ? -1.703 -2.488 -26.531 1 96.94 127 ALA B O 1
ATOM 3400 N N . VAL B 1 128 ? -2.264 -1.395 -24.688 1 96.81 128 VAL B N 1
ATOM 3401 C CA . VAL B 1 128 ? -3.684 -1.404 -25.016 1 96.81 128 VAL B CA 1
ATOM 3402 C C . VAL B 1 128 ? -4.27 -0.005 -24.844 1 96.81 128 VAL B C 1
ATOM 3404 O O . VAL B 1 128 ? -3.684 0.833 -24.141 1 96.81 128 VAL B O 1
ATOM 3407 N N . GLU B 1 129 ? -5.426 0.171 -25.5 1 93.38 129 GLU B N 1
ATOM 3408 C CA . GLU B 1 129 ? -6.137 1.433 -25.328 1 93.38 129 GLU B CA 1
ATOM 3409 C C . GLU B 1 129 ? -6.605 1.61 -23.891 1 93.38 129 GLU B C 1
ATOM 3411 O O . GLU B 1 129 ? -7.09 0.662 -23.266 1 93.38 129 GLU B O 1
ATOM 3416 N N . GLY B 1 130 ? -6.371 2.816 -23.422 1 92.56 130 GLY B N 1
ATOM 3417 C CA . GLY B 1 130 ? -6.824 3.115 -22.078 1 92.56 130 GLY B CA 1
ATOM 3418 C C . GLY B 1 130 ? -5.691 3.174 -21.062 1 92.56 130 GLY B C 1
ATOM 3419 O O . GLY B 1 130 ? -5.805 3.852 -20.047 1 92.56 130 GLY B O 1
ATOM 3420 N N . TRP B 1 131 ? -4.672 2.385 -21.328 1 96.12 131 TRP B N 1
ATOM 3421 C CA . TRP B 1 131 ? -3.496 2.484 -20.469 1 96.12 131 TRP B CA 1
ATOM 3422 C C . TRP B 1 131 ? -2.621 3.662 -20.875 1 96.12 131 TRP B C 1
ATOM 3424 O O . TRP B 1 131 ? -2.295 3.82 -22.062 1 96.12 131 TRP B O 1
ATOM 3434 N N . PRO B 1 132 ? -2.275 4.582 -19.938 1 94.62 132 PRO B N 1
ATOM 3435 C CA . PRO B 1 132 ? -1.35 5.648 -20.328 1 94.62 132 PRO B CA 1
ATOM 3436 C C . PRO B 1 132 ? -0.012 5.109 -20.828 1 94.62 132 PRO B C 1
ATOM 3438 O O . PRO B 1 132 ? 0.658 4.352 -20.125 1 94.62 132 PRO B O 1
ATOM 3441 N N . PRO B 1 133 ? 0.328 5.492 -22.031 1 93.75 133 PRO B N 1
ATOM 3442 C CA . PRO B 1 133 ? 1.587 4.961 -22.547 1 93.75 133 PRO B CA 1
ATOM 3443 C C . PRO B 1 133 ? 2.785 5.289 -21.672 1 93.75 133 PRO B C 1
ATOM 3445 O O . PRO B 1 133 ? 2.965 6.445 -21.266 1 93.75 133 PRO B O 1
ATOM 3448 N N . GLY B 1 134 ? 3.49 4.246 -21.359 1 94.88 134 GLY B N 1
ATOM 3449 C CA . GLY B 1 134 ? 4.711 4.438 -20.578 1 94.88 134 GLY B CA 1
ATOM 3450 C C . GLY B 1 134 ? 4.492 4.355 -19.078 1 94.88 134 GLY B C 1
ATOM 3451 O O . GLY B 1 134 ? 5.449 4.355 -18.312 1 94.88 134 GLY B O 1
ATOM 3452 N N . LEU B 1 135 ? 3.254 4.332 -18.625 1 96.25 135 LEU B N 1
ATOM 3453 C CA . LEU B 1 135 ? 2.986 4.234 -17.188 1 96.25 135 LEU B CA 1
ATOM 3454 C C . LEU B 1 135 ? 3.326 2.842 -16.672 1 96.25 135 LEU B C 1
ATOM 3456 O O . LEU B 1 135 ? 2.705 1.854 -17.062 1 96.25 135 LEU B O 1
ATOM 3460 N N . VAL B 1 136 ? 4.32 2.76 -15.852 1 96.94 136 VAL B N 1
ATOM 3461 C CA . VAL B 1 136 ? 4.703 1.52 -15.18 1 96.94 136 VAL B CA 1
ATOM 3462 C C . VAL B 1 136 ? 4.176 1.516 -13.75 1 96.94 136 VAL B C 1
ATOM 3464 O O . VAL B 1 136 ? 4.598 2.33 -12.922 1 96.94 136 VAL B O 1
ATOM 3467 N N . PRO B 1 137 ? 3.217 0.657 -13.469 1 97.56 137 PRO B N 1
ATOM 3468 C CA . PRO B 1 137 ? 2.752 0.597 -12.078 1 97.56 137 PRO B CA 1
ATOM 3469 C C . PRO B 1 137 ? 3.766 -0.066 -11.148 1 97.56 137 PRO B C 1
ATOM 3471 O O . PRO B 1 137 ? 4.297 -1.134 -11.469 1 97.56 137 PRO B O 1
ATOM 3474 N N . ILE B 1 138 ? 4.094 0.552 -10.086 1 98.25 138 ILE B N 1
ATOM 3475 C CA . ILE B 1 138 ? 5.059 0.048 -9.117 1 98.25 138 ILE B CA 1
ATOM 3476 C C . ILE B 1 138 ? 4.391 -0.087 -7.746 1 98.25 138 ILE B C 1
ATOM 3478 O O . ILE B 1 138 ? 3.701 0.83 -7.293 1 98.25 138 ILE B O 1
ATOM 3482 N N . ALA B 1 139 ? 4.57 -1.204 -7.109 1 98.56 139 ALA B N 1
ATOM 3483 C CA . ALA B 1 139 ? 3.9 -1.514 -5.848 1 98.56 139 ALA B CA 1
ATOM 3484 C C . ALA B 1 139 ? 4.473 -0.68 -4.707 1 98.56 139 ALA B C 1
ATOM 3486 O O . ALA B 1 139 ? 5.691 -0.53 -4.586 1 98.56 139 ALA B O 1
ATOM 3487 N N . ILE B 1 140 ? 3.607 -0.141 -3.939 1 98.62 140 ILE B N 1
ATOM 3488 C CA . ILE B 1 140 ? 3.941 0.529 -2.689 1 98.62 140 ILE B CA 1
ATOM 3489 C C . ILE B 1 140 ? 3.424 -0.291 -1.509 1 98.62 140 ILE B C 1
ATOM 3491 O O . ILE B 1 140 ? 2.225 -0.553 -1.406 1 98.62 140 ILE B O 1
ATOM 3495 N N . HIS B 1 141 ? 4.285 -0.688 -0.67 1 98.38 141 HIS B N 1
ATOM 3496 C CA . HIS B 1 141 ? 3.934 -1.479 0.504 1 98.38 141 HIS B CA 1
ATOM 3497 C C . HIS B 1 141 ? 3.73 -0.591 1.727 1 98.38 141 HIS B C 1
ATOM 3499 O O . HIS B 1 141 ? 4.41 0.427 1.879 1 98.38 141 HIS B O 1
ATOM 3505 N N . THR B 1 142 ? 2.742 -0.956 2.58 1 97.88 142 THR B N 1
ATOM 3506 C CA . THR B 1 142 ? 2.475 -0.087 3.721 1 97.88 142 THR B CA 1
ATOM 3507 C C . THR B 1 142 ? 2.604 -0.86 5.031 1 97.88 142 THR B C 1
ATOM 3509 O O . THR B 1 142 ? 2.57 -2.092 5.035 1 97.88 142 THR B O 1
ATOM 3512 N N . VAL B 1 143 ? 2.828 -0.186 6.059 1 94.38 143 VAL B N 1
ATOM 3513 C CA . VAL B 1 143 ? 2.719 -0.649 7.438 1 94.38 143 VAL B CA 1
ATOM 3514 C C . VAL B 1 143 ? 1.635 0.142 8.164 1 94.38 143 VAL B C 1
ATOM 3516 O O . VAL B 1 143 ? 1.558 1.366 8.031 1 94.38 143 VAL B O 1
ATOM 3519 N N . ASP B 1 144 ? 0.82 -0.578 8.867 1 92.75 144 ASP B N 1
ATOM 3520 C CA . ASP B 1 144 ? -0.279 0.067 9.578 1 92.75 144 ASP B CA 1
ATOM 3521 C C . ASP B 1 144 ? 0.213 1.277 10.367 1 92.75 144 ASP B C 1
ATOM 3523 O O . ASP B 1 144 ? 1.135 1.162 11.18 1 92.75 144 ASP B O 1
ATOM 3527 N N . ASP B 1 145 ? -0.481 2.307 10.164 1 89.69 145 ASP B N 1
ATOM 3528 C CA . ASP B 1 145 ? -0.007 3.594 10.664 1 89.69 145 ASP B CA 1
ATOM 3529 C C . ASP B 1 145 ? 0.07 3.594 12.188 1 89.69 145 ASP B C 1
ATOM 3531 O O . ASP B 1 145 ? 0.981 4.188 12.773 1 89.69 145 ASP B O 1
ATOM 3535 N N . ASP B 1 146 ? -0.782 2.934 12.844 1 89.12 146 ASP B N 1
ATOM 3536 C CA . ASP B 1 146 ? -0.862 2.975 14.305 1 89.12 146 ASP B CA 1
ATOM 3537 C C . ASP B 1 146 ? 0.251 2.145 14.938 1 89.12 146 ASP B C 1
ATOM 3539 O O . ASP B 1 146 ? 0.583 2.334 16.109 1 89.12 146 ASP B O 1
ATOM 3543 N N . THR B 1 147 ? 0.851 1.248 14.094 1 89.69 147 THR B N 1
ATOM 3544 C CA . THR B 1 147 ? 1.869 0.367 14.656 1 89.69 147 THR B CA 1
ATOM 3545 C C . THR B 1 147 ? 3.195 0.54 13.922 1 89.69 147 THR B C 1
ATOM 3547 O O . THR B 1 147 ? 4.109 -0.276 14.078 1 89.69 147 THR B O 1
ATOM 3550 N N . ASP B 1 148 ? 3.219 1.499 13.086 1 93.38 148 ASP B N 1
ATOM 3551 C CA . ASP B 1 148 ? 4.465 1.79 12.383 1 93.38 148 ASP B CA 1
ATOM 3552 C C . ASP B 1 148 ? 5.402 2.627 13.25 1 93.38 148 ASP B C 1
ATOM 3554 O O . ASP B 1 148 ? 5.496 3.844 13.07 1 93.38 148 ASP B O 1
ATOM 3558 N N . TYR B 1 149 ? 6.203 2.045 14.055 1 90.19 149 TYR B N 1
ATOM 3559 C CA . TYR B 1 149 ? 7.082 2.744 14.984 1 90.19 149 TYR B CA 1
ATOM 3560 C C . TYR B 1 149 ? 8.367 3.176 14.297 1 90.19 149 TYR B C 1
ATOM 3562 O O . TYR B 1 149 ? 9.227 3.814 14.914 1 90.19 149 TYR B O 1
ATOM 3570 N N . VAL B 1 150 ? 8.453 2.83 13.008 1 90.88 150 VAL B N 1
ATOM 3571 C CA . VAL B 1 150 ? 9.648 3.168 12.242 1 90.88 150 VAL B CA 1
ATOM 3572 C C . VAL B 1 150 ? 9.438 4.484 11.5 1 90.88 150 VAL B C 1
ATOM 3574 O O . VAL B 1 150 ? 10.203 5.434 11.664 1 90.88 150 VAL B O 1
ATOM 3577 N N . ALA B 1 151 ? 8.289 4.551 10.773 1 92.31 151 ALA B N 1
ATOM 3578 C CA . ALA B 1 151 ? 8.117 5.672 9.859 1 92.31 151 ALA B CA 1
ATOM 3579 C C . ALA B 1 151 ? 7.129 6.691 10.414 1 92.31 151 ALA B C 1
ATOM 3581 O O . ALA B 1 151 ? 7.109 7.848 9.984 1 92.31 151 ALA B O 1
ATOM 3582 N N . ASN B 1 152 ? 6.246 6.215 11.273 1 91.75 152 ASN B N 1
ATOM 3583 C CA . ASN B 1 152 ? 5.293 7.109 11.914 1 91.75 152 ASN B CA 1
ATOM 3584 C C . ASN B 1 152 ? 5.777 7.539 13.297 1 91.75 152 ASN B C 1
ATOM 3586 O O . ASN B 1 152 ? 5.527 6.848 14.289 1 91.75 152 ASN B O 1
ATOM 3590 N N . THR B 1 153 ? 6.301 8.695 13.398 1 83.75 153 THR B N 1
ATOM 3591 C CA . THR B 1 153 ? 6.871 9.172 14.656 1 83.75 153 THR B CA 1
ATOM 3592 C C . THR B 1 153 ? 5.77 9.539 15.641 1 83.75 153 THR B C 1
ATOM 3594 O O . THR B 1 153 ? 6.031 9.734 16.828 1 83.75 153 THR B O 1
ATOM 3597 N N . ASP B 1 154 ? 4.527 9.523 15.148 1 86.62 154 ASP B N 1
ATOM 3598 C CA . ASP B 1 154 ? 3.412 9.898 16.016 1 86.62 154 ASP B CA 1
ATOM 3599 C C . ASP B 1 154 ? 2.648 8.672 16.484 1 86.62 154 ASP B C 1
ATOM 3601 O O . ASP B 1 154 ? 1.626 8.789 17.172 1 86.62 154 ASP B O 1
ATOM 3605 N N . ALA B 1 155 ? 3.146 7.52 16.062 1 90.44 155 ALA B N 1
ATOM 3606 C CA . ALA B 1 155 ? 2.516 6.312 16.594 1 90.44 155 ALA B CA 1
ATOM 3607 C C . ALA B 1 155 ? 2.508 6.32 18.125 1 90.44 155 ALA B C 1
ATOM 3609 O O . ALA B 1 155 ? 3.482 6.738 18.75 1 90.44 155 ALA B O 1
ATOM 3610 N N . TYR B 1 156 ? 1.46 5.848 18.703 1 91.81 156 TYR B N 1
ATOM 3611 C CA . TYR B 1 156 ? 1.32 5.883 20.156 1 91.81 156 TYR B CA 1
ATOM 3612 C C . TYR B 1 156 ? 2.404 5.047 20.828 1 91.81 156 TYR B C 1
ATOM 3614 O O . TYR B 1 156 ? 2.633 3.896 20.453 1 91.81 156 TYR B O 1
ATOM 3622 N N . CYS B 1 157 ? 3.035 5.633 21.688 1 93.25 157 CYS B N 1
ATOM 3623 C CA . CYS B 1 157 ? 4.051 5.012 22.531 1 93.25 157 CYS B CA 1
ATOM 3624 C C . CYS B 1 157 ? 3.922 5.477 23.969 1 93.25 157 CYS B C 1
ATOM 3626 O O . CYS B 1 157 ? 4.164 6.648 24.281 1 93.25 157 CYS B O 1
ATOM 3628 N N . TYR B 1 158 ? 3.574 4.578 24.812 1 94.88 158 TYR B N 1
ATOM 3629 C CA . TYR B 1 158 ? 3.309 4.914 26.219 1 94.88 158 TYR B CA 1
ATOM 3630 C C . TYR B 1 158 ? 4.527 5.551 26.859 1 94.88 158 TYR B C 1
ATOM 3632 O O . TYR B 1 158 ? 4.41 6.559 27.562 1 94.88 158 TYR B O 1
ATOM 3640 N N . ARG B 1 159 ? 5.656 4.957 26.672 1 95.25 159 ARG B N 1
ATOM 3641 C CA . ARG B 1 159 ? 6.879 5.484 27.281 1 95.25 159 ARG B CA 1
ATOM 3642 C C . ARG B 1 159 ? 7.137 6.914 26.828 1 95.25 159 ARG B C 1
ATOM 3644 O O . ARG B 1 159 ? 7.559 7.758 27.625 1 95.25 159 ARG B O 1
ATOM 3651 N N . ARG B 1 160 ? 6.926 7.184 25.594 1 94.5 160 ARG B N 1
ATOM 3652 C CA . ARG B 1 160 ? 7.102 8.539 25.078 1 94.5 160 ARG B CA 1
ATOM 3653 C C . ARG B 1 160 ? 6.137 9.508 25.75 1 94.5 160 ARG B C 1
ATOM 3655 O O . ARG B 1 160 ? 6.5 10.648 26.047 1 94.5 160 ARG B O 1
ATOM 3662 N N . GLU B 1 161 ? 4.922 9.047 26 1 95.44 161 GLU B N 1
ATOM 3663 C CA . GLU B 1 161 ? 3.936 9.891 26.656 1 95.44 161 GLU B CA 1
ATOM 3664 C C . GLU B 1 161 ? 4.375 10.234 28.078 1 95.44 161 GLU B C 1
ATOM 3666 O O . GLU B 1 161 ? 4.199 11.367 28.531 1 95.44 161 GLU B O 1
ATOM 3671 N N . VAL B 1 162 ? 4.918 9.242 28.703 1 97.06 162 VAL B N 1
ATOM 3672 C CA . VAL B 1 162 ? 5.398 9.453 30.062 1 97.06 162 VAL B CA 1
ATOM 3673 C C . VAL B 1 162 ? 6.543 10.461 30.062 1 97.06 162 VAL B C 1
ATOM 3675 O O . VAL B 1 162 ? 6.543 11.406 30.859 1 97.06 162 VAL B O 1
ATOM 3678 N N . LEU B 1 163 ? 7.461 10.336 29.172 1 97.31 163 LEU B N 1
ATOM 3679 C CA . LEU B 1 163 ? 8.617 11.219 29.094 1 97.31 163 LEU B CA 1
ATOM 3680 C C . LEU B 1 163 ? 8.195 12.633 28.719 1 97.31 163 LEU B C 1
ATOM 3682 O O . LEU B 1 163 ? 8.734 13.602 29.25 1 97.31 163 LEU B O 1
ATOM 3686 N N . TRP B 1 164 ? 7.262 12.711 27.844 1 96.69 164 TRP B N 1
ATOM 3687 C CA . TRP B 1 164 ? 6.762 14.023 27.438 1 96.69 164 TRP B CA 1
ATOM 3688 C C . TRP B 1 164 ? 6.055 14.711 28.609 1 96.69 164 TRP B C 1
ATOM 3690 O O . TRP B 1 164 ? 6.199 15.922 28.797 1 96.69 164 TRP B O 1
ATOM 3700 N N . ALA B 1 165 ? 5.297 13.945 29.375 1 97.38 165 ALA B N 1
ATOM 3701 C CA . ALA B 1 165 ? 4.652 14.5 30.562 1 97.38 165 ALA B CA 1
ATOM 3702 C C . ALA B 1 165 ? 5.691 15.031 31.547 1 97.38 165 ALA B C 1
ATOM 3704 O O . ALA B 1 165 ? 5.5 16.094 32.156 1 97.38 165 ALA B O 1
ATOM 3705 N N . MET B 1 166 ? 6.746 14.297 31.703 1 97.44 166 MET B N 1
ATOM 3706 C CA . MET B 1 166 ? 7.844 14.758 32.562 1 97.44 166 MET B CA 1
ATOM 3707 C C . MET B 1 166 ? 8.445 16.047 32 1 97.44 166 MET B C 1
ATOM 3709 O O . MET B 1 166 ? 8.672 17 32.781 1 97.44 166 MET B O 1
ATOM 3713 N N . ALA B 1 167 ? 8.672 16.078 30.719 1 97.19 167 ALA B N 1
ATOM 3714 C CA . ALA B 1 167 ? 9.227 17.266 30.094 1 97.19 167 ALA B CA 1
ATOM 3715 C C . ALA B 1 167 ? 8.32 18.484 30.297 1 97.19 167 ALA B C 1
ATOM 3717 O O . ALA B 1 167 ? 8.789 19.562 30.625 1 97.19 167 ALA B O 1
ATOM 3718 N N . LYS B 1 168 ? 7.02 18.281 30.125 1 96.56 168 LYS B N 1
ATOM 3719 C CA . LYS B 1 168 ? 6.047 19.359 30.25 1 96.56 168 LYS B CA 1
ATOM 3720 C C . LYS B 1 168 ? 6.051 19.953 31.672 1 96.56 168 LYS B C 1
ATOM 3722 O O . LYS B 1 168 ? 5.797 21.141 31.844 1 96.56 168 LYS B O 1
ATOM 3727 N N . ASN B 1 169 ? 6.426 19.156 32.594 1 94.88 169 ASN B N 1
ATOM 3728 C CA . ASN B 1 169 ? 6.402 19.594 34 1 94.88 169 ASN B CA 1
ATOM 3729 C C . ASN B 1 169 ? 7.773 20.078 34.469 1 94.88 169 ASN B C 1
ATOM 3731 O O . ASN B 1 169 ? 7.934 20.5 35.594 1 94.88 169 ASN B O 1
ATOM 3735 N N . SER B 1 170 ? 8.742 19.953 33.656 1 95.75 170 SER B N 1
ATOM 3736 C CA . SER B 1 170 ? 10.062 20.484 33.969 1 95.75 170 SER B CA 1
ATOM 3737 C C . SER B 1 170 ? 10.031 22 34.125 1 95.75 170 SER B C 1
ATOM 3739 O O . SER B 1 170 ? 9.141 22.672 33.562 1 95.75 170 SER B O 1
ATOM 3741 N N . SER B 1 171 ? 11.062 22.531 34.812 1 95.38 171 SER B N 1
ATOM 3742 C CA . SER B 1 171 ? 11.156 23.969 35 1 95.38 171 SER B CA 1
ATOM 3743 C C . SER B 1 171 ? 11.32 24.688 33.656 1 95.38 171 SER B C 1
ATOM 3745 O O . SER B 1 171 ? 10.734 25.75 33.438 1 95.38 171 SER B O 1
ATOM 3747 N N . MET B 1 172 ? 12.023 24.094 32.75 1 95.31 172 MET B N 1
ATOM 3748 C CA . MET B 1 172 ? 12.305 24.688 31.438 1 95.31 172 MET B CA 1
ATOM 3749 C C . MET B 1 172 ? 11.031 24.859 30.625 1 95.31 172 MET B C 1
ATOM 3751 O O . MET B 1 172 ? 10.742 25.953 30.125 1 95.31 172 MET B O 1
ATOM 3755 N N . LEU B 1 173 ? 10.258 23.844 30.453 1 96.38 173 LEU B N 1
ATOM 3756 C CA . LEU B 1 173 ? 9.07 23.906 29.609 1 96.38 173 LEU B CA 1
ATOM 3757 C C . LEU B 1 173 ? 7.961 24.703 30.297 1 96.38 173 LEU B C 1
ATOM 3759 O O . LEU B 1 173 ? 7.16 25.359 29.641 1 96.38 173 LEU B O 1
ATOM 3763 N N . ARG B 1 174 ? 7.902 24.656 31.641 1 97.12 174 ARG B N 1
ATOM 3764 C CA . ARG B 1 174 ? 6.961 25.5 32.375 1 97.12 174 ARG B CA 1
ATOM 3765 C C . ARG B 1 174 ? 7.262 26.969 32.125 1 97.12 174 ARG B C 1
ATOM 3767 O O . ARG B 1 174 ? 6.348 27.781 31.906 1 97.12 174 ARG B O 1
ATOM 3774 N N . ALA B 1 175 ? 8.562 27.25 32.219 1 97.31 175 ALA B N 1
ATOM 3775 C CA . ALA B 1 175 ? 8.961 28.641 31.953 1 97.31 175 ALA B CA 1
ATOM 3776 C C . ALA B 1 175 ? 8.594 29.062 30.547 1 97.31 175 ALA B C 1
ATOM 3778 O O . ALA B 1 175 ? 8.125 30.172 30.328 1 97.31 175 ALA B O 1
ATOM 3779 N N . TYR B 1 176 ? 8.852 28.172 29.578 1 97 176 TYR B N 1
ATOM 3780 C CA . TYR B 1 176 ? 8.531 28.469 28.188 1 97 176 TYR B CA 1
ATOM 3781 C C . TYR B 1 176 ? 7.031 28.672 28 1 97 176 TYR B C 1
ATOM 3783 O O . TYR B 1 176 ? 6.609 29.578 27.281 1 97 176 TYR B O 1
ATOM 3791 N N . GLN B 1 177 ? 6.176 27.844 28.625 1 97.25 177 GLN B N 1
ATOM 3792 C CA . GLN B 1 177 ? 4.723 27.984 28.562 1 97.25 177 GLN B CA 1
ATOM 3793 C C . GLN B 1 177 ? 4.266 29.297 29.172 1 97.25 177 GLN B C 1
ATOM 3795 O O . GLN B 1 177 ? 3.367 29.953 28.641 1 97.25 177 GLN B O 1
ATOM 3800 N N . ASN B 1 178 ? 4.91 29.688 30.266 1 97.94 178 ASN B N 1
ATOM 3801 C CA . ASN B 1 178 ? 4.547 30.922 30.953 1 97.94 178 ASN B CA 1
ATOM 3802 C C . ASN B 1 178 ? 4.84 32.156 30.078 1 97.94 178 ASN B C 1
ATOM 3804 O O . ASN B 1 178 ? 4.031 33.062 30.016 1 97.94 178 ASN B O 1
ATOM 3808 N N . VAL B 1 179 ? 5.992 32.094 29.453 1 98 179 VAL B N 1
ATOM 3809 C CA . VAL B 1 179 ? 6.398 33.219 28.609 1 98 179 VAL B CA 1
ATOM 3810 C C . VAL B 1 179 ? 5.422 33.375 27.453 1 98 179 VAL B C 1
ATOM 3812 O O . VAL B 1 179 ? 5.148 34.469 27 1 98 179 VAL B O 1
ATOM 3815 N N . ASN B 1 180 ? 4.82 32.281 26.984 1 98.31 180 ASN B N 1
ATOM 3816 C CA . ASN B 1 180 ? 3.939 32.281 25.812 1 98.31 180 ASN B CA 1
ATOM 3817 C C . ASN B 1 180 ? 2.473 32.188 26.219 1 98.31 180 ASN B C 1
ATOM 3819 O O . ASN B 1 180 ? 1.61 31.922 25.375 1 98.31 180 ASN B O 1
ATOM 3823 N N . ALA B 1 181 ? 2.199 32.312 27.484 1 98.25 181 ALA B N 1
ATOM 3824 C CA . ALA B 1 181 ? 0.852 32.125 28.016 1 98.25 181 ALA B CA 1
ATOM 3825 C C . ALA B 1 181 ? -0.147 33.062 27.328 1 98.25 181 ALA B C 1
ATOM 3827 O O . ALA B 1 181 ? -1.287 32.656 27.062 1 98.25 181 ALA B O 1
ATOM 3828 N N . GLY B 1 182 ? 0.252 34.25 27.078 1 98.44 182 GLY B N 1
ATOM 3829 C CA . GLY B 1 182 ? -0.622 35.188 26.391 1 98.44 182 GLY B CA 1
ATOM 3830 C C . GLY B 1 182 ? -1.005 34.719 25 1 98.44 182 GLY B C 1
ATOM 3831 O O . GLY B 1 182 ? -2.156 34.875 24.578 1 98.44 182 GLY B O 1
ATOM 3832 N N . LEU B 1 183 ? -0.056 34.219 24.266 1 98.69 183 LEU B N 1
ATOM 3833 C CA . LEU B 1 183 ? -0.323 33.719 22.922 1 98.69 183 LEU B CA 1
ATOM 3834 C C . LEU B 1 183 ? -1.283 32.531 22.969 1 98.69 183 LEU B C 1
ATOM 3836 O O . LEU B 1 183 ? -2.215 32.469 22.156 1 98.69 183 LEU B O 1
ATOM 3840 N N . PHE B 1 184 ? -1.075 31.578 23.891 1 98.75 184 PHE B N 1
ATOM 3841 C CA . PHE B 1 184 ? -1.948 30.422 24.047 1 98.75 184 PHE B CA 1
ATOM 3842 C C . PHE B 1 184 ? -3.373 30.859 24.375 1 98.75 184 PHE B C 1
ATOM 3844 O O . PHE B 1 184 ? -4.332 30.344 23.781 1 98.75 184 PHE B O 1
ATOM 3851 N N . ALA B 1 185 ? -3.477 31.828 25.281 1 98.62 185 ALA B N 1
ATOM 3852 C CA . ALA B 1 185 ? -4.789 32.344 25.672 1 98.62 185 ALA B CA 1
ATOM 3853 C C . ALA B 1 185 ? -5.48 33.031 24.484 1 98.62 185 ALA B C 1
ATOM 3855 O O . ALA B 1 185 ? -6.68 32.844 24.281 1 98.62 185 ALA B O 1
ATOM 3856 N N . ASN B 1 186 ? -4.754 33.844 23.812 1 98.5 186 ASN B N 1
ATOM 3857 C CA . ASN B 1 186 ? -5.293 34.531 22.641 1 98.5 186 ASN B CA 1
ATOM 3858 C C . ASN B 1 186 ? -5.793 33.531 21.594 1 98.5 186 ASN B C 1
ATOM 3860 O O . ASN B 1 186 ? -6.895 33.688 21.062 1 98.5 186 ASN B O 1
ATOM 3864 N N . LEU B 1 187 ? -5.027 32.5 21.25 1 98.69 187 LEU B N 1
ATOM 3865 C CA . LEU B 1 187 ? -5.402 31.5 20.266 1 98.69 187 LEU B CA 1
ATOM 3866 C C . LEU B 1 187 ? -6.574 30.656 20.75 1 98.69 187 LEU B C 1
ATOM 3868 O O . LEU B 1 187 ? -7.395 30.203 19.953 1 98.69 187 LEU B O 1
ATOM 3872 N N . THR B 1 188 ? -6.57 30.391 22.078 1 98.88 188 THR B N 1
ATOM 3873 C CA . THR B 1 188 ? -7.723 29.703 22.641 1 98.88 188 THR B CA 1
ATOM 3874 C C . THR B 1 188 ? -9.008 30.453 22.328 1 98.88 188 THR B C 1
ATOM 3876 O O . THR B 1 188 ? -9.992 29.859 21.891 1 98.88 188 THR B O 1
ATOM 3879 N N . ARG B 1 189 ? -8.992 31.734 22.531 1 98.56 189 ARG B N 1
ATOM 3880 C CA . ARG B 1 189 ? -10.156 32.562 22.25 1 98.56 189 ARG B CA 1
ATOM 3881 C C . ARG B 1 189 ? -10.477 32.594 20.75 1 98.56 189 ARG B C 1
ATOM 3883 O O . ARG B 1 189 ? -11.625 32.406 20.359 1 98.56 189 ARG B O 1
ATOM 3890 N N . LEU B 1 190 ? -9.5 32.75 19.953 1 98.19 190 LEU B N 1
ATOM 3891 C CA . LEU B 1 190 ? -9.664 32.938 18.516 1 98.19 190 LEU B CA 1
ATOM 3892 C C . LEU B 1 190 ? -10.07 31.641 17.844 1 98.19 190 LEU B C 1
ATOM 3894 O O . LEU B 1 190 ? -10.859 31.641 16.891 1 98.19 190 LEU B O 1
ATOM 3898 N N . SER B 1 191 ? -9.547 30.516 18.25 1 98.06 191 SER B N 1
ATOM 3899 C CA . SER B 1 191 ? -9.75 29.219 17.594 1 98.06 191 SER B CA 1
ATOM 3900 C C . SER B 1 191 ? -11 28.516 18.125 1 98.06 191 SER B C 1
ATOM 3902 O O . SER B 1 191 ? -11.555 27.641 17.469 1 98.06 191 SER B O 1
ATOM 3904 N N . GLY B 1 192 ? -11.383 28.859 19.359 1 98.25 192 GLY B N 1
ATOM 3905 C CA . GLY B 1 192 ? -12.547 28.234 19.969 1 98.25 192 GLY B CA 1
ATOM 3906 C C . GLY B 1 192 ? -12.227 26.922 20.672 1 98.25 192 GLY B C 1
ATOM 3907 O O . GLY B 1 192 ? -13.125 26.156 21.016 1 98.25 192 GLY B O 1
ATOM 3908 N N . GLN B 1 193 ? -10.977 26.578 20.828 1 97.88 193 GLN B N 1
ATOM 3909 C CA . GLN B 1 193 ? -10.547 25.406 21.594 1 97.88 193 GLN B CA 1
ATOM 3910 C C . GLN B 1 193 ? -9.391 25.75 22.531 1 97.88 193 GLN B C 1
ATOM 3912 O O . GLN B 1 193 ? -8.625 26.688 22.266 1 97.88 193 GLN B O 1
ATOM 3917 N N . PHE B 1 194 ? -9.328 25 23.625 1 98.44 194 PHE B N 1
ATOM 3918 C CA . PHE B 1 194 ? -8.242 25.188 24.578 1 98.44 194 PHE B CA 1
ATOM 3919 C C . PHE B 1 194 ? -6.902 24.812 23.953 1 98.44 194 PHE B C 1
ATOM 3921 O O . PHE B 1 194 ? -6.688 23.656 23.594 1 98.44 194 PHE B O 1
ATOM 3928 N N . VAL B 1 195 ? -5.973 25.844 23.75 1 98.62 195 VAL B N 1
ATOM 3929 C CA . VAL B 1 195 ? -4.699 25.641 23.078 1 98.62 195 VAL B CA 1
ATOM 3930 C C . VAL B 1 195 ? -3.586 25.438 24.109 1 98.62 195 VAL B C 1
ATOM 3932 O O . VAL B 1 195 ? -3.434 26.25 25.016 1 98.62 195 VAL B O 1
ATOM 3935 N N . THR B 1 196 ? -2.875 24.328 24 1 97.81 196 THR B N 1
ATOM 3936 C CA . THR B 1 196 ? -1.724 23.984 24.812 1 97.81 196 THR B CA 1
ATOM 3937 C C . THR B 1 196 ? -0.524 23.625 23.938 1 97.81 196 THR B C 1
ATOM 3939 O O . THR B 1 196 ? -0.593 23.719 22.719 1 97.81 196 THR B O 1
ATOM 3942 N N . VAL B 1 197 ? 0.571 23.25 24.578 1 97.69 197 VAL B N 1
ATOM 3943 C CA . VAL B 1 197 ? 1.763 22.844 23.859 1 97.69 197 VAL B CA 1
ATOM 3944 C C . VAL B 1 197 ? 1.459 21.578 23.031 1 97.69 197 VAL B C 1
ATOM 3946 O O . VAL B 1 197 ? 2.15 21.281 22.062 1 97.69 197 VAL B O 1
ATOM 3949 N N . ASP B 1 198 ? 0.365 20.891 23.359 1 96.88 198 ASP B N 1
ATOM 3950 C CA . ASP B 1 198 ? 0.072 19.594 22.75 1 96.88 198 ASP B CA 1
ATOM 3951 C C . ASP B 1 198 ? -0.703 19.766 21.438 1 96.88 198 ASP B C 1
ATOM 3953 O O . ASP B 1 198 ? -0.609 18.922 20.547 1 96.88 198 ASP B O 1
ATOM 3957 N N . ASN B 1 199 ? -1.513 20.828 21.344 1 97.88 199 ASN B N 1
ATOM 3958 C CA . ASN B 1 199 ? -2.377 20.938 20.172 1 97.88 199 ASN B CA 1
ATOM 3959 C C . ASN B 1 199 ? -2.172 22.25 19.438 1 97.88 199 ASN B C 1
ATOM 3961 O O . ASN B 1 199 ? -2.91 22.578 18.5 1 97.88 199 ASN B O 1
ATOM 3965 N N . PHE B 1 200 ? -1.136 23 19.875 1 98.5 200 PHE B N 1
ATOM 3966 C CA . PHE B 1 200 ? -0.767 24.266 19.25 1 98.5 200 PHE B CA 1
ATOM 3967 C C . PHE B 1 200 ? -0.579 24.094 17.75 1 98.5 200 PHE B C 1
ATOM 3969 O O . PHE B 1 200 ? -0.993 24.953 16.969 1 98.5 200 PHE B O 1
ATOM 3976 N N . TRP B 1 201 ? -0.097 22.984 17.328 1 97.88 201 TRP B N 1
ATOM 3977 C CA . TRP B 1 201 ? 0.251 22.703 15.93 1 97.88 201 TRP B CA 1
ATOM 3978 C C . TRP B 1 201 ? -0.998 22.641 15.055 1 97.88 201 TRP B C 1
ATOM 3980 O O . TRP B 1 201 ? -0.938 22.953 13.859 1 97.88 201 TRP B O 1
ATOM 3990 N N . VAL B 1 202 ? -2.098 22.297 15.594 1 98.38 202 VAL B N 1
ATOM 3991 C CA . VAL B 1 202 ? -3.33 22.172 14.828 1 98.38 202 VAL B CA 1
ATOM 3992 C C . VAL B 1 202 ? -3.701 23.531 14.219 1 98.38 202 VAL B C 1
ATOM 3994 O O . VAL B 1 202 ? -3.994 23.609 13.023 1 98.38 202 VAL B O 1
ATOM 3997 N N . VAL B 1 203 ? -3.625 24.531 15.07 1 98.69 203 VAL B N 1
ATOM 3998 C CA . VAL B 1 203 ? -3.998 25.859 14.625 1 98.69 203 VAL B CA 1
ATOM 3999 C C . VAL B 1 203 ? -2.971 26.375 13.617 1 98.69 203 VAL B C 1
ATOM 4001 O O . VAL B 1 203 ? -3.334 26.859 12.539 1 98.69 203 VAL B O 1
ATOM 4004 N N . ARG B 1 204 ? -1.729 26.219 13.953 1 98.5 204 ARG B N 1
ATOM 4005 C CA . ARG B 1 204 ? -0.661 26.703 13.086 1 98.5 204 ARG B CA 1
ATOM 4006 C C . ARG B 1 204 ? -0.685 26 11.734 1 98.5 204 ARG B C 1
ATOM 4008 O O . ARG B 1 204 ? -0.551 26.641 10.695 1 98.5 204 ARG B O 1
ATOM 4015 N N . ASP B 1 205 ? -0.821 24.719 11.75 1 98.19 205 ASP B N 1
ATOM 4016 C CA . ASP B 1 205 ? -0.805 23.906 10.531 1 98.19 205 ASP B CA 1
ATOM 4017 C C . ASP B 1 205 ? -1.988 24.266 9.633 1 98.19 205 ASP B C 1
ATOM 4019 O O . ASP B 1 205 ? -1.829 24.406 8.414 1 98.19 205 ASP B O 1
ATOM 4023 N N . ALA B 1 206 ? -3.156 24.344 10.234 1 98.56 206 ALA B N 1
ATOM 4024 C CA . ALA B 1 206 ? -4.336 24.719 9.461 1 98.56 206 ALA B CA 1
ATOM 4025 C C . ALA B 1 206 ? -4.137 26.062 8.766 1 98.56 206 ALA B C 1
ATOM 4027 O O . ALA B 1 206 ? -4.379 26.188 7.566 1 98.56 206 ALA B O 1
ATOM 4028 N N . LEU B 1 207 ? -3.641 27 9.508 1 98.56 207 LEU B N 1
ATOM 4029 C CA . LEU B 1 207 ? -3.453 28.359 8.977 1 98.56 207 LEU B CA 1
ATOM 4030 C C . LEU B 1 207 ? -2.377 28.359 7.895 1 98.56 207 LEU B C 1
ATOM 4032 O O . LEU B 1 207 ? -2.484 29.094 6.914 1 98.56 207 LEU B O 1
ATOM 4036 N N . GLN B 1 208 ? -1.341 27.578 8.109 1 98.44 208 GLN B N 1
ATOM 4037 C CA . GLN B 1 208 ? -0.293 27.484 7.098 1 98.44 208 GLN B CA 1
ATOM 4038 C C . GLN B 1 208 ? -0.857 27 5.766 1 98.44 208 GLN B C 1
ATOM 4040 O O . GLN B 1 208 ? -0.563 27.578 4.715 1 98.44 208 GLN B O 1
ATOM 4045 N N . ILE B 1 209 ? -1.621 25.984 5.766 1 98.69 209 ILE B N 1
ATOM 4046 C CA . ILE B 1 209 ? -2.174 25.375 4.562 1 98.69 209 ILE B CA 1
ATOM 4047 C C . ILE B 1 209 ? -3.203 26.312 3.932 1 98.69 209 ILE B C 1
ATOM 4049 O O . ILE B 1 209 ? -3.246 26.469 2.709 1 98.69 209 ILE B O 1
ATOM 4053 N N . GLU B 1 210 ? -4.023 26.938 4.766 1 98.56 210 GLU B N 1
ATOM 4054 C CA . GLU B 1 210 ? -4.988 27.906 4.27 1 98.56 210 GLU B CA 1
ATOM 4055 C C . GLU B 1 210 ? -4.285 29.078 3.586 1 98.56 210 GLU B C 1
ATOM 4057 O O . GLU B 1 210 ? -4.762 29.594 2.568 1 98.56 210 GLU B O 1
ATOM 4062 N N . GLN B 1 211 ? -3.193 29.484 4.156 1 97.94 211 GLN B N 1
ATOM 4063 C CA . GLN B 1 211 ? -2.41 30.562 3.541 1 97.94 211 GLN B CA 1
ATOM 4064 C C . GLN B 1 211 ? -1.889 30.141 2.17 1 97.94 211 GLN B C 1
ATOM 4066 O O . GLN B 1 211 ? -1.847 30.953 1.241 1 97.94 211 GLN B O 1
ATOM 4071 N N . ILE B 1 212 ? -1.531 28.922 1.995 1 97.69 212 ILE B N 1
ATOM 4072 C CA . ILE B 1 212 ? -0.963 28.406 0.756 1 97.69 212 ILE B CA 1
ATOM 4073 C C . ILE B 1 212 ? -2.053 28.297 -0.311 1 97.69 212 ILE B C 1
ATOM 4075 O O . ILE B 1 212 ? -1.837 28.688 -1.462 1 97.69 212 ILE B O 1
ATOM 4079 N N . HIS B 1 213 ? -3.236 27.953 0.036 1 97.88 213 HIS B N 1
ATOM 4080 C CA . HIS B 1 213 ? -4.227 27.562 -0.965 1 97.88 213 HIS B CA 1
ATOM 4081 C C . HIS B 1 213 ? -5.332 28.609 -1.076 1 97.88 213 HIS B C 1
ATOM 4083 O O . HIS B 1 213 ? -6.062 28.641 -2.068 1 97.88 213 HIS B O 1
ATOM 4089 N N . ALA B 1 214 ? -5.484 29.391 -0.037 1 97.5 214 ALA B N 1
ATOM 4090 C CA . ALA B 1 214 ? -6.609 30.312 -0.001 1 97.5 214 ALA B CA 1
ATOM 4091 C C . ALA B 1 214 ? -6.223 31.625 0.689 1 97.5 214 ALA B C 1
ATOM 4093 O O . ALA B 1 214 ? -6.969 32.125 1.531 1 97.5 214 ALA B O 1
ATOM 4094 N N . ASN B 1 215 ? -5.117 32.188 0.411 1 96.88 215 ASN B N 1
ATOM 4095 C CA . ASN B 1 215 ? -4.531 33.312 1.119 1 96.88 215 ASN B CA 1
ATOM 4096 C C . ASN B 1 215 ? -5.488 34.5 1.15 1 96.88 215 ASN B C 1
ATOM 4098 O O . ASN B 1 215 ? -5.746 35.062 2.215 1 96.88 215 ASN B O 1
ATOM 4102 N N . GLU B 1 216 ? -6.004 34.938 -0.008 1 96.44 216 GLU B N 1
ATOM 4103 C CA . GLU B 1 216 ? -6.875 36.094 -0.079 1 96.44 216 GLU B CA 1
ATOM 4104 C C . GLU B 1 216 ? -8.164 35.875 0.706 1 96.44 216 GLU B C 1
ATOM 4106 O O . GLU B 1 216 ? -8.57 36.719 1.501 1 96.44 216 GLU B O 1
ATOM 4111 N N . THR B 1 217 ? -8.727 34.719 0.471 1 97.69 217 THR B N 1
ATOM 4112 C CA . THR B 1 217 ? -9.977 34.406 1.159 1 97.69 217 THR B CA 1
ATOM 4113 C C . THR B 1 217 ? -9.75 34.312 2.666 1 97.69 217 THR B C 1
ATOM 4115 O O . THR B 1 217 ? -10.57 34.781 3.453 1 97.69 217 THR B O 1
ATOM 4118 N N . LEU B 1 218 ? -8.625 33.719 3.062 1 97.62 218 LEU B N 1
ATOM 4119 C CA . LEU B 1 218 ? -8.281 33.562 4.473 1 97.62 218 LEU B CA 1
ATOM 4120 C C . LEU B 1 218 ? -8.289 34.906 5.184 1 97.62 218 LEU B C 1
ATOM 4122 O O . LEU B 1 218 ? -8.891 35.062 6.246 1 97.62 218 LEU B O 1
ATOM 4126 N N . ARG B 1 219 ? -7.785 35.938 4.605 1 96.5 219 ARG B N 1
ATOM 4127 C CA . ARG B 1 219 ? -7.602 37.219 5.227 1 96.5 219 ARG B CA 1
ATOM 4128 C C . ARG B 1 219 ? -8.922 38 5.305 1 96.5 219 ARG B C 1
ATOM 4130 O O . ARG B 1 219 ? -9.078 38.906 6.125 1 96.5 219 ARG B O 1
ATOM 4137 N N . VAL B 1 220 ? -9.82 37.562 4.453 1 97.5 220 VAL B N 1
ATOM 4138 C CA . VAL B 1 220 ? -11.133 38.188 4.449 1 97.5 220 VAL B CA 1
ATOM 4139 C C . VAL B 1 220 ? -12.023 37.562 5.512 1 97.5 220 VAL B C 1
ATOM 4141 O O . VAL B 1 220 ? -12.695 38.25 6.277 1 97.5 220 VAL B O 1
ATOM 4144 N N . VAL B 1 221 ? -11.938 36.219 5.645 1 97.06 221 VAL B N 1
ATOM 4145 C CA . VAL B 1 221 ? -12.922 35.531 6.461 1 97.06 221 VAL B CA 1
ATOM 4146 C C . VAL B 1 221 ? -12.375 35.344 7.875 1 97.06 221 VAL B C 1
ATOM 4148 O O . VAL B 1 221 ? -13.141 35.125 8.82 1 97.06 221 VAL B O 1
ATOM 4151 N N . ASN B 1 222 ? -11.172 35.281 8.039 1 96.31 222 ASN B N 1
ATOM 4152 C CA . ASN B 1 222 ? -10.516 35.219 9.336 1 96.31 222 ASN B CA 1
ATOM 4153 C C . ASN B 1 222 ? -9.75 36.5 9.648 1 96.31 222 ASN B C 1
ATOM 4155 O O . ASN B 1 222 ? -8.523 36.562 9.547 1 96.31 222 ASN B O 1
ATOM 4159 N N . THR B 1 223 ? -10.391 37.438 10.281 1 95.62 223 THR B N 1
ATOM 4160 C CA . THR B 1 223 ? -9.922 38.844 10.352 1 95.62 223 THR B CA 1
ATOM 4161 C C . THR B 1 223 ? -8.789 38.969 11.359 1 95.62 223 THR B C 1
ATOM 4163 O O . THR B 1 223 ? -8.055 39.969 11.344 1 95.62 223 THR B O 1
ATOM 4166 N N . TRP B 1 224 ? -8.719 37.969 12.195 1 96.88 224 TRP B N 1
ATOM 4167 C CA . TRP B 1 224 ? -7.676 38.062 13.219 1 96.88 224 TRP B CA 1
ATOM 4168 C C . TRP B 1 224 ? -6.348 37.531 12.688 1 96.88 224 TRP B C 1
ATOM 4170 O O . TRP B 1 224 ? -5.305 37.719 13.32 1 96.88 224 TRP B O 1
ATOM 4180 N N . PHE B 1 225 ? -6.391 36.875 11.516 1 97.44 225 PHE B N 1
ATOM 4181 C CA . PHE B 1 225 ? -5.164 36.312 10.938 1 97.44 225 PHE B CA 1
ATOM 4182 C C . PHE B 1 225 ? -4.305 37.438 10.344 1 97.44 225 PHE B C 1
ATOM 4184 O O . PHE B 1 225 ? -4.789 38.25 9.547 1 97.44 225 PHE B O 1
ATOM 4191 N N . ASN B 1 226 ? -3.047 37.531 10.672 1 97.06 226 ASN B N 1
ATOM 4192 C CA . ASN B 1 226 ? -2.08 38.438 10.055 1 97.06 226 ASN B CA 1
ATOM 4193 C C . ASN B 1 226 ? -0.668 37.844 10.094 1 97.06 226 ASN B C 1
ATOM 4195 O O . ASN B 1 226 ? -0.393 36.938 10.867 1 97.06 226 ASN B O 1
ATOM 4199 N N . ASP B 1 227 ? 0.2 38.438 9.359 1 97.88 227 ASP B N 1
ATOM 4200 C CA . ASP B 1 227 ? 1.528 37.875 9.133 1 97.88 227 ASP B CA 1
ATOM 4201 C C . ASP B 1 227 ? 2.365 37.906 10.406 1 97.88 227 ASP B C 1
ATOM 4203 O O . ASP B 1 227 ? 3.166 37 10.648 1 97.88 227 ASP B O 1
ATOM 4207 N N . ASP B 1 228 ? 2.225 38.875 11.18 1 98 228 ASP B N 1
ATOM 4208 C CA . ASP B 1 228 ? 2.996 39 12.414 1 98 228 ASP B CA 1
ATOM 4209 C C . ASP B 1 228 ? 2.613 37.906 13.406 1 98 228 ASP B C 1
ATOM 4211 O O . ASP B 1 228 ? 3.484 37.25 13.992 1 98 228 ASP B O 1
ATOM 4215 N N . LEU B 1 229 ? 1.314 37.75 13.555 1 98 229 LEU B N 1
ATOM 4216 C CA . LEU B 1 229 ? 0.838 36.688 14.43 1 98 229 LEU B CA 1
ATOM 4217 C C . LEU B 1 229 ? 1.306 35.312 13.938 1 98 229 LEU B C 1
ATOM 4219 O O . LEU B 1 229 ? 1.79 34.5 14.719 1 98 229 LEU B O 1
ATOM 4223 N N . PHE B 1 230 ? 1.212 35.125 12.656 1 98.38 230 PHE B N 1
ATOM 4224 C CA . PHE B 1 230 ? 1.584 33.812 12.078 1 98.38 230 PHE B CA 1
ATOM 4225 C C . PHE B 1 230 ? 3.08 33.562 12.234 1 98.38 230 PHE B C 1
ATOM 4227 O O . PHE B 1 230 ? 3.502 32.438 12.492 1 98.38 230 PHE B O 1
ATOM 4234 N N . LYS B 1 231 ? 3.82 34.562 12.008 1 98.56 231 LYS B N 1
ATOM 4235 C CA . LYS B 1 231 ? 5.262 34.469 12.203 1 98.56 231 LYS B CA 1
ATOM 4236 C C . LYS B 1 231 ? 5.586 34.062 13.641 1 98.56 231 LYS B C 1
ATOM 4238 O O . LYS B 1 231 ? 6.441 33.219 13.875 1 98.56 231 LYS B O 1
ATOM 4243 N N . ARG B 1 232 ? 4.953 34.688 14.57 1 98.56 232 ARG B N 1
ATOM 4244 C CA . ARG B 1 232 ? 5.137 34.375 15.977 1 98.56 232 ARG B CA 1
ATOM 4245 C C . ARG B 1 232 ? 4.715 32.938 16.25 1 98.56 232 ARG B C 1
ATOM 4247 O O . ARG B 1 232 ? 5.426 32.188 16.938 1 98.56 232 ARG B O 1
ATOM 4254 N N . MET B 1 233 ? 3.594 32.5 15.727 1 98.75 233 MET B N 1
ATOM 4255 C CA . MET B 1 233 ? 3.121 31.141 15.875 1 98.75 233 MET B CA 1
ATOM 4256 C C . MET B 1 233 ? 4.145 30.156 15.328 1 98.75 233 MET B C 1
ATOM 4258 O O . MET B 1 233 ? 4.383 29.094 15.93 1 98.75 233 MET B O 1
ATOM 4262 N N . THR B 1 234 ? 4.715 30.484 14.234 1 98.62 234 THR B N 1
ATOM 4263 C CA . THR B 1 234 ? 5.672 29.609 13.57 1 98.62 234 THR B CA 1
ATOM 4264 C C . THR B 1 234 ? 6.93 29.438 14.422 1 98.62 234 THR B C 1
ATOM 4266 O O . THR B 1 234 ? 7.473 28.328 14.531 1 98.62 234 THR B O 1
ATOM 4269 N N . THR B 1 235 ? 7.379 30.531 14.961 1 98.5 235 THR B N 1
ATOM 4270 C CA . THR B 1 235 ? 8.531 30.484 15.844 1 98.5 235 THR B CA 1
ATOM 4271 C C . THR B 1 235 ? 8.25 29.594 17.062 1 98.5 235 THR B C 1
ATOM 4273 O O . THR B 1 235 ? 9.062 28.75 17.422 1 98.5 235 THR B O 1
ATOM 4276 N N . VAL B 1 236 ? 7.09 29.766 17.656 1 98.62 236 VAL B N 1
ATOM 4277 C CA . VAL B 1 236 ? 6.699 29 18.828 1 98.62 236 VAL B CA 1
ATOM 4278 C C . VAL B 1 236 ? 6.527 27.531 18.469 1 98.62 236 VAL B C 1
ATOM 4280 O O . VAL B 1 236 ? 7.012 26.641 19.172 1 98.62 236 VAL B O 1
ATOM 4283 N N . GLN B 1 237 ? 5.891 27.266 17.344 1 98.19 237 GLN B N 1
ATOM 4284 C CA . GLN B 1 237 ? 5.676 25.891 16.906 1 98.19 237 GLN B CA 1
ATOM 4285 C C . GLN B 1 237 ? 7 25.172 16.672 1 98.19 237 GLN B C 1
ATOM 4287 O O . GLN B 1 237 ? 7.148 24 17.031 1 98.19 237 GLN B O 1
ATOM 4292 N N . SER B 1 238 ? 7.906 25.859 16.031 1 97.69 238 SER B N 1
ATOM 4293 C CA . SER B 1 238 ? 9.219 25.281 15.766 1 97.69 238 SER B CA 1
ATOM 4294 C C . SER B 1 238 ? 9.891 24.828 17.062 1 97.69 238 SER B C 1
ATOM 4296 O O . SER B 1 238 ? 10.469 23.75 17.125 1 97.69 238 SER B O 1
ATOM 4298 N N . GLN B 1 239 ? 9.836 25.656 18.078 1 97.44 239 GLN B N 1
ATOM 4299 C CA . GLN B 1 239 ? 10.445 25.312 19.359 1 97.44 239 GLN B CA 1
ATOM 4300 C C . GLN B 1 239 ? 9.695 24.188 20.047 1 97.44 239 GLN B C 1
ATOM 4302 O O . GLN B 1 239 ? 10.312 23.297 20.641 1 97.44 239 GLN B O 1
ATOM 4307 N N . LEU B 1 240 ? 8.406 24.219 19.969 1 97.25 240 LEU B N 1
ATOM 4308 C CA . LEU B 1 240 ? 7.602 23.156 20.562 1 97.25 240 LEU B CA 1
ATOM 4309 C C . LEU B 1 240 ? 7.898 21.812 19.891 1 97.25 240 LEU B C 1
ATOM 4311 O O . LEU B 1 240 ? 7.934 20.781 20.562 1 97.25 240 LEU B O 1
ATOM 4315 N N . ASP B 1 241 ? 8.078 21.844 18.578 1 95.69 241 ASP B N 1
ATOM 4316 C CA . ASP B 1 241 ? 8.461 20.641 17.859 1 95.69 241 ASP B CA 1
ATOM 4317 C C . ASP B 1 241 ? 9.805 20.109 18.344 1 95.69 241 ASP B C 1
ATOM 4319 O O . ASP B 1 241 ? 9.984 18.906 18.516 1 95.69 241 ASP B O 1
ATOM 4323 N N . ALA B 1 242 ? 10.711 21 18.484 1 96.31 242 ALA B N 1
ATOM 4324 C CA . ALA B 1 242 ? 12.016 20.609 19.016 1 96.31 242 ALA B CA 1
ATOM 4325 C C . ALA B 1 242 ? 11.867 19.938 20.391 1 96.31 242 ALA B C 1
ATOM 4327 O O . ALA B 1 242 ? 12.438 18.875 20.625 1 96.31 242 ALA B O 1
ATOM 4328 N N . TYR B 1 243 ? 11.086 20.516 21.281 1 96.56 243 TYR B N 1
ATOM 4329 C CA . TYR B 1 243 ? 10.875 19.969 22.609 1 96.56 243 TYR B CA 1
ATOM 4330 C C . TYR B 1 243 ? 10.211 18.594 22.531 1 96.56 243 TYR B C 1
ATOM 4332 O O . TYR B 1 243 ? 10.633 17.656 23.219 1 96.56 243 TYR B O 1
ATOM 4340 N N . LYS B 1 244 ? 9.234 18.5 21.703 1 94.69 244 LYS B N 1
ATOM 4341 C CA . LYS B 1 244 ? 8.492 17.25 21.562 1 94.69 244 LYS B CA 1
ATOM 4342 C C . LYS B 1 244 ? 9.398 16.125 21.062 1 94.69 244 LYS B C 1
ATOM 4344 O O . LYS B 1 244 ? 9.156 14.961 21.344 1 94.69 244 LYS B O 1
ATOM 4349 N N . ASN B 1 245 ? 10.414 16.531 20.359 1 93.56 245 ASN B N 1
ATOM 4350 C CA . ASN B 1 245 ? 11.344 15.555 19.797 1 93.56 245 ASN B CA 1
ATOM 4351 C C . ASN B 1 245 ? 12.594 15.414 20.656 1 93.56 245 ASN B C 1
ATOM 4353 O O . ASN B 1 245 ? 13.578 14.812 20.234 1 93.56 245 ASN B O 1
ATOM 4357 N N . GLY B 1 246 ? 12.555 16.016 21.828 1 94.81 246 GLY B N 1
ATOM 4358 C CA . GLY B 1 246 ? 13.609 15.805 22.812 1 94.81 246 GLY B CA 1
ATOM 4359 C C . GLY B 1 246 ? 14.781 16.75 22.641 1 94.81 246 GLY B C 1
ATOM 4360 O O . GLY B 1 246 ? 15.852 16.547 23.219 1 94.81 246 GLY B O 1
ATOM 4361 N N . VAL B 1 247 ? 14.625 17.703 21.812 1 95.31 247 VAL B N 1
ATOM 4362 C CA . VAL B 1 247 ? 15.68 18.688 21.609 1 95.31 247 VAL B CA 1
ATOM 4363 C C . VAL B 1 247 ? 15.43 19.906 22.5 1 95.31 247 VAL B C 1
ATOM 4365 O O . VAL B 1 247 ? 14.586 20.75 22.188 1 95.31 247 VAL B O 1
ATOM 4368 N N . PHE B 1 248 ? 16.219 19.922 23.547 1 94.81 248 PHE B N 1
ATOM 4369 C CA . PHE B 1 248 ? 16.078 20.984 24.547 1 94.81 248 PHE B CA 1
ATOM 4370 C C . PHE B 1 248 ? 17.297 21.906 24.531 1 94.81 248 PHE B C 1
ATOM 4372 O O . PHE B 1 248 ? 18.359 21.547 24.016 1 94.81 248 PHE B O 1
ATOM 4379 N N . ASN B 1 249 ? 17.094 23.062 25.031 1 88.94 249 ASN B N 1
ATOM 4380 C CA . ASN B 1 249 ? 18.172 24.047 25.094 1 88.94 249 ASN B CA 1
ATOM 4381 C C . ASN B 1 249 ? 19.219 23.656 26.141 1 88.94 249 ASN B C 1
ATOM 4383 O O . ASN B 1 249 ? 20.359 24.125 26.078 1 88.94 249 ASN B O 1
ATOM 4387 N N . LYS B 1 250 ? 18.828 22.875 27.156 1 92 250 LYS B N 1
ATOM 4388 C CA . LYS B 1 250 ? 19.688 22.312 28.188 1 92 250 LYS B CA 1
ATOM 4389 C C . LYS B 1 250 ? 19.266 20.891 28.562 1 92 250 LYS B C 1
ATOM 4391 O O . LYS B 1 250 ? 18.109 20.5 28.312 1 92 250 LYS B O 1
ATOM 4396 N N . THR B 1 251 ? 20.234 20.188 29.141 1 94.31 251 THR B N 1
ATOM 4397 C CA . THR B 1 251 ? 19.922 18.828 29.562 1 94.31 251 THR B CA 1
ATOM 4398 C C . THR B 1 251 ? 18.906 18.844 30.719 1 94.31 251 THR B C 1
ATOM 4400 O O . THR B 1 251 ? 19.078 19.594 31.672 1 94.31 251 THR B O 1
ATOM 4403 N N . ILE B 1 252 ? 17.922 18.094 30.562 1 95.12 252 ILE B N 1
ATOM 4404 C CA . ILE B 1 252 ? 16.891 17.938 31.578 1 95.12 252 ILE B CA 1
ATOM 4405 C C . ILE B 1 252 ? 16.969 16.531 32.188 1 95.12 252 ILE B C 1
ATOM 4407 O O . ILE B 1 252 ? 16.703 15.539 31.5 1 95.12 252 ILE B O 1
ATOM 4411 N N . ILE B 1 253 ? 17.422 16.516 33.469 1 96.06 253 ILE B N 1
ATOM 4412 C CA . ILE B 1 253 ? 17.516 15.25 34.156 1 96.06 253 ILE B CA 1
ATOM 4413 C C . ILE B 1 253 ? 16.344 15.125 35.156 1 96.06 253 ILE B C 1
ATOM 4415 O O . ILE B 1 253 ? 16.188 15.969 36.031 1 96.06 253 ILE B O 1
ATOM 4419 N N . ILE B 1 254 ? 15.555 14.164 35 1 95.56 254 ILE B N 1
ATOM 4420 C CA . ILE B 1 254 ? 14.461 13.852 35.906 1 95.56 254 ILE B CA 1
ATOM 4421 C C . ILE B 1 254 ? 14.5 12.367 36.281 1 95.56 254 ILE B C 1
ATOM 4423 O O . ILE B 1 254 ? 14.5 11.508 35.406 1 95.56 254 ILE B O 1
ATOM 4427 N N . ASN B 1 255 ? 14.531 12.039 37.594 1 94.25 255 ASN B N 1
ATOM 4428 C CA . ASN B 1 255 ? 14.578 10.664 38.094 1 94.25 255 ASN B CA 1
ATOM 4429 C C . ASN B 1 255 ? 15.734 9.883 37.5 1 94.25 255 ASN B C 1
ATOM 4431 O O . ASN B 1 255 ? 15.562 8.734 37.062 1 94.25 255 ASN B O 1
ATOM 4435 N N . GLY B 1 256 ? 16.781 10.594 37.219 1 94.56 256 GLY B N 1
ATOM 4436 C CA . GLY B 1 256 ? 17.984 9.961 36.719 1 94.56 256 GLY B CA 1
ATOM 4437 C C . GLY B 1 256 ? 17.984 9.734 35.219 1 94.56 256 GLY B C 1
ATOM 4438 O O . GLY B 1 256 ? 18.891 9.102 34.688 1 94.56 256 GLY B O 1
ATOM 4439 N N . LEU B 1 257 ? 16.969 10.227 34.594 1 95.81 257 LEU B N 1
ATOM 4440 C CA . LEU B 1 257 ? 16.859 10.047 33.156 1 95.81 257 LEU B CA 1
ATOM 4441 C C . LEU B 1 257 ? 17.125 11.359 32.438 1 95.81 257 LEU B C 1
ATOM 4443 O O . LEU B 1 257 ? 16.625 12.414 32.812 1 95.81 257 LEU B O 1
ATOM 4447 N N . ASP B 1 258 ? 17.984 11.273 31.469 1 97.56 258 ASP B N 1
ATOM 4448 C CA . ASP B 1 258 ? 18.062 12.375 30.5 1 97.56 258 ASP B CA 1
ATOM 4449 C C . ASP B 1 258 ? 16.844 12.375 29.578 1 97.56 258 ASP B C 1
ATOM 4451 O O . ASP B 1 258 ? 16.797 11.633 28.609 1 97.56 258 ASP B O 1
ATOM 4455 N N . ILE B 1 259 ? 15.922 13.266 29.828 1 97.56 259 ILE B N 1
ATOM 4456 C CA . ILE B 1 259 ? 14.602 13.25 29.188 1 97.56 259 ILE B CA 1
ATOM 4457 C C . ILE B 1 259 ? 14.75 13.445 27.688 1 97.56 259 ILE B C 1
ATOM 4459 O O . ILE B 1 259 ? 14.117 12.734 26.906 1 97.56 259 ILE B O 1
ATOM 4463 N N . GLY B 1 260 ? 15.531 14.383 27.266 1 96.5 260 GLY B N 1
ATOM 4464 C CA . GLY B 1 260 ? 15.758 14.633 25.859 1 96.5 260 GLY B CA 1
ATOM 4465 C C . GLY B 1 260 ? 16.328 13.43 25.109 1 96.5 260 GLY B C 1
ATOM 4466 O O . GLY B 1 260 ? 15.805 13.039 24.062 1 96.5 260 GLY B O 1
ATOM 4467 N N . SER B 1 261 ? 17.328 12.844 25.703 1 96 261 SER B N 1
ATOM 4468 C CA . SER B 1 261 ? 17.969 11.672 25.094 1 96 261 SER B CA 1
ATOM 4469 C C . SER B 1 261 ? 16.984 10.508 24.984 1 96 261 SER B C 1
ATOM 4471 O O . SER B 1 261 ? 16.953 9.812 23.953 1 96 261 SER B O 1
ATOM 4473 N N . GLU B 1 262 ? 16.219 10.312 26.031 1 96.25 262 GLU B N 1
ATOM 4474 C CA . GLU B 1 262 ? 15.258 9.211 26.031 1 96.25 262 GLU B CA 1
ATOM 4475 C C . GLU B 1 262 ? 14.188 9.414 24.953 1 96.25 262 GLU B C 1
ATOM 4477 O O . GLU B 1 262 ? 13.812 8.469 24.25 1 96.25 262 GLU B O 1
ATOM 4482 N N . ILE B 1 263 ? 13.773 10.656 24.781 1 95.5 263 ILE B N 1
ATOM 4483 C CA . ILE B 1 263 ? 12.75 10.961 23.781 1 95.5 263 ILE B CA 1
ATOM 4484 C C . ILE B 1 263 ? 13.328 10.773 22.375 1 95.5 263 ILE B C 1
ATOM 4486 O O . ILE B 1 263 ? 12.688 10.188 21.516 1 95.5 263 ILE B O 1
ATOM 4490 N N . GLN B 1 264 ? 14.508 11.25 22.172 1 93.88 264 GLN B N 1
ATOM 4491 C CA . GLN B 1 264 ? 15.148 11.148 20.859 1 93.88 264 GLN B CA 1
ATOM 4492 C C . GLN B 1 264 ? 15.32 9.695 20.453 1 93.88 264 GLN B C 1
ATOM 4494 O O . GLN B 1 264 ? 15.141 9.352 19.281 1 93.88 264 GLN B O 1
ATOM 4499 N N . LYS B 1 265 ? 15.641 8.852 21.391 1 93 265 LYS B N 1
ATOM 4500 C CA . LYS B 1 265 ? 15.805 7.426 21.109 1 93 265 LYS B CA 1
ATOM 4501 C C . LYS B 1 265 ? 14.484 6.805 20.656 1 93 265 LYS B C 1
ATOM 4503 O O . LYS B 1 265 ? 14.477 5.941 19.766 1 93 265 LYS B O 1
ATOM 4508 N N . LEU B 1 266 ? 13.375 7.309 21.188 1 91.56 266 LEU B N 1
ATOM 4509 C CA . LEU B 1 266 ? 12.07 6.727 20.891 1 91.56 266 LEU B CA 1
ATOM 4510 C C . LEU B 1 266 ? 11.5 7.305 19.594 1 91.56 266 LEU B C 1
ATOM 4512 O O . LEU B 1 266 ? 10.703 6.652 18.922 1 91.56 266 LEU B O 1
ATOM 4516 N N . ARG B 1 267 ? 11.906 8.5 19.172 1 88.69 267 ARG B N 1
ATOM 4517 C CA . ARG B 1 267 ? 11.336 9.156 18 1 88.69 267 ARG B CA 1
ATOM 4518 C C . ARG B 1 267 ? 12.188 8.914 16.766 1 88.69 267 ARG B C 1
ATOM 4520 O O . ARG B 1 267 ? 11.664 8.82 15.648 1 88.69 267 ARG B O 1
ATOM 4527 N N . GLY B 1 268 ? 13.508 8.938 16.891 1 86.62 268 GLY B N 1
ATOM 4528 C CA . GLY B 1 268 ? 14.398 8.789 15.758 1 86.62 268 GLY B CA 1
ATOM 4529 C C . GLY B 1 268 ? 15.172 7.488 15.773 1 86.62 268 GLY B C 1
ATOM 4530 O O . GLY B 1 268 ? 15.719 7.07 14.75 1 86.62 268 GLY B O 1
ATOM 4531 N N . GLY B 1 269 ? 15.164 6.801 16.812 1 88.88 269 GLY B N 1
ATOM 4532 C CA . GLY B 1 269 ? 15.992 5.617 16.969 1 88.88 269 GLY B CA 1
ATOM 4533 C C . GLY B 1 269 ? 15.555 4.461 16.094 1 88.88 269 GLY B C 1
ATOM 4534 O O . GLY B 1 269 ? 16.391 3.76 15.516 1 88.88 269 GLY B O 1
ATOM 4535 N N . SER B 1 270 ? 14.273 4.316 15.977 1 90.56 270 SER B N 1
ATOM 4536 C CA . SER B 1 270 ? 13.758 3.164 15.242 1 90.56 270 SER B CA 1
ATOM 4537 C C . SER B 1 270 ? 14.109 3.248 13.758 1 90.56 270 SER B C 1
ATOM 4539 O O . SER B 1 270 ? 14.5 2.25 13.148 1 90.56 270 SER B O 1
ATOM 4541 N N . ILE B 1 271 ? 13.953 4.422 13.156 1 92.94 271 ILE B N 1
ATOM 4542 C CA . ILE B 1 271 ? 14.242 4.559 11.734 1 92.94 271 ILE B CA 1
ATOM 4543 C C . ILE B 1 271 ? 15.742 4.426 11.492 1 92.94 271 ILE B C 1
ATOM 4545 O O . ILE B 1 271 ? 16.172 3.832 10.5 1 92.94 271 ILE B O 1
ATOM 4549 N N . PHE B 1 272 ? 16.516 4.965 12.359 1 91.5 272 PHE B N 1
ATOM 4550 C CA . PHE B 1 272 ? 17.969 4.836 12.242 1 91.5 272 PHE B CA 1
ATOM 4551 C C . PHE B 1 272 ? 18.391 3.375 12.336 1 91.5 272 PHE B C 1
ATOM 4553 O O . PHE B 1 272 ? 19.234 2.918 11.562 1 91.5 272 PHE B O 1
ATOM 4560 N N . ASN B 1 273 ? 17.828 2.744 13.289 1 93.38 273 ASN B N 1
ATOM 4561 C CA . ASN B 1 273 ? 18.125 1.327 13.453 1 93.38 273 ASN B CA 1
ATOM 4562 C C . ASN B 1 273 ? 17.75 0.527 12.211 1 93.38 273 ASN B C 1
ATOM 4564 O O . ASN B 1 273 ? 18.484 -0.369 11.789 1 93.38 273 ASN B O 1
ATOM 4568 N N . GLU B 1 274 ? 16.625 0.82 11.68 1 94.5 274 GLU B N 1
ATOM 4569 C CA . GLU B 1 274 ? 16.172 0.108 10.492 1 94.5 274 GLU B CA 1
ATOM 4570 C C . GLU B 1 274 ? 17.125 0.329 9.32 1 94.5 274 GLU B C 1
ATOM 4572 O O . GLU B 1 274 ? 17.469 -0.614 8.602 1 94.5 274 GLU B O 1
ATOM 4577 N N . ILE B 1 275 ? 17.516 1.55 9.102 1 94.06 275 ILE B N 1
ATOM 4578 C CA . ILE B 1 275 ? 18.438 1.893 8.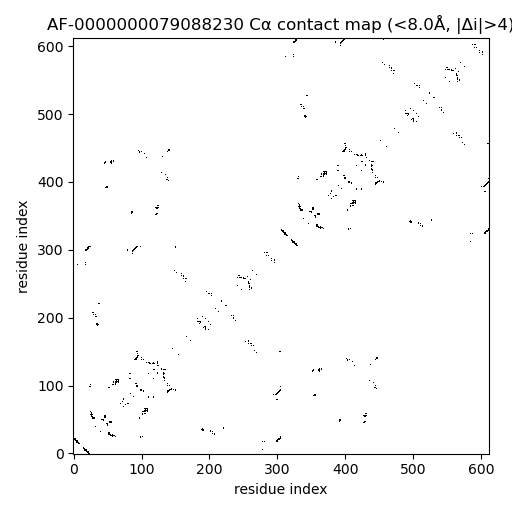023 1 94.06 275 ILE B CA 1
ATOM 4579 C C . ILE B 1 275 ? 19.75 1.154 8.219 1 94.06 275 ILE B C 1
ATOM 4581 O O . ILE B 1 275 ? 20.266 0.54 7.281 1 94.06 275 ILE B O 1
ATOM 4585 N N . MET B 1 276 ? 20.234 1.144 9.406 1 94.88 276 MET B N 1
ATOM 4586 C CA . MET B 1 276 ? 21.5 0.467 9.711 1 94.88 276 MET B CA 1
ATOM 4587 C C . MET B 1 276 ? 21.359 -1.041 9.523 1 94.88 276 MET B C 1
ATOM 4589 O O . MET B 1 276 ? 22.266 -1.693 9.016 1 94.88 276 MET B O 1
ATOM 4593 N N . MET B 1 277 ? 20.266 -1.536 9.977 1 95.12 277 MET B N 1
ATOM 4594 C CA . MET B 1 277 ? 20.016 -2.969 9.828 1 95.12 277 MET B CA 1
ATOM 4595 C C . MET B 1 277 ? 20.047 -3.377 8.359 1 95.12 277 MET B C 1
ATOM 4597 O O . MET B 1 277 ? 20.641 -4.402 8.008 1 95.12 277 MET B O 1
ATOM 4601 N N . HIS B 1 278 ? 19.484 -2.553 7.477 1 94.94 278 HIS B N 1
ATOM 4602 C CA . HIS B 1 278 ? 19.5 -2.867 6.055 1 94.94 278 HIS B CA 1
ATOM 4603 C C . HIS B 1 278 ? 20.906 -2.795 5.484 1 94.94 278 HIS B C 1
ATOM 4605 O O . HIS B 1 278 ? 21.281 -3.596 4.621 1 94.94 278 HIS B O 1
ATOM 4611 N N . MET B 1 279 ? 21.672 -1.871 5.941 1 94.56 279 MET B N 1
ATOM 4612 C CA . MET B 1 279 ? 23.062 -1.785 5.504 1 94.56 279 MET B CA 1
ATOM 4613 C C . MET B 1 279 ? 23.844 -3.029 5.918 1 94.56 279 MET B C 1
ATOM 4615 O O . MET B 1 279 ? 24.578 -3.609 5.113 1 94.56 279 MET B O 1
ATOM 4619 N N . ASN B 1 280 ? 23.641 -3.391 7.168 1 94.69 280 ASN B N 1
ATOM 4620 C CA . ASN B 1 280 ? 24.328 -4.562 7.684 1 94.69 280 ASN B CA 1
ATOM 4621 C C . ASN B 1 280 ? 23.906 -5.832 6.949 1 94.69 280 ASN B C 1
ATOM 4623 O O . ASN B 1 280 ? 24.75 -6.68 6.629 1 94.69 280 ASN B O 1
ATOM 4627 N N . MET B 1 281 ? 22.641 -5.941 6.73 1 95.06 281 MET B N 1
ATOM 4628 C CA . MET B 1 281 ? 22.141 -7.105 6.004 1 95.06 281 MET B CA 1
ATOM 4629 C C . MET B 1 281 ? 22.719 -7.148 4.59 1 95.06 281 MET B C 1
ATOM 4631 O O . MET B 1 281 ? 23.094 -8.211 4.102 1 95.06 281 MET B O 1
ATOM 4635 N N . LYS B 1 282 ? 22.766 -5.953 3.953 1 95.12 282 LYS B N 1
ATOM 4636 C CA . LYS B 1 282 ? 23.344 -5.871 2.609 1 95.12 282 LYS B CA 1
ATOM 4637 C C . LYS B 1 282 ? 24.797 -6.324 2.6 1 95.12 282 LYS B C 1
ATOM 4639 O O . LYS B 1 282 ? 25.203 -7.074 1.717 1 95.12 282 LYS B O 1
ATOM 4644 N N . MET B 1 283 ? 25.547 -5.969 3.568 1 93.25 283 MET B N 1
ATOM 4645 C CA . MET B 1 283 ? 26.969 -6.332 3.662 1 93.25 283 MET B CA 1
ATOM 4646 C C . MET B 1 283 ? 27.125 -7.82 3.943 1 93.25 283 MET B C 1
ATOM 4648 O O . MET B 1 283 ? 27.984 -8.477 3.355 1 93.25 283 MET B O 1
ATOM 4652 N N . LYS B 1 284 ? 26.281 -8.281 4.801 1 92.75 284 LYS B N 1
ATOM 4653 C CA . LYS B 1 284 ? 26.359 -9.695 5.16 1 92.75 284 LYS B CA 1
ATOM 4654 C C . LYS B 1 284 ? 26.016 -10.586 3.967 1 92.75 284 LYS B C 1
ATOM 4656 O O . LYS B 1 284 ? 26.562 -11.68 3.82 1 92.75 284 LYS B O 1
ATOM 4661 N N . CYS B 1 285 ? 25.125 -10.055 3.191 1 94.5 285 CYS B N 1
ATOM 4662 C CA . CYS B 1 285 ? 24.641 -10.852 2.066 1 94.5 285 CYS B CA 1
ATOM 4663 C C . CYS B 1 285 ? 25.5 -10.641 0.834 1 94.5 285 CYS B C 1
ATOM 4665 O O . CYS B 1 285 ? 25.312 -11.297 -0.189 1 94.5 285 CYS B O 1
ATOM 4667 N N . LEU B 1 286 ? 26.5 -9.82 1.014 1 88.75 286 LEU B N 1
ATOM 4668 C CA . LEU B 1 286 ? 27.328 -9.531 -0.143 1 88.75 286 LEU B CA 1
ATOM 4669 C C . LEU B 1 286 ? 28.062 -10.781 -0.62 1 88.75 286 LEU B C 1
ATOM 4671 O O . LEU B 1 286 ? 28.781 -11.422 0.153 1 88.75 286 LEU B O 1
ATOM 4675 N N . ASN B 1 287 ? 27.812 -11.203 -1.823 1 83 287 ASN B N 1
ATOM 4676 C CA . ASN B 1 287 ? 28.422 -12.359 -2.49 1 83 287 ASN B CA 1
ATOM 4677 C C . ASN B 1 287 ? 28.016 -13.664 -1.821 1 83 287 ASN B C 1
ATOM 4679 O O . ASN B 1 287 ? 28.781 -14.625 -1.808 1 83 287 ASN B O 1
ATOM 4683 N N . VAL B 1 288 ? 26.984 -13.633 -1.01 1 86 288 VAL B N 1
ATOM 4684 C CA . VAL B 1 288 ? 26.453 -14.844 -0.391 1 86 288 VAL B CA 1
ATOM 4685 C C . VAL B 1 288 ? 25.234 -15.336 -1.18 1 86 288 VAL B C 1
ATOM 4687 O O . VAL B 1 288 ? 24.312 -14.57 -1.438 1 86 288 VAL B O 1
ATOM 4690 N N . ILE B 1 289 ? 25.328 -16.578 -1.624 1 83.69 289 ILE B N 1
ATOM 4691 C CA . ILE B 1 289 ? 24.203 -17.188 -2.338 1 83.69 289 ILE B CA 1
ATOM 4692 C C . ILE B 1 289 ? 23.391 -18.047 -1.377 1 83.69 289 ILE B C 1
ATOM 4694 O O . ILE B 1 289 ? 23.734 -19.188 -1.102 1 83.69 289 ILE B O 1
ATOM 4698 N N . HIS B 1 290 ? 22.531 -17.516 -0.607 1 86.56 290 HIS B N 1
ATOM 4699 C CA . HIS B 1 290 ? 21.594 -18.125 0.329 1 86.56 290 HIS B CA 1
ATOM 4700 C C . HIS B 1 290 ? 20.188 -17.578 0.147 1 86.56 290 HIS B C 1
ATOM 4702 O O . HIS B 1 290 ? 20.016 -16.375 -0.123 1 86.56 290 HIS B O 1
ATOM 4708 N N . LYS B 1 291 ? 19.219 -18.375 0.334 1 83.19 291 LYS B N 1
ATOM 4709 C CA . LYS B 1 291 ? 17.828 -18.016 0.126 1 83.19 291 LYS B CA 1
ATOM 4710 C C . LYS B 1 291 ? 17.438 -16.797 0.97 1 83.19 291 LYS B C 1
ATOM 4712 O O . LYS B 1 291 ? 16.688 -15.93 0.519 1 83.19 291 LYS B O 1
ATOM 4717 N N . GLY B 1 292 ? 18.031 -16.75 2.104 1 86.44 292 GLY B N 1
ATOM 4718 C CA . GLY B 1 292 ? 17.734 -15.656 3.01 1 86.44 292 GLY B CA 1
ATOM 4719 C C . GLY B 1 292 ? 18.297 -14.328 2.541 1 86.44 292 GLY B C 1
ATOM 4720 O O . GLY B 1 292 ? 17.891 -13.273 3.023 1 86.44 292 GLY B O 1
ATOM 4721 N N . CYS B 1 293 ? 19.141 -14.383 1.541 1 92.25 293 CYS B N 1
ATOM 4722 C CA . CYS B 1 293 ? 19.797 -13.18 1.058 1 92.25 293 CYS B CA 1
ATOM 4723 C C . CYS B 1 293 ? 19.234 -12.75 -0.292 1 92.25 293 CYS B C 1
ATOM 4725 O O . CYS B 1 293 ? 19.625 -11.703 -0.824 1 92.25 293 CYS B O 1
ATOM 4727 N N . LYS B 1 294 ? 18.359 -13.508 -0.79 1 88.62 294 LYS B N 1
ATOM 4728 C CA . LYS B 1 294 ? 17.875 -13.258 -2.143 1 88.62 294 LYS B CA 1
ATOM 4729 C C . LYS B 1 294 ? 17.312 -11.844 -2.27 1 88.62 294 LYS B C 1
ATOM 4731 O O . LYS B 1 294 ? 17.688 -11.102 -3.176 1 88.62 294 LYS B O 1
ATOM 4736 N N . TRP B 1 295 ? 16.5 -11.484 -1.329 1 89.56 295 TRP B N 1
ATOM 4737 C CA . TRP B 1 295 ? 15.844 -10.18 -1.414 1 89.56 295 TRP B CA 1
ATOM 4738 C C . TRP B 1 295 ? 16.859 -9.062 -1.255 1 89.56 295 TRP B C 1
ATOM 4740 O O . TRP B 1 295 ? 16.766 -8.031 -1.933 1 89.56 295 TRP B O 1
ATOM 4750 N N . MET B 1 296 ? 17.844 -9.281 -0.45 1 93.5 296 MET B N 1
ATOM 4751 C CA . MET B 1 296 ? 18.828 -8.242 -0.171 1 93.5 296 MET B CA 1
ATOM 4752 C C . MET B 1 296 ? 19.828 -8.125 -1.312 1 93.5 296 MET B C 1
ATOM 4754 O O . MET B 1 296 ? 20.312 -7.027 -1.613 1 93.5 296 MET B O 1
ATOM 4758 N N . ASN B 1 297 ? 20.125 -9.227 -1.972 1 92.5 297 ASN B N 1
ATOM 4759 C CA . ASN B 1 297 ? 21.125 -9.227 -3.039 1 92.5 297 ASN B CA 1
ATOM 4760 C C . ASN B 1 297 ? 20.672 -8.375 -4.227 1 92.5 297 ASN B C 1
ATOM 4762 O O . ASN B 1 297 ? 21.469 -7.629 -4.797 1 92.5 297 ASN B O 1
ATOM 4766 N N . GLY B 1 298 ? 19.422 -8.438 -4.52 1 93.31 298 GLY B N 1
ATOM 4767 C CA . GLY B 1 298 ? 18.922 -7.699 -5.664 1 93.31 298 GLY B CA 1
ATOM 4768 C C . GLY B 1 298 ? 18.547 -6.262 -5.332 1 93.31 298 GLY B C 1
ATOM 4769 O O . GLY B 1 298 ? 18.547 -5.398 -6.215 1 93.31 298 GLY B O 1
ATOM 4770 N N . LEU B 1 299 ? 18.422 -5.953 -4.023 1 96.94 299 LEU B N 1
ATOM 4771 C CA . LEU B 1 299 ? 17.906 -4.656 -3.592 1 96.94 299 LEU B CA 1
ATOM 4772 C C . LEU B 1 299 ? 18.984 -3.578 -3.727 1 96.94 299 LEU B C 1
ATOM 4774 O O . LEU B 1 299 ? 20.094 -3.73 -3.209 1 96.94 299 LEU B O 1
ATOM 4778 N N . LYS B 1 300 ? 18.625 -2.49 -4.426 1 97.38 300 LYS B N 1
ATOM 4779 C CA . LYS B 1 300 ? 19.547 -1.379 -4.605 1 97.38 300 LYS B CA 1
ATOM 4780 C C . LYS B 1 300 ? 18.953 -0.079 -4.062 1 97.38 300 LYS B C 1
ATOM 4782 O O . LYS B 1 300 ? 19.688 0.875 -3.797 1 97.38 300 LYS B O 1
ATOM 4787 N N . TYR B 1 301 ? 17.703 -0.023 -3.967 1 97.88 301 TYR B N 1
ATOM 4788 C CA . TYR B 1 301 ? 17.016 1.205 -3.574 1 97.88 301 TYR B CA 1
ATOM 4789 C C . TYR B 1 301 ? 15.859 0.907 -2.631 1 97.88 301 TYR B C 1
ATOM 4791 O O . TYR B 1 301 ? 14.953 0.139 -2.969 1 97.88 301 TYR B O 1
ATOM 4799 N N . TYR B 1 302 ? 15.883 1.44 -1.443 1 97.94 302 TYR B N 1
ATOM 4800 C CA . TYR B 1 302 ? 14.852 1.325 -0.422 1 97.94 302 TYR B CA 1
ATOM 4801 C C . TYR B 1 302 ? 14.352 2.701 0.005 1 97.94 302 TYR B C 1
ATOM 4803 O O . TYR B 1 302 ? 15.125 3.521 0.506 1 97.94 302 TYR B O 1
ATOM 4811 N N . ALA B 1 303 ? 13.047 2.934 -0.142 1 97.62 303 ALA B N 1
ATOM 4812 C CA . ALA B 1 303 ? 12.523 4.254 0.203 1 97.62 303 ALA B CA 1
ATOM 4813 C C . ALA B 1 303 ? 11.492 4.16 1.32 1 97.62 303 ALA B C 1
ATOM 4815 O O . ALA B 1 303 ? 10.688 3.221 1.357 1 97.62 303 ALA B O 1
ATOM 4816 N N . TYR B 1 304 ? 11.523 5.145 2.18 1 96.69 304 TYR B N 1
ATOM 4817 C CA . TYR B 1 304 ? 10.523 5.363 3.215 1 96.69 304 TYR B CA 1
ATOM 4818 C C . TYR B 1 304 ? 9.672 6.59 2.906 1 96.69 304 TYR B C 1
ATOM 4820 O O . TYR B 1 304 ? 10.18 7.715 2.906 1 96.69 304 TYR B O 1
ATOM 4828 N N . SER B 1 305 ? 8.406 6.348 2.59 1 97.44 305 SER B N 1
ATOM 4829 C CA . SER B 1 305 ? 7.453 7.438 2.406 1 97.44 305 SER B CA 1
ATOM 4830 C C . SER B 1 305 ? 6.645 7.684 3.674 1 97.44 305 SER B C 1
ATOM 4832 O O . SER B 1 305 ? 5.887 6.816 4.113 1 97.44 305 SER B O 1
ATOM 4834 N N . ALA B 1 306 ? 6.773 8.852 4.207 1 94.62 306 ALA B N 1
ATOM 4835 C CA . ALA B 1 306 ? 6.133 9.102 5.496 1 94.62 306 ALA B CA 1
ATOM 4836 C C . ALA B 1 306 ? 5.57 10.516 5.562 1 94.62 306 ALA B C 1
ATOM 4838 O O . ALA B 1 306 ? 6.059 11.422 4.879 1 94.62 306 ALA B O 1
#

pLDDT: mean 93.97, std 9.52, range [45.59, 98.88]

Nearest PDB structures (foldseek):
  4e3w-assembly1_B  TM=8.638E-01  e=8.942E-15  Francisella tularensis subsp. holarctica LVS
  5cdh-assembly1_B  TM=8.310E-01  e=8.442E-15  Legionella pneumophila
  5cdh-assembly4_G  TM=8.654E-01  e=3.561E-14  Legionella pneumophila
  3it1-assembly1_A  TM=8.629E-01  e=3.561E-14  Francisella tularensis subsp. holarctica LVS
  7d2f-assembly1_B  TM=8.640E-01  e=2.381E-13  Legionella pneumophila subsp. pneumophila str. Philadelphia 1

Sequence (612 aa):
MCTIAAASTGGAGDMELLLVQVIWRHGDRSPTKTFPKDPFQERNWTFGGGGFGQLSPLGMKQHMDLGKLIRKTYVDDMKFLSARYSSEEIYIRSTDTNRTIISAISNLLGMYGPNDGKAIPGIDYPAVEGWPPGLVPIAIHTVDDDTDYVANTDAYCYRREVLWAMAKNSSMLRAYQNVNAGLFANLTRLSGQFVTVDNFWVVRDALQIEQIHANETLRVVNTWFNDDLFKRMTTVQSQLDAYKNGVFNKTIIINGLDIGSEIQKLRGGSIFNEIMMHMNMKMKCLNVIHKGCKWMNGLKYYAYSAMCTIAAASTGGAGDMELLLVQVIWRHGDRSPTKTFPKDPFQERNWTFGGGGFGQLSPLGMKQHMDLGKLIRKTYVDDMKFLSARYSSEEIYIRSTDTNRTIISAISNLLGMYGPNDGKAIPGIDYPAVEGWPPGLVPIAIHTVDDDTDYVANTDAYCYRREVLWAMAKNSSMLRAYQNVNAGLFANLTRLSGQFVTVDNFWVVRDALQIEQIHANETLRVVNTWFNDDLFKRMTTVQSQLDAYKNGVFNKTIIINGLDIGSEIQKLRGGSIFNEIMMHMNMKMKCLNVIHKGCKWMNGLKYYAYSA

Radius of gyration: 27.58 Å; Cα contacts (8 Å, |Δi|>4): 1014; chains: 2; bounding box: 82×83×66 Å

Foldseek 3Di:
DKDKDWFWDDPPPDTDTFAIEMEDEFFFFAAQDAFDLDPDAQQNAPAQPGGHPHAHVRRLVVLLVVLLVVQCPCCVPVVPDDLADDLLAEAAEEEPDNRLVSSVLSNVCNNQNQVSVPDDDPPQHDPDPPDPHRGGDDDYHYDHNLPCLQQNLPRDDPVLVVLLVVLCPDPQNVVVCVVCVVVQVVCCVLRVHRGDLVCLVNHLVNVVSCCVPPVPVCCVPRVVDDDVSSVVSVVSNVVSVCVSQLNDPDFDADPNDRSSVVSVCSRNVNNVVVVVVLSVLLVVCVVPDDPVCSSSNSYHYYYYRD/DKDKDWFWDDPPPDTDTFAIEMEDEFFFFAAQDAFDLDPDAQQNAPAQPGGHPHAHVRRLVVLLVVLLVVQCPCCVPVVPDDLADDLLAEAAEEEPDNRLVSSVLSNVCNNQNQVSVPDDDPPQHDPDPPDPHRGGDDDHHYDYNLPCLQQNLPRDDPVLVVLLVVLCPDPQNVVVCVVCVVVQVVCCVLRVHRGDLVCLVNHLVNVVSCCVPPVPVCCVPRVVDDDVSSVVSVVSNVVSVCVSQLNDPDFDADPNDRSSVVSVCSRNVNNVVVVVVLSVLLVVCVVPDDPVCSSSNSYHYYYYRD

Solvent-accessible surface area (backbone atoms only — not comparable to full-atom values): 31963 Å² total; per-residue (Å²): 104,75,49,78,50,72,40,65,59,70,70,100,83,71,68,43,85,57,34,40,36,38,39,33,49,48,48,47,45,41,41,74,53,69,49,78,60,46,88,70,50,52,86,72,33,68,34,35,29,32,30,58,39,19,31,27,20,67,6,32,47,52,22,21,53,50,14,36,52,49,27,46,49,37,28,69,69,63,55,71,42,66,79,44,78,39,52,50,30,50,47,43,41,20,36,57,46,56,25,19,37,37,21,45,54,24,18,47,41,31,47,50,21,39,81,70,71,54,60,44,73,61,30,44,25,47,77,47,91,78,52,64,76,44,51,50,82,74,53,65,42,40,40,56,42,74,73,21,62,50,65,31,70,78,30,80,45,70,68,55,52,54,48,49,53,51,47,56,69,30,72,67,45,42,50,53,48,58,75,42,42,65,60,34,54,50,47,18,66,66,30,64,43,92,45,44,93,87,51,45,57,41,56,53,49,29,50,52,41,39,47,74,77,35,42,73,58,43,51,67,74,37,72,85,62,47,70,67,61,48,51,52,48,50,56,51,46,54,52,49,51,34,46,74,50,22,50,59,96,60,90,46,74,57,97,87,34,53,47,29,61,57,34,32,48,66,55,49,37,43,40,52,48,52,54,50,50,51,42,51,50,41,60,67,26,56,96,46,93,46,81,90,23,50,69,49,64,46,34,37,36,40,38,39,26,52,103,74,49,79,49,71,40,67,58,69,69,99,82,69,68,43,85,58,34,39,36,35,38,33,49,47,48,46,46,41,40,75,52,68,48,78,59,45,87,70,49,51,85,72,34,65,34,35,30,30,30,57,39,18,31,26,19,65,7,33,47,51,22,21,51,51,15,36,52,50,26,46,48,36,29,69,69,63,55,72,43,67,80,43,79,39,53,50,29,50,46,42,40,20,35,58,45,57,23,19,37,36,21,46,53,24,19,46,41,31,49,49,23,39,82,71,71,55,61,47,74,61,32,44,24,47,77,47,92,76,51,63,76,45,51,48,82,74,54,64,41,40,40,54,42,72,74,21,62,49,64,30,69,78,30,82,46,69,69,56,52,53,48,48,54,52,48,56,68,30,72,67,45,42,49,54,47,58,74,42,40,65,59,35,52,52,47,18,65,66,32,64,44,94,47,45,93,86,51,44,58,42,56,52,49,30,51,52,41,40,48,74,77,36,42,72,59,43,51,67,74,38,72,85,61,50,70,68,61,50,52,52,50,50,56,53,46,53,52,49,52,33,46,75,50,22,50,60,98,61,92,46,73,56,97,87,34,52,46,30,61,57,34,30,47,65,54,51,36,43,40,53,48,51,55,50,48,51,44,51,49,40,59,67,26,56,94,47,94,46,81,89,24,50,69,48,63,45,33,37,36,41,36,39,26,51

Organism: Trichostrongylus colubriformis (NCBI:txid6319)